Protein AF-A0A0E3RSF6-F1 (afdb_monomer_lite)

pLDDT: mean 78.5, std 18.62, range [24.41, 98.38]

InterPro domains:
  IPR016024 Armadillo-type fold [SSF48371] (51-445)

Radius of gyration: 30.14 Å; chains: 1; bounding box: 87×66×81 Å

Sequence (446 aa):
MQQQKITLEQLAEEVADFLEPVIPCLVIGSKRSDEEAGKKAGPEVWEARKKLWEKLFSENHPELREAAEDMVVASSNSEVKQALTREILKVLEQNPDLALEISHFTEGEEIKKIIEEYSTGLKIQNLNNRKKVFEEFNKMLEEFMAKKIIAQALEMQEDETDPSVSGVIPEVGINVKKLKSPYTHVQLTQEIQTEGTPSSIRMAKIAEMHIKGQSEIQRFQSRLSVLSELDGPEKEEFMEKILGFASGIEYGDLRSQALSMLIPYLEEPRRAELIEKALCSASRIQDEEERALVLRSLAPHLRGPGKERLIEDILAFALYIQYSDSKFQILSSIIPHLFGSKNEKIMEKALELSYSIQSEYLRGQSLSLLIPYLNGQRKGEIIDEALQLAFNLKDKDMRPEALSFIIPYLDGVRKEEVLKKALELAKGIKSEYRREQALSSLSFLS

Foldseek 3Di:
DDPPPQDLLRLLLLLLLLQLVLLLLQLVVDPVSLVVCCVVLPVVSSVLNNVSVCLQPVDDDPQLSVLSVVCNVVSPDPVSSVSNSVSSSVSCVVDVPSVVVSVVSCPPPVNVVSSVVSVLVVVVVVLVVLLVLLVVLLVLLVVLVVVVVVVVVVVVVVVPPPPDDDDDDDPPPDDPPPPPDPPPPPPPPPPPPPPDDPVVVSVVVSVVSVVSSVVSLVSSLVSLVVLLVDDDPSSVVSLLVQLVSLLPDPQLQSSLSSLLSSLVSQDPDCNLVSLVSSLVSLLPRPPLLSSLSNLLSCLVVQDDPCSLVNLLSSLVSLLPRQALVSLLSSLVSNLVVLPPDPDVSSLVSQLVSLVSRPQLLSSLLSLLSCLVNDDDPVSVVSLVSSLVSLPPDPPLLCSLLSLLSNLVVDDDPVSVVSLVVSLVSLVVDPDPVSSVVSVVSSVVND

Organism: NCBI:txid1434114

Secondary structure (DSSP, 8-state):
-------HHHHHHHHHHHHGGGHHHHHH--HHHHHHHHHHH-HHHHHHHHHHHHHHTSS--HHHHHHHHHHHH-TT-HHHHHHHHHHHHHHHHH-HHHHHHHHHHHHSHHHHHHHHHHHHHHHHHHHHHHHHHHHHHHHHHHHHHHHHHHHHHHHHHHTT--S----------------------------------HHHHHHHHHHHHHHHHHHHHHHHHHHHHHHTT--SHHHHHHHHHHHHHHHT-SSHHHHHHHHHHHGGG--TTTHHHHHHHHHHHHTT-S-HHHHHHHHHHHGGG--STTHHHHHHHHHHHHTT---HHHHHHHHHHHGGGSTT---HHHHHHHHHHHHT---HHHHHHHHHHHGGG--HHHHHHHHHHHHHHHHH-SSGGGHHHHHHTTGGG--HHHHHHHHHHHHHHHHT-SSHHHHHHHHHHHTT--

Structure (mmCIF, N/CA/C/O backbone):
data_AF-A0A0E3RSF6-F1
#
_entry.id   AF-A0A0E3RSF6-F1
#
loop_
_atom_site.group_PDB
_atom_site.id
_atom_site.type_symbol
_atom_site.label_atom_id
_atom_site.label_alt_id
_atom_site.label_comp_id
_atom_site.label_asym_id
_atom_site.label_entity_id
_atom_site.label_seq_id
_atom_site.pdbx_PDB_ins_code
_atom_site.Cartn_x
_atom_site.Cartn_y
_atom_site.Cartn_z
_atom_site.occupancy
_atom_site.B_iso_or_equiv
_atom_site.auth_seq_id
_atom_site.auth_comp_id
_atom_site.auth_asym_id
_atom_site.auth_atom_id
_atom_site.pdbx_PDB_model_num
ATOM 1 N N . MET A 1 1 ? -32.158 -3.451 -30.318 1.00 34.97 1 MET A N 1
ATOM 2 C CA . MET A 1 1 ? -30.803 -2.883 -30.172 1.00 34.97 1 MET A CA 1
ATOM 3 C C . MET A 1 1 ? -30.850 -1.908 -29.012 1.00 34.97 1 MET A C 1
ATOM 5 O O . MET A 1 1 ? -31.579 -0.933 -29.101 1.00 34.97 1 MET A O 1
ATOM 9 N N . GLN A 1 2 ? -30.207 -2.234 -27.893 1.00 32.69 2 GLN A N 1
ATOM 10 C CA . GLN A 1 2 ? -30.107 -1.328 -26.747 1.00 32.69 2 GLN A CA 1
ATOM 11 C C . GLN A 1 2 ? -29.031 -0.284 -27.069 1.00 32.69 2 GLN A C 1
ATOM 13 O O . GLN A 1 2 ? -27.877 -0.656 -27.264 1.00 32.69 2 GLN A O 1
ATOM 18 N N . GLN A 1 3 ? -29.405 0.994 -27.166 1.00 37.53 3 GLN A N 1
ATOM 19 C CA . GLN A 1 3 ? -28.444 2.097 -27.109 1.00 37.53 3 GLN A CA 1
ATOM 20 C C . GLN A 1 3 ? -27.815 2.069 -25.711 1.00 37.53 3 GLN A C 1
ATOM 22 O O . GLN A 1 3 ? -28.497 2.326 -24.718 1.00 37.53 3 GLN A O 1
ATOM 27 N N . GLN A 1 4 ? -26.541 1.687 -25.616 1.00 44.19 4 GLN A N 1
ATOM 28 C CA . GLN A 1 4 ? -25.753 1.978 -24.423 1.00 44.19 4 GLN A CA 1
ATOM 29 C C . GLN A 1 4 ? -25.594 3.494 -24.373 1.00 44.19 4 GLN A C 1
ATOM 31 O O . GLN A 1 4 ? -24.992 4.081 -25.263 1.00 44.19 4 GLN A O 1
ATOM 36 N N . LYS A 1 5 ? -26.201 4.130 -23.372 1.00 53.47 5 LYS A N 1
ATOM 37 C CA . LYS A 1 5 ? -26.044 5.562 -23.137 1.00 53.47 5 LYS A CA 1
ATOM 38 C C . LYS A 1 5 ? -24.633 5.772 -22.578 1.00 53.47 5 LYS A C 1
ATOM 40 O O . LYS A 1 5 ? -24.392 5.404 -21.431 1.00 53.47 5 LYS A O 1
ATOM 45 N N . ILE A 1 6 ? -23.715 6.265 -23.407 1.00 65.19 6 ILE A N 1
ATOM 46 C CA . ILE A 1 6 ? -22.338 6.596 -23.012 1.00 65.19 6 ILE A CA 1
ATOM 47 C C . ILE A 1 6 ? -22.401 7.678 -21.918 1.00 65.19 6 ILE A C 1
ATOM 49 O O . ILE A 1 6 ? -23.248 8.576 -21.982 1.00 65.19 6 ILE A O 1
ATOM 53 N N . THR A 1 7 ? -21.580 7.567 -20.868 1.00 83.25 7 THR A N 1
ATOM 54 C CA . THR A 1 7 ? -21.508 8.606 -19.823 1.00 83.25 7 THR A CA 1
ATOM 55 C C . THR A 1 7 ? -20.700 9.810 -20.320 1.00 83.25 7 THR A C 1
ATOM 57 O O . THR A 1 7 ? -19.868 9.672 -21.210 1.00 83.25 7 THR A O 1
ATOM 60 N N . LEU A 1 8 ? -20.907 11.004 -19.750 1.00 82.94 8 LEU A N 1
ATOM 61 C CA . LEU A 1 8 ? -20.131 12.195 -20.140 1.00 82.94 8 LEU A CA 1
ATOM 62 C C . LEU A 1 8 ? -18.623 12.014 -19.907 1.00 82.94 8 LEU A C 1
ATOM 64 O O . LEU A 1 8 ? -17.820 12.495 -20.698 1.00 82.94 8 LEU A O 1
ATOM 68 N N . GLU A 1 9 ? -18.249 11.267 -18.868 1.00 80.50 9 GLU A N 1
ATOM 69 C CA . GLU A 1 9 ? -16.861 10.901 -18.561 1.00 80.50 9 GLU A CA 1
ATOM 70 C C . GLU A 1 9 ? -16.250 10.039 -19.672 1.00 80.50 9 GLU A C 1
ATOM 72 O O . GLU A 1 9 ? -15.161 10.333 -20.156 1.00 80.50 9 GLU A O 1
ATOM 77 N N . GLN A 1 10 ? -16.986 9.019 -20.128 1.00 78.62 10 GLN A N 1
ATOM 78 C CA . GLN A 1 10 ? -16.564 8.153 -21.230 1.00 78.62 10 GLN A CA 1
ATOM 79 C C . GLN A 1 10 ? -16.474 8.927 -22.548 1.00 78.62 10 GLN A C 1
ATOM 81 O O . GLN A 1 10 ? -15.520 8.750 -23.299 1.00 78.62 10 GLN A O 1
ATOM 86 N N . LEU A 1 11 ? -17.431 9.822 -22.809 1.00 83.06 11 LEU A N 1
ATOM 87 C CA . LEU A 1 11 ? -17.417 10.667 -24.001 1.00 83.06 11 LEU A CA 1
ATOM 88 C C . LEU A 1 11 ? -16.214 11.624 -23.994 1.00 83.06 11 LEU A C 1
ATOM 90 O O . LEU A 1 11 ? -15.551 11.778 -25.015 1.00 83.06 11 LEU A O 1
ATOM 94 N N . ALA A 1 12 ? -15.899 12.233 -22.847 1.00 86.12 12 ALA A N 1
ATOM 95 C CA . ALA A 1 12 ? -14.738 13.109 -22.698 1.00 86.12 12 ALA A CA 1
ATOM 96 C C . ALA A 1 12 ? -13.414 12.356 -22.908 1.00 86.12 12 ALA A C 1
ATOM 98 O O . ALA A 1 12 ? -12.510 12.876 -23.564 1.00 86.12 12 ALA A O 1
ATOM 99 N N . GLU A 1 13 ? -13.304 11.133 -22.385 1.00 83.69 13 GLU A N 1
ATOM 100 C CA . GLU A 1 13 ? -12.131 10.274 -22.565 1.00 83.69 13 GLU A CA 1
ATOM 101 C C . GLU A 1 13 ? -11.954 9.858 -24.034 1.00 83.69 13 GLU A C 1
ATOM 103 O O . GLU A 1 13 ? -10.872 10.038 -24.592 1.00 83.69 13 GLU A O 1
ATOM 108 N N . GLU A 1 14 ? -13.021 9.404 -24.701 1.00 82.38 14 GLU A N 1
ATOM 109 C CA . GLU A 1 14 ? -12.988 9.041 -26.126 1.00 82.38 14 GLU A CA 1
ATOM 110 C C . GLU A 1 14 ? -12.590 10.222 -27.021 1.00 82.38 14 GLU A C 1
ATOM 112 O O . GLU A 1 14 ? -11.792 10.073 -27.951 1.00 82.38 14 GLU A O 1
ATOM 117 N N . VAL A 1 15 ? -13.119 11.410 -26.729 1.00 86.00 15 VAL A N 1
ATOM 118 C CA . VAL A 1 15 ? -12.801 12.646 -27.450 1.00 86.00 15 VAL A CA 1
ATOM 119 C C . VAL A 1 15 ? -11.340 13.048 -27.240 1.00 86.00 15 VAL A C 1
ATOM 121 O O . VAL A 1 15 ? -10.647 13.368 -28.212 1.00 86.00 15 VAL A O 1
ATOM 124 N N . ALA A 1 16 ? -10.851 13.006 -25.998 1.00 86.69 16 ALA A N 1
ATOM 125 C CA . ALA A 1 16 ? -9.465 13.329 -25.674 1.00 86.69 16 ALA A CA 1
ATOM 126 C C . ALA A 1 16 ? -8.487 12.360 -26.359 1.00 86.69 16 ALA A C 1
ATOM 128 O O . ALA A 1 16 ? -7.540 12.807 -27.007 1.00 86.69 16 ALA A O 1
ATOM 129 N N . ASP A 1 17 ? -8.752 11.052 -26.293 1.00 81.94 17 ASP A N 1
ATOM 130 C CA . ASP A 1 17 ? -7.967 10.002 -26.956 1.00 81.94 17 ASP A CA 1
ATOM 131 C C . ASP A 1 17 ? -7.931 10.176 -28.478 1.00 81.94 17 ASP A C 1
ATOM 133 O O . ASP A 1 17 ? -6.910 9.935 -29.132 1.00 81.94 17 ASP A O 1
ATOM 137 N N . PHE A 1 18 ? -9.056 10.585 -29.067 1.00 83.19 18 PHE A N 1
ATOM 138 C CA . PHE A 1 18 ? -9.145 10.761 -30.507 1.00 83.19 18 PHE A CA 1
ATOM 139 C C . PHE A 1 18 ? -8.366 11.986 -31.001 1.00 83.19 18 PHE A C 1
ATOM 141 O O . PHE A 1 18 ? -7.807 11.941 -32.105 1.00 83.19 18 PHE A O 1
ATOM 148 N N . LEU A 1 19 ? -8.304 13.057 -30.201 1.00 84.75 19 LEU A N 1
ATOM 149 C CA . LEU A 1 19 ? -7.652 14.321 -30.553 1.00 84.75 19 LEU A CA 1
ATOM 150 C C . LEU A 1 19 ? -6.169 14.378 -30.173 1.00 84.75 19 LEU A C 1
ATOM 152 O O . LEU A 1 19 ? -5.390 14.892 -30.979 1.00 84.75 19 LEU A O 1
ATOM 156 N N . GLU A 1 20 ? -5.772 13.817 -29.020 1.00 84.19 20 GLU A N 1
ATOM 157 C CA . GLU A 1 20 ? -4.398 13.787 -28.466 1.00 84.19 20 GLU A CA 1
ATOM 158 C C . GLU A 1 20 ? -3.277 13.754 -29.529 1.00 84.19 20 GLU A C 1
ATOM 160 O O . GLU A 1 20 ? -2.408 14.630 -29.522 1.00 84.19 20 GLU A O 1
ATOM 165 N N . PRO A 1 21 ? -3.285 12.822 -30.501 1.00 76.12 21 PRO A N 1
ATOM 166 C CA . PRO A 1 21 ? -2.149 12.584 -31.395 1.00 76.12 21 PRO A CA 1
ATOM 167 C C . PRO A 1 21 ? -1.885 13.713 -32.395 1.00 76.12 21 PRO A C 1
ATOM 169 O O . PRO A 1 21 ? -0.863 13.701 -33.089 1.00 76.12 21 PRO A O 1
ATOM 172 N N . VAL A 1 22 ? -2.839 14.633 -32.541 1.00 79.69 22 VAL A N 1
ATOM 173 C CA . VAL A 1 22 ? -2.798 15.737 -33.502 1.00 79.69 22 VAL A CA 1
ATOM 174 C C . VAL A 1 22 ? -3.072 17.089 -32.857 1.00 79.69 22 VAL A C 1
ATOM 176 O O . VAL A 1 22 ? -3.130 18.077 -33.584 1.00 79.69 22 VAL A O 1
ATOM 179 N N . ILE A 1 23 ? -3.202 17.168 -31.528 1.00 82.88 23 ILE A N 1
ATOM 180 C CA . ILE A 1 23 ? -3.367 18.448 -30.824 1.00 82.88 23 ILE A CA 1
ATOM 181 C C . ILE A 1 23 ? -2.288 19.458 -31.233 1.00 82.88 23 ILE A C 1
ATOM 183 O O . ILE A 1 23 ? -2.662 20.576 -31.583 1.00 82.88 23 ILE A O 1
ATOM 187 N N . PRO A 1 24 ? -0.992 19.092 -31.351 1.00 79.94 24 PRO A N 1
ATOM 188 C CA . PRO A 1 24 ? 0.012 20.016 -31.876 1.00 79.94 24 PRO A CA 1
ATOM 189 C C . PRO A 1 24 ? -0.341 20.577 -33.260 1.00 79.94 24 PRO A C 1
ATOM 191 O O . PRO A 1 24 ? -0.162 21.761 -33.517 1.00 79.94 24 PRO A O 1
ATOM 194 N N . CYS A 1 25 ? -0.894 19.757 -34.155 1.00 80.38 25 CYS A N 1
ATOM 195 C CA . CYS A 1 25 ? -1.295 20.194 -35.490 1.00 80.38 25 CYS A CA 1
ATOM 196 C C . CYS A 1 25 ? -2.560 21.068 -35.467 1.00 80.38 25 CYS A C 1
ATOM 198 O O . CYS A 1 25 ? -2.628 22.039 -36.220 1.00 80.38 25 CYS A O 1
ATOM 200 N N . LEU A 1 26 ? -3.531 20.737 -34.610 1.00 82.31 26 LEU A N 1
ATOM 201 C CA . LEU A 1 26 ? -4.797 21.461 -34.455 1.00 82.31 26 LEU A CA 1
ATOM 202 C C . LEU A 1 26 ? -4.600 22.839 -33.805 1.00 82.31 26 LEU A C 1
ATOM 204 O O . LEU A 1 26 ? -5.198 23.810 -34.257 1.00 82.31 26 LEU A O 1
ATOM 208 N N . VAL A 1 27 ? -3.716 22.940 -32.808 1.00 82.50 27 VAL A N 1
ATOM 209 C CA . VAL A 1 27 ? -3.385 24.200 -32.120 1.00 82.50 27 VAL A CA 1
ATOM 210 C C . VAL A 1 27 ? -2.539 25.120 -33.007 1.00 82.50 27 VAL A C 1
ATOM 212 O O . VAL A 1 27 ? -2.780 26.324 -33.048 1.00 82.50 27 VAL A O 1
ATOM 215 N N . ILE A 1 28 ? -1.570 24.575 -33.758 1.00 79.06 28 ILE A N 1
ATOM 216 C CA . ILE A 1 28 ? -0.709 25.371 -34.655 1.00 79.06 28 ILE A CA 1
ATOM 217 C C . ILE A 1 28 ? -1.486 25.888 -35.881 1.00 79.06 28 ILE A C 1
ATOM 219 O O . ILE A 1 28 ? -1.205 26.987 -36.361 1.00 79.06 28 ILE A O 1
ATOM 223 N N . GLY A 1 29 ? -2.433 25.106 -36.417 1.00 74.12 29 GLY A N 1
ATOM 224 C CA . GLY A 1 29 ? -3.372 25.549 -37.461 1.00 74.12 29 GLY A CA 1
ATOM 225 C C . GLY A 1 29 ? -2.738 25.995 -38.792 1.00 74.12 29 GLY A C 1
ATOM 226 O O . GLY A 1 29 ? -3.324 26.785 -39.531 1.00 74.12 29 GLY A O 1
ATOM 227 N N . SER A 1 30 ? -1.521 25.540 -39.112 1.00 72.81 30 SER A N 1
ATOM 228 C CA . SER A 1 30 ? -0.800 25.929 -40.334 1.00 72.81 30 SER A CA 1
ATOM 229 C C . SER A 1 30 ? -1.115 25.014 -41.529 1.00 72.81 30 SER A C 1
ATOM 231 O O . SER A 1 30 ? -1.343 23.816 -41.375 1.00 72.81 30 SER A O 1
ATOM 233 N N . LYS A 1 31 ? -0.997 25.526 -42.765 1.00 70.31 31 LYS A N 1
ATOM 234 C CA . LYS A 1 31 ? -1.145 24.692 -43.981 1.00 70.31 31 LYS A CA 1
ATOM 235 C C . LYS A 1 31 ? -0.190 23.488 -44.013 1.00 70.31 31 LYS A C 1
ATOM 237 O O . LYS A 1 31 ? -0.532 22.439 -44.541 1.00 70.31 31 LYS A O 1
ATOM 242 N N . ARG A 1 32 ? 1.005 23.631 -43.432 1.00 66.81 32 ARG A N 1
ATOM 243 C CA . ARG A 1 32 ? 2.009 22.563 -43.365 1.00 66.81 32 ARG A CA 1
ATOM 244 C C . ARG A 1 32 ? 1.643 21.490 -42.334 1.00 66.81 32 ARG A C 1
ATOM 246 O O . ARG A 1 32 ? 1.835 20.312 -42.612 1.00 66.81 32 ARG A O 1
ATOM 253 N N . SER A 1 33 ? 1.088 21.884 -41.185 1.00 66.50 33 SER A N 1
ATOM 254 C CA . SER A 1 33 ? 0.599 20.942 -40.169 1.00 66.50 33 SER A CA 1
ATOM 255 C C . SER A 1 33 ? -0.638 20.178 -40.641 1.00 66.50 33 SER A C 1
ATOM 257 O O . SER A 1 33 ? -0.770 19.003 -40.317 1.00 66.50 33 SER A O 1
ATOM 259 N N . ASP A 1 34 ? -1.485 20.797 -41.468 1.00 70.62 34 ASP A N 1
ATOM 260 C CA . ASP A 1 34 ? -2.627 20.135 -42.110 1.00 70.62 34 ASP A CA 1
ATOM 261 C C . ASP A 1 34 ? -2.199 19.029 -43.085 1.00 70.62 34 ASP A C 1
ATOM 263 O O . ASP A 1 34 ? -2.733 17.920 -43.049 1.00 70.62 34 ASP A O 1
ATOM 267 N N . GLU A 1 35 ? -1.217 19.309 -43.949 1.00 71.19 35 GLU A N 1
ATOM 268 C CA . GLU A 1 35 ? -0.683 18.317 -44.889 1.00 71.19 35 GLU A CA 1
ATOM 269 C C . GLU A 1 35 ? 0.030 17.161 -44.172 1.00 71.19 35 GLU A C 1
ATOM 271 O O . GLU A 1 35 ? -0.052 16.009 -44.604 1.00 71.19 35 GLU A O 1
ATOM 276 N N . GLU A 1 36 ? 0.736 17.450 -43.078 1.00 66.44 36 GLU A N 1
ATOM 277 C CA . GLU A 1 36 ? 1.457 16.456 -42.283 1.00 66.44 36 GLU A CA 1
ATOM 278 C C . GLU A 1 36 ? 0.507 15.568 -41.467 1.00 66.44 36 GLU A C 1
ATOM 280 O O . GLU A 1 36 ? 0.639 14.341 -41.489 1.00 66.44 36 GLU A O 1
ATOM 285 N N . ALA A 1 37 ? -0.506 16.157 -40.825 1.00 68.75 37 ALA A N 1
ATOM 286 C CA . ALA A 1 37 ? -1.532 15.419 -40.093 1.00 68.75 37 ALA A CA 1
ATOM 287 C C . ALA A 1 37 ? -2.386 14.547 -41.027 1.00 68.75 37 ALA A C 1
ATOM 289 O O . ALA A 1 37 ? -2.622 13.375 -40.722 1.00 68.75 37 ALA A O 1
ATOM 290 N N . GLY A 1 38 ? -2.762 15.065 -42.204 1.00 70.56 38 GLY A N 1
ATOM 291 C CA . GLY A 1 38 ? -3.488 14.312 -43.231 1.00 70.56 38 GLY A CA 1
ATOM 292 C C . GLY A 1 38 ? -2.692 13.128 -43.794 1.00 70.56 38 GLY A C 1
ATOM 293 O O . GLY A 1 38 ? -3.251 12.051 -43.991 1.00 70.56 38 GLY A O 1
ATOM 294 N N . LYS A 1 39 ? -1.372 13.274 -43.985 1.00 72.94 39 LYS A N 1
ATOM 295 C CA . LYS A 1 39 ? -0.488 12.158 -44.384 1.00 72.94 39 LYS A CA 1
ATOM 296 C C . LYS A 1 39 ? -0.329 11.102 -43.288 1.00 72.94 39 LYS A C 1
ATOM 298 O O . LYS A 1 39 ? -0.177 9.927 -43.606 1.00 72.94 39 LYS A O 1
ATOM 303 N N . LYS A 1 40 ? -0.334 11.513 -42.016 1.00 64.44 40 LYS A N 1
ATOM 304 C CA . LYS A 1 40 ? -0.075 10.640 -40.859 1.00 64.44 40 LYS A CA 1
ATOM 305 C C . LYS A 1 40 ? -1.313 9.873 -40.389 1.00 64.44 40 LYS A C 1
ATOM 307 O O . LYS A 1 40 ? -1.189 8.717 -40.001 1.00 64.44 40 LYS A O 1
ATOM 312 N N . ALA A 1 41 ? -2.484 10.509 -40.402 1.00 64.56 41 ALA A N 1
ATOM 313 C CA . ALA A 1 41 ? -3.742 9.921 -39.936 1.00 64.56 41 ALA A CA 1
ATOM 314 C C . ALA A 1 41 ? -4.643 9.415 -41.078 1.00 64.56 41 ALA A C 1
ATOM 316 O O . ALA A 1 41 ? -5.548 8.625 -40.831 1.00 64.56 41 ALA A O 1
ATOM 317 N N . GLY A 1 42 ? -4.389 9.846 -42.316 1.00 73.88 42 GLY A N 1
ATOM 318 C CA . GLY A 1 42 ? -5.311 9.688 -43.437 1.00 73.88 42 GLY A CA 1
ATOM 319 C C . GLY A 1 42 ? -6.275 10.881 -43.535 1.00 73.88 42 GLY A C 1
ATOM 320 O O . GLY A 1 42 ? -6.640 11.465 -42.510 1.00 73.88 42 GLY A O 1
ATOM 321 N N . PRO A 1 43 ? -6.693 11.270 -44.754 1.00 73.75 43 PRO A N 1
ATOM 322 C CA . PRO A 1 43 ? -7.493 12.477 -44.972 1.00 73.75 43 PRO A CA 1
ATOM 323 C C . PRO A 1 43 ? -8.853 12.420 -44.264 1.00 73.75 43 PRO A C 1
ATOM 325 O O . PRO A 1 43 ? -9.280 13.410 -43.684 1.00 73.75 43 PRO A O 1
ATOM 328 N N . GLU A 1 44 ? -9.500 11.255 -44.236 1.00 73.44 44 GLU A N 1
ATOM 329 C CA . GLU A 1 44 ? -10.818 11.066 -43.613 1.00 73.44 44 GLU A CA 1
ATOM 330 C C . GLU A 1 44 ? -10.765 11.202 -42.082 1.00 73.44 44 GLU A C 1
ATOM 332 O O . GLU A 1 44 ? -11.577 11.906 -41.483 1.00 73.44 44 GLU A O 1
ATOM 337 N N . VAL A 1 45 ? -9.756 10.597 -41.444 1.00 75.00 45 VAL A N 1
ATOM 338 C CA . VAL A 1 45 ? -9.538 10.683 -39.988 1.00 75.00 45 VAL A CA 1
ATOM 339 C C . VAL A 1 45 ? -9.140 12.100 -39.578 1.00 75.00 45 VAL A C 1
ATOM 341 O O . VAL A 1 45 ? -9.546 12.587 -38.524 1.00 75.00 45 VAL A O 1
ATOM 344 N N . TRP A 1 46 ? -8.352 12.782 -40.411 1.00 82.56 46 TRP A N 1
ATOM 345 C CA . TRP A 1 46 ? -7.952 14.160 -40.158 1.00 82.56 46 TRP A CA 1
ATOM 346 C C . TRP A 1 46 ? -9.134 15.131 -40.212 1.00 82.56 46 TRP A C 1
ATOM 348 O O . TRP A 1 46 ? -9.308 15.935 -39.297 1.00 82.56 46 TRP A O 1
ATOM 358 N N . GLU A 1 47 ? -9.991 15.005 -41.224 1.00 81.81 47 GLU A N 1
ATOM 359 C CA . GLU A 1 47 ? -11.212 15.806 -41.336 1.00 81.81 47 GLU A CA 1
ATOM 360 C C . GLU A 1 47 ? -12.189 15.539 -40.183 1.00 81.81 47 GLU A C 1
ATOM 362 O O . GLU A 1 47 ? -12.800 16.470 -39.656 1.00 81.81 47 GLU A O 1
ATOM 367 N N . ALA A 1 48 ? -12.299 14.288 -39.723 1.00 82.31 48 ALA A N 1
ATOM 368 C CA . ALA A 1 48 ? -13.086 13.950 -38.538 1.00 82.31 48 ALA A CA 1
ATOM 369 C C . ALA A 1 48 ? -12.568 14.655 -37.271 1.00 82.31 48 ALA A C 1
ATOM 371 O O . ALA A 1 48 ? -13.348 15.234 -36.514 1.00 82.31 48 ALA A O 1
ATOM 372 N N . ARG A 1 49 ? -11.248 14.652 -37.058 1.00 84.44 49 ARG A N 1
ATOM 373 C CA . ARG A 1 49 ? -10.608 15.313 -35.909 1.00 84.44 49 ARG A CA 1
ATOM 374 C C . ARG A 1 49 ? -10.770 16.827 -35.947 1.00 84.44 49 ARG A C 1
ATOM 376 O O . ARG A 1 49 ? -11.063 17.419 -34.915 1.00 84.44 49 ARG A O 1
ATOM 383 N N . LYS A 1 50 ? -10.645 17.442 -37.125 1.00 85.44 50 LYS A N 1
ATOM 384 C CA . LYS A 1 50 ? -10.892 18.878 -37.312 1.00 85.44 50 LYS A CA 1
ATOM 385 C C . LYS A 1 50 ? -12.320 19.268 -36.960 1.00 85.44 50 LYS A C 1
ATOM 387 O O . LYS A 1 50 ? -12.514 20.193 -36.185 1.00 85.44 50 LYS A O 1
ATOM 392 N N . LYS A 1 51 ? -13.312 18.532 -37.463 1.00 86.75 51 LYS A N 1
ATOM 393 C CA . LYS A 1 51 ? -14.725 18.801 -37.153 1.00 86.75 51 LYS A CA 1
ATOM 394 C C . LYS A 1 51 ? -15.025 18.666 -35.663 1.00 86.75 51 LYS A C 1
ATOM 396 O O . LYS A 1 51 ? -15.767 19.475 -35.117 1.00 86.75 51 LYS A O 1
ATOM 401 N N . LEU A 1 52 ? -14.449 17.659 -35.005 1.00 87.06 52 LEU A N 1
ATOM 402 C CA . LEU A 1 52 ? -14.603 17.485 -33.563 1.00 87.06 52 LEU A CA 1
ATOM 403 C C . LEU A 1 52 ? -13.934 18.622 -32.778 1.00 87.06 52 LEU A C 1
ATOM 405 O O . LEU A 1 52 ? -14.523 19.154 -31.842 1.00 87.06 52 LEU A O 1
ATOM 409 N N . TRP A 1 53 ? -12.735 19.025 -33.195 1.00 88.44 53 TRP A N 1
ATOM 410 C CA . TRP A 1 53 ? -12.013 20.157 -32.623 1.00 88.44 53 TRP A CA 1
ATOM 411 C C . TRP A 1 53 ? -12.790 21.471 -32.771 1.00 88.44 53 TRP A C 1
ATOM 413 O O . TRP A 1 53 ? -12.988 22.182 -31.794 1.00 88.44 53 TRP A O 1
ATOM 423 N N . GLU A 1 54 ? -13.302 21.773 -33.964 1.00 87.62 54 GLU A N 1
ATOM 424 C CA . GLU A 1 54 ? -14.114 22.971 -34.217 1.00 87.62 54 GLU A CA 1
ATOM 425 C C . GLU A 1 54 ? -15.384 23.009 -33.362 1.00 87.62 54 GLU A C 1
ATOM 427 O O . GLU A 1 54 ? -15.772 24.081 -32.906 1.00 87.62 54 GLU A O 1
ATOM 432 N N . LYS A 1 55 ? -16.010 21.852 -33.109 1.00 87.44 55 LYS A N 1
ATOM 433 C CA . LYS A 1 55 ? -17.174 21.743 -32.219 1.00 87.44 55 LYS A CA 1
ATOM 434 C C . LYS A 1 55 ? -16.824 22.000 -30.754 1.00 87.44 55 LYS A C 1
ATOM 436 O O . LYS A 1 55 ? -17.558 22.705 -30.081 1.00 87.44 55 LYS A O 1
ATOM 441 N N . LEU A 1 56 ? -15.714 21.454 -30.258 1.00 85.88 56 LEU A N 1
ATOM 442 C CA . LEU A 1 56 ? -15.283 21.654 -28.865 1.00 85.88 56 LEU A CA 1
ATOM 443 C C . LEU A 1 56 ? -14.819 23.085 -28.581 1.00 85.88 56 LEU A C 1
ATOM 445 O O . LEU A 1 56 ? -15.017 23.588 -27.481 1.00 85.88 56 LEU A O 1
ATOM 449 N N . PHE A 1 57 ? -14.197 23.730 -29.567 1.00 83.81 57 PHE A N 1
ATOM 450 C CA . PHE A 1 57 ? -13.618 25.069 -29.444 1.00 83.81 57 PHE A CA 1
ATOM 451 C C . PHE A 1 57 ? -14.475 26.159 -30.110 1.00 83.81 57 PHE A C 1
ATOM 453 O O . PHE A 1 57 ? -13.977 27.252 -30.386 1.00 83.81 57 PHE A O 1
ATOM 460 N N . SER A 1 58 ? -15.757 25.886 -30.386 1.00 81.75 58 SER A N 1
ATOM 461 C CA . SER A 1 58 ? -16.677 26.878 -30.960 1.00 81.75 58 SER A CA 1
ATOM 462 C C . SER A 1 58 ? -16.999 28.011 -29.984 1.00 81.75 58 SER A C 1
ATOM 464 O O . SER A 1 58 ? -17.244 29.142 -30.404 1.00 81.75 58 SER A O 1
ATOM 466 N N . GLU A 1 59 ? -16.989 27.708 -28.685 1.00 77.06 59 GLU A N 1
ATOM 467 C CA . GLU A 1 59 ? -17.147 28.666 -27.594 1.00 77.06 59 GLU A CA 1
ATOM 468 C C . GLU A 1 59 ? -15.799 28.920 -26.905 1.00 77.06 59 GLU A C 1
ATOM 470 O O . GLU A 1 59 ? -14.897 28.080 -26.895 1.00 77.06 59 GLU A O 1
ATOM 475 N N . ASN A 1 60 ? -15.626 30.123 -26.354 1.00 76.25 60 ASN A N 1
ATOM 476 C CA . ASN A 1 60 ? -14.353 30.517 -25.763 1.00 76.25 60 ASN A CA 1
ATOM 477 C C . ASN A 1 60 ? -14.201 29.952 -24.342 1.00 76.25 60 ASN A C 1
ATOM 479 O O . ASN A 1 60 ? -14.667 30.570 -23.384 1.00 76.25 60 ASN A O 1
ATOM 483 N N . HIS A 1 61 ? -13.499 28.824 -24.220 1.00 83.12 61 HIS A N 1
ATOM 484 C CA . HIS A 1 61 ? -13.116 28.200 -22.951 1.00 83.12 61 HIS A CA 1
ATOM 485 C C . HIS A 1 61 ? -11.598 28.347 -22.725 1.00 83.12 61 HIS A C 1
ATOM 487 O O . HIS A 1 61 ? -10.821 27.578 -23.300 1.00 83.12 61 HIS A O 1
ATOM 493 N N . PRO A 1 62 ? -11.143 29.352 -21.949 1.00 82.62 62 PRO A N 1
ATOM 494 C CA . PRO A 1 62 ? -9.717 29.642 -21.804 1.00 82.62 62 PRO A CA 1
ATOM 495 C C . PRO A 1 62 ? -8.940 28.496 -21.143 1.00 82.62 62 PRO A C 1
ATOM 497 O O . PRO A 1 62 ? -7.833 28.203 -21.581 1.00 82.62 62 PRO A O 1
ATOM 500 N N . GLU A 1 63 ? -9.534 27.794 -20.178 1.00 85.50 63 GLU A N 1
ATOM 501 C CA . GLU A 1 63 ? -8.906 26.670 -19.472 1.00 85.50 63 GLU A CA 1
ATOM 502 C C . GLU A 1 63 ? -8.728 25.443 -20.382 1.00 85.50 63 GLU A C 1
ATOM 504 O O . GLU A 1 63 ? -7.680 24.799 -20.373 1.00 85.50 63 GLU A O 1
ATOM 509 N N . LEU A 1 64 ? -9.718 25.149 -21.235 1.00 86.56 64 LEU A N 1
ATOM 510 C CA . LEU A 1 64 ? -9.615 24.080 -22.236 1.00 86.56 64 LEU A CA 1
ATOM 511 C C . LEU A 1 64 ? -8.516 24.388 -23.266 1.00 86.56 64 LEU A C 1
ATOM 513 O O . LEU A 1 64 ? -7.798 23.491 -23.712 1.00 86.56 64 LEU A O 1
ATOM 517 N N . ARG A 1 65 ? -8.381 25.664 -23.645 1.00 84.94 65 ARG A N 1
ATOM 518 C CA . ARG A 1 65 ? -7.355 26.120 -24.585 1.00 84.94 65 ARG A CA 1
ATOM 519 C C . ARG A 1 65 ? -5.956 26.039 -23.990 1.00 84.94 65 ARG A C 1
ATOM 521 O O . ARG A 1 65 ? -5.064 25.542 -24.667 1.00 84.94 65 ARG A O 1
ATOM 528 N N . GLU A 1 66 ? -5.786 26.459 -22.743 1.00 84.88 66 GLU A N 1
ATOM 529 C CA . GLU A 1 66 ? -4.528 26.319 -22.005 1.00 84.88 66 GLU A CA 1
ATOM 530 C C . GLU A 1 66 ? -4.114 24.843 -21.902 1.00 84.88 66 GLU A C 1
ATOM 532 O O . GLU A 1 66 ? -3.011 24.484 -22.310 1.00 84.88 66 GLU A O 1
ATOM 537 N N . ALA A 1 67 ? -5.035 23.955 -21.508 1.00 86.06 67 ALA A N 1
ATOM 538 C CA . ALA A 1 67 ? -4.763 22.518 -21.431 1.00 86.06 67 ALA A CA 1
ATOM 539 C C . ALA A 1 67 ? -4.353 21.907 -22.787 1.00 86.06 67 ALA A C 1
ATOM 541 O O . ALA A 1 67 ? -3.531 20.989 -22.849 1.00 86.06 67 ALA A O 1
ATOM 542 N N . ALA A 1 68 ? -4.902 22.412 -23.894 1.00 84.94 68 ALA A N 1
ATOM 543 C CA . ALA A 1 68 ? -4.506 21.974 -25.226 1.00 84.94 68 ALA A CA 1
ATOM 544 C C . ALA A 1 68 ? -3.165 22.569 -25.695 1.00 84.94 68 ALA A C 1
ATOM 546 O O . ALA A 1 68 ? -2.435 21.915 -26.441 1.00 84.9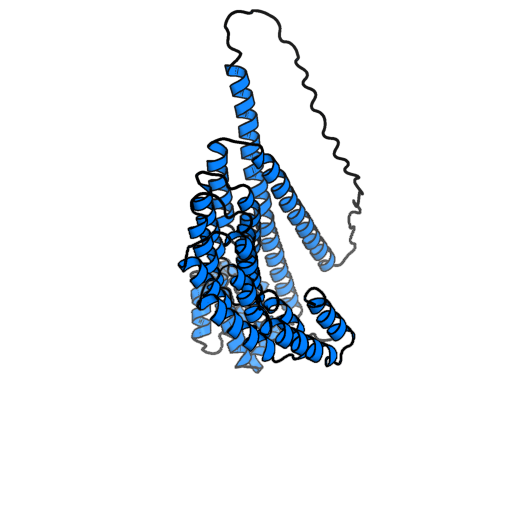4 68 ALA A O 1
ATOM 547 N N . GLU A 1 69 ? -2.812 23.778 -25.259 1.00 82.38 69 GLU A N 1
ATOM 548 C CA . GLU A 1 69 ? -1.502 24.388 -25.507 1.00 82.38 69 GLU A CA 1
ATOM 549 C C . GLU A 1 69 ? -0.393 23.656 -24.726 1.00 82.38 69 GLU A C 1
ATOM 551 O O . GLU A 1 69 ? 0.668 23.369 -25.290 1.00 82.38 69 GLU A O 1
ATOM 556 N N . ASP A 1 70 ? -0.665 23.214 -23.496 1.00 80.38 70 ASP A N 1
ATOM 557 C CA . ASP A 1 70 ? 0.255 22.381 -22.710 1.00 80.38 70 ASP A CA 1
ATOM 558 C C . ASP A 1 70 ? 0.547 21.034 -23.392 1.00 80.38 70 ASP A C 1
ATOM 560 O O . ASP A 1 70 ? 1.682 20.541 -23.378 1.00 80.38 70 ASP A O 1
ATOM 564 N N . MET A 1 71 ? -0.450 20.459 -24.075 1.00 79.62 71 MET A N 1
ATOM 565 C CA . MET A 1 71 ? -0.283 19.249 -24.890 1.00 79.62 71 MET A CA 1
ATOM 566 C C . MET A 1 71 ? 0.669 19.459 -26.080 1.00 79.62 71 MET A C 1
ATOM 568 O O . MET A 1 71 ? 1.252 18.490 -26.570 1.00 79.62 71 MET A O 1
ATOM 572 N N . VAL A 1 72 ? 0.883 20.696 -26.545 1.00 78.88 72 VAL A N 1
ATOM 573 C CA . VAL A 1 72 ? 1.891 21.001 -27.578 1.00 78.88 72 VAL A CA 1
ATOM 574 C C . VAL A 1 72 ? 3.303 20.911 -27.003 1.00 78.88 72 VAL A C 1
ATOM 576 O O . VAL A 1 72 ? 4.215 20.420 -27.671 1.00 78.88 72 VAL A O 1
ATOM 579 N N . VAL A 1 73 ? 3.483 21.349 -25.756 1.00 72.75 73 VAL A N 1
ATOM 580 C CA . VAL A 1 73 ? 4.779 21.358 -25.064 1.00 72.75 73 VAL A CA 1
ATOM 581 C C . VAL A 1 73 ? 5.152 19.959 -24.560 1.00 72.75 73 VAL A C 1
ATOM 583 O O . VAL A 1 73 ? 6.318 19.569 -24.636 1.00 72.75 73 VAL A O 1
ATOM 586 N N . ALA A 1 74 ? 4.174 19.179 -24.088 1.00 71.00 74 ALA A N 1
ATOM 587 C CA . ALA A 1 74 ? 4.387 17.889 -23.431 1.00 71.00 74 ALA A CA 1
ATOM 588 C C . ALA A 1 74 ? 3.421 16.790 -23.924 1.00 71.00 74 ALA A C 1
ATOM 590 O O . ALA A 1 74 ? 2.777 16.110 -23.130 1.00 71.00 74 ALA A O 1
ATOM 591 N N . SER A 1 75 ? 3.366 16.577 -25.244 1.00 57.28 75 SER A N 1
ATOM 592 C CA . SER A 1 75 ? 2.428 15.657 -25.929 1.00 57.28 75 SER A CA 1
ATOM 593 C C . SER A 1 75 ? 2.396 14.192 -25.465 1.00 57.28 75 SER A C 1
ATOM 595 O O . SER A 1 75 ? 1.406 13.515 -25.714 1.00 57.28 75 SER A O 1
ATOM 597 N N . SER A 1 76 ? 3.440 13.694 -24.792 1.00 59.03 76 SER A N 1
ATOM 598 C CA . SER A 1 76 ? 3.480 12.329 -24.235 1.00 59.03 76 SER A CA 1
ATOM 599 C C . SER A 1 76 ? 3.202 12.272 -22.726 1.00 59.03 76 SER A C 1
ATOM 601 O O . SER A 1 76 ? 3.312 11.204 -22.124 1.00 59.03 76 SER A O 1
ATOM 603 N N . ASN A 1 77 ? 2.910 13.407 -22.079 1.00 68.88 77 ASN A N 1
ATOM 604 C CA . ASN A 1 77 ? 2.675 13.447 -20.641 1.00 68.88 77 ASN A CA 1
ATOM 605 C C . ASN A 1 77 ? 1.214 13.086 -20.317 1.00 68.88 77 ASN A C 1
ATOM 607 O O . ASN A 1 77 ? 0.283 13.827 -20.629 1.00 68.88 77 ASN A O 1
ATOM 611 N N . SER A 1 78 ? 1.035 11.965 -19.615 1.00 71.06 78 SER A N 1
ATOM 612 C CA . SER A 1 78 ? -0.264 11.481 -19.133 1.00 71.06 78 SER A CA 1
ATOM 613 C C . SER A 1 78 ? -0.997 12.496 -18.239 1.00 71.06 78 SER A C 1
ATOM 615 O O . SER A 1 78 ? -2.219 12.591 -18.287 1.00 71.06 78 SER A O 1
ATOM 617 N N . GLU A 1 79 ? -0.276 13.299 -17.451 1.00 69.81 79 GLU A N 1
ATOM 618 C CA . GLU A 1 79 ? -0.858 14.319 -16.562 1.00 69.81 79 GLU A CA 1
ATOM 619 C C . GLU A 1 79 ? -1.495 15.463 -17.355 1.00 69.81 79 GLU A C 1
ATOM 621 O O . GLU A 1 79 ? -2.587 15.925 -17.018 1.00 69.81 79 GLU A O 1
ATOM 626 N N . VAL A 1 80 ? -0.832 15.876 -18.437 1.00 75.31 80 VAL A N 1
ATOM 627 C CA . VAL A 1 80 ? -1.307 16.927 -19.344 1.00 75.31 80 VAL A CA 1
ATOM 628 C C . VAL A 1 80 ? -2.507 16.421 -20.142 1.00 75.31 80 VAL A C 1
ATOM 630 O O . VAL A 1 80 ? -3.516 17.116 -20.256 1.00 75.31 80 VAL A O 1
ATOM 633 N N . LYS A 1 81 ? -2.467 15.158 -20.580 1.00 80.88 81 LYS A N 1
ATOM 634 C CA . LYS A 1 81 ? -3.616 14.501 -21.209 1.00 80.88 81 LYS A CA 1
ATOM 635 C C . LYS A 1 81 ? -4.821 14.437 -20.270 1.00 80.88 81 LYS A C 1
ATOM 637 O O . LYS A 1 81 ? -5.923 14.797 -20.665 1.00 80.88 81 LYS A O 1
ATOM 642 N N . GLN A 1 82 ? -4.626 14.028 -19.017 1.00 79.44 82 GLN A N 1
ATOM 643 C CA . GLN A 1 82 ? -5.711 13.999 -18.034 1.00 79.44 82 GLN A CA 1
ATOM 644 C C . GLN A 1 82 ? -6.252 15.397 -17.714 1.00 79.44 82 GLN A C 1
ATOM 646 O O . GLN A 1 82 ? -7.445 15.535 -17.449 1.00 79.44 82 GLN A O 1
ATOM 651 N N . ALA A 1 83 ? -5.402 16.429 -17.717 1.00 83.44 83 ALA A N 1
ATOM 652 C CA . ALA A 1 83 ? -5.848 17.811 -17.573 1.00 83.44 83 ALA A CA 1
ATOM 653 C C . ALA A 1 83 ? -6.770 18.214 -18.727 1.00 83.44 83 ALA A C 1
ATOM 655 O O . ALA A 1 83 ? -7.879 18.678 -18.473 1.00 83.44 83 ALA A O 1
ATOM 656 N N . LEU A 1 84 ? -6.381 17.915 -19.968 1.00 87.88 84 LEU A N 1
ATOM 657 C CA . LEU A 1 84 ? -7.235 18.119 -21.134 1.00 87.88 84 LEU A CA 1
ATOM 658 C C . LEU A 1 84 ? -8.566 17.359 -21.017 1.00 87.88 84 LEU A C 1
ATOM 660 O O . LEU A 1 84 ? -9.621 17.953 -21.221 1.00 87.88 84 LEU A O 1
ATOM 664 N N . THR A 1 85 ? -8.547 16.073 -20.652 1.00 88.50 85 THR A N 1
ATOM 665 C CA . THR A 1 85 ? -9.773 15.270 -20.480 1.00 88.50 85 THR A CA 1
ATOM 666 C C . THR A 1 85 ? -10.708 15.872 -19.429 1.00 88.50 85 THR A C 1
ATOM 668 O O . THR A 1 85 ? -11.921 15.905 -19.634 1.00 88.50 85 THR A O 1
ATOM 671 N N . ARG A 1 86 ? -10.162 16.391 -18.321 1.00 88.31 86 ARG A N 1
ATOM 672 C CA . ARG A 1 86 ? -10.947 17.064 -17.274 1.00 88.31 86 ARG A CA 1
ATOM 673 C C . ARG A 1 86 ? -11.583 18.359 -17.768 1.00 88.31 86 ARG A C 1
ATOM 675 O O . ARG A 1 86 ? -12.743 18.609 -17.449 1.00 88.31 86 ARG A O 1
ATOM 682 N N . GLU A 1 87 ? -10.861 19.169 -18.537 1.00 90.50 87 GLU A N 1
ATOM 683 C CA . GLU A 1 87 ? -11.431 20.400 -19.094 1.00 90.50 87 GLU A CA 1
ATOM 684 C C . GLU A 1 87 ? -12.485 20.105 -20.169 1.00 90.50 87 GLU A C 1
ATOM 686 O O . GLU A 1 87 ? -13.529 20.752 -20.185 1.00 90.50 87 GLU A O 1
ATOM 691 N N . ILE A 1 88 ? -12.292 19.066 -20.993 1.00 90.75 88 ILE A N 1
ATOM 692 C CA . ILE A 1 88 ? -13.327 18.588 -21.925 1.00 90.75 88 ILE A CA 1
ATOM 693 C C . ILE A 1 88 ? -14.581 18.175 -21.149 1.00 90.75 88 ILE A C 1
ATOM 695 O O . ILE A 1 88 ? -15.674 18.625 -21.481 1.00 90.75 88 ILE A O 1
ATOM 699 N N . LEU A 1 89 ? -14.438 17.371 -20.089 1.00 90.00 89 LEU A N 1
ATOM 700 C CA . LEU A 1 89 ? -15.569 16.938 -19.266 1.00 90.00 89 LEU A CA 1
ATOM 701 C C . LEU A 1 89 ? -16.361 18.129 -18.709 1.00 90.00 89 LEU A C 1
ATOM 703 O O . LEU A 1 89 ? -17.580 18.160 -18.852 1.00 90.00 89 LEU A O 1
ATOM 707 N N . LYS A 1 90 ? -15.682 19.138 -18.151 1.00 88.50 90 LYS A N 1
ATOM 708 C CA . LYS A 1 90 ? -16.341 20.352 -17.640 1.00 88.50 90 LYS A CA 1
ATOM 709 C C . LYS A 1 90 ? -17.122 21.091 -18.724 1.00 88.50 90 LYS A C 1
ATOM 711 O O . LYS A 1 90 ? -18.234 21.542 -18.461 1.00 88.50 90 LYS A O 1
ATOM 716 N N . VAL A 1 91 ? -16.564 21.215 -19.930 1.00 90.62 91 VAL A N 1
ATOM 717 C CA . VAL A 1 91 ? -17.252 21.856 -21.064 1.00 90.62 91 VAL A CA 1
ATOM 718 C C . VAL A 1 91 ? -18.513 21.077 -21.445 1.00 90.62 91 VAL A C 1
ATOM 720 O O . VAL A 1 91 ? -19.572 21.674 -21.632 1.00 90.62 91 VAL A O 1
ATOM 723 N N . LEU A 1 92 ? -18.440 19.744 -21.476 1.00 87.69 92 LEU A N 1
ATOM 724 C CA . LEU A 1 92 ? -19.596 18.891 -21.768 1.00 87.69 92 LEU A CA 1
ATOM 725 C C . LEU A 1 92 ? -20.668 18.936 -20.663 1.00 87.69 92 LEU A C 1
ATOM 727 O O . LEU A 1 92 ? -21.859 18.892 -20.961 1.00 87.69 92 LEU A O 1
ATOM 731 N N . GLU A 1 93 ? -20.272 19.047 -19.393 1.00 87.50 93 GLU A N 1
ATOM 732 C CA . GLU A 1 93 ? -21.202 19.214 -18.266 1.00 87.50 93 GLU A CA 1
ATOM 733 C C . GLU A 1 93 ? -21.916 20.572 -18.296 1.00 87.50 93 GLU A C 1
ATOM 735 O O . GLU A 1 93 ? -23.093 20.668 -17.943 1.00 87.50 93 GLU A O 1
ATOM 740 N N . GLN A 1 94 ? -21.210 21.624 -18.720 1.00 87.75 94 GLN A N 1
ATOM 741 C CA . GLN A 1 94 ? -21.740 22.985 -18.803 1.00 87.75 94 GLN A CA 1
ATOM 742 C C . GLN A 1 94 ? -22.628 23.207 -20.034 1.00 87.75 94 GLN A C 1
ATOM 744 O O . GLN A 1 94 ? -23.510 24.066 -19.985 1.00 87.75 94 GLN A O 1
ATOM 749 N N . ASN A 1 95 ? -22.436 22.431 -21.107 1.00 87.12 95 ASN A N 1
ATOM 750 C CA . ASN A 1 95 ? -23.196 22.546 -22.351 1.00 87.12 95 ASN A CA 1
ATOM 751 C C . ASN A 1 95 ? -23.782 21.185 -22.802 1.00 87.12 95 ASN A C 1
ATOM 753 O O . ASN A 1 95 ? -23.180 20.467 -23.608 1.00 87.12 95 ASN A O 1
ATOM 757 N N . PRO A 1 96 ? -24.987 20.823 -22.314 1.00 85.25 96 PRO A N 1
ATOM 758 C CA . PRO A 1 96 ? -25.640 19.558 -22.656 1.00 85.25 96 PRO A CA 1
ATOM 759 C C . PRO A 1 96 ? -25.980 19.398 -24.145 1.00 85.25 96 PRO A C 1
ATOM 761 O O . PRO A 1 96 ? -25.995 18.272 -24.643 1.00 85.25 96 PRO A O 1
ATOM 764 N N . ASP A 1 97 ? -26.244 20.497 -24.857 1.00 85.19 97 ASP A N 1
ATOM 765 C CA . ASP A 1 97 ? -26.544 20.466 -26.293 1.00 85.19 97 ASP A CA 1
ATOM 766 C C . ASP A 1 97 ? -25.282 20.115 -27.095 1.00 85.19 97 ASP A C 1
ATOM 768 O O . ASP A 1 97 ? -25.316 19.229 -27.951 1.00 85.19 97 ASP A O 1
ATOM 772 N N . LEU A 1 98 ? -24.138 20.712 -26.741 1.00 86.06 98 LEU A N 1
ATOM 773 C CA . LEU A 1 98 ? -22.832 20.353 -27.297 1.00 86.06 98 LEU A CA 1
ATOM 774 C C . LEU A 1 98 ? -22.470 18.889 -27.003 1.00 86.06 98 LEU A C 1
ATOM 776 O O . LEU A 1 98 ? -21.968 18.187 -27.883 1.00 86.06 98 LEU A O 1
ATOM 780 N N . ALA A 1 99 ? -22.766 18.398 -25.797 1.00 85.19 99 ALA A N 1
ATOM 781 C CA . ALA A 1 99 ? -22.546 16.997 -25.450 1.00 85.19 99 ALA A CA 1
ATOM 782 C C . ALA A 1 99 ? -23.382 16.038 -26.313 1.00 85.19 99 ALA A C 1
ATOM 784 O O . ALA A 1 99 ? -22.863 15.019 -26.773 1.00 85.19 99 ALA A O 1
ATOM 785 N N . LEU A 1 100 ? -24.645 16.377 -26.592 1.00 83.81 100 LEU A N 1
ATOM 786 C CA . LEU A 1 100 ? -25.493 15.608 -27.507 1.00 83.81 100 LEU A CA 1
ATOM 787 C C . LEU A 1 100 ? -24.966 15.646 -28.944 1.00 83.81 100 LEU A C 1
ATOM 789 O O . LEU A 1 100 ? -24.935 14.612 -29.612 1.00 83.81 100 LEU A O 1
ATOM 793 N N . GLU A 1 101 ? -24.517 16.807 -29.423 1.00 85.06 101 GLU A N 1
ATOM 794 C CA . GLU A 1 101 ? -23.927 16.931 -30.756 1.00 85.06 101 GLU A CA 1
ATOM 795 C C . GLU A 1 101 ? -22.658 16.092 -30.919 1.00 85.06 101 GLU A C 1
ATOM 797 O O . GLU A 1 101 ? -22.490 15.416 -31.938 1.00 85.06 101 GLU A O 1
ATOM 802 N N . ILE A 1 102 ? -21.768 16.127 -29.926 1.00 85.38 102 ILE A N 1
ATOM 803 C CA . ILE A 1 102 ? -20.525 15.355 -29.933 1.00 85.38 102 ILE A CA 1
ATOM 804 C C . ILE A 1 102 ? -20.832 13.860 -29.840 1.00 85.38 102 ILE A C 1
ATOM 806 O O . ILE A 1 102 ? -20.271 13.094 -30.617 1.00 85.38 102 ILE A O 1
ATOM 810 N N . SER A 1 103 ? -21.780 13.454 -28.990 1.00 83.12 103 SER A N 1
ATOM 811 C CA . SER A 1 103 ? -22.245 12.062 -28.907 1.00 83.12 103 SER A CA 1
ATOM 812 C C . SER A 1 103 ? -22.803 11.562 -30.243 1.00 83.12 103 SER A C 1
ATOM 814 O O . SER A 1 103 ? -22.466 10.472 -30.693 1.00 83.12 103 SER A O 1
ATOM 816 N N . HIS A 1 104 ? -23.629 12.355 -30.930 1.00 83.06 104 HIS A N 1
ATOM 817 C CA . HIS A 1 104 ? -24.148 11.976 -32.247 1.00 83.06 104 HIS A CA 1
ATOM 818 C C . HIS A 1 104 ? -23.058 11.923 -33.321 1.00 83.06 104 HIS A C 1
ATOM 820 O O . HIS A 1 104 ? -23.111 11.074 -34.213 1.00 83.06 104 HIS A O 1
ATOM 826 N N . PHE A 1 105 ? -22.068 12.814 -33.244 1.00 81.94 105 PHE A N 1
ATOM 827 C CA . PHE A 1 105 ? -20.926 12.813 -34.152 1.00 81.94 105 PHE A CA 1
ATOM 828 C C . PHE A 1 105 ? -20.060 11.558 -33.976 1.00 81.94 105 PHE A C 1
ATOM 830 O O . PHE A 1 105 ? -19.679 10.945 -34.973 1.00 81.94 105 PHE A O 1
ATOM 837 N N . THR A 1 106 ? -19.783 11.148 -32.734 1.00 73.94 106 THR A N 1
ATOM 838 C CA . THR A 1 106 ? -18.978 9.953 -32.434 1.00 73.94 106 THR A CA 1
ATOM 839 C C . THR A 1 106 ? -19.730 8.646 -32.703 1.00 73.94 106 THR A C 1
ATOM 841 O O . THR A 1 106 ? -19.104 7.642 -33.037 1.00 73.94 106 THR A O 1
ATOM 844 N N . GLU A 1 107 ? -21.066 8.651 -32.644 1.00 75.06 107 GLU A N 1
ATOM 845 C CA . GLU A 1 107 ? -21.916 7.489 -32.946 1.00 75.06 107 GLU A CA 1
ATOM 846 C C . GLU A 1 107 ? -22.150 7.228 -34.445 1.00 75.06 107 GLU A C 1
ATOM 848 O O . GLU A 1 107 ? -22.626 6.145 -34.805 1.00 75.06 107 GLU A O 1
ATOM 853 N N . GLY A 1 108 ? -21.826 8.177 -35.331 1.00 75.75 108 GLY A N 1
ATOM 854 C CA . GLY A 1 108 ? -21.960 7.997 -36.779 1.00 75.75 108 GLY A CA 1
ATOM 855 C C . GLY A 1 108 ? -21.125 6.813 -37.275 1.00 75.75 108 GLY A C 1
ATOM 856 O O . GLY A 1 108 ? -19.948 6.721 -36.957 1.00 75.75 108 GLY A O 1
ATOM 857 N N . GLU A 1 109 ? -21.709 5.906 -38.063 1.00 68.44 109 GLU A N 1
ATOM 858 C CA . GLU A 1 109 ? -21.133 4.584 -38.383 1.00 68.44 109 GLU A CA 1
ATOM 859 C C . GLU A 1 109 ? -19.687 4.634 -38.928 1.00 68.44 109 GLU A C 1
ATOM 861 O O . GLU A 1 109 ? -18.846 3.818 -38.551 1.00 68.44 109 GLU A O 1
ATOM 866 N N . GLU A 1 110 ? -19.365 5.638 -39.749 1.00 69.50 110 GLU A N 1
ATOM 867 C CA . GLU A 1 110 ? -18.016 5.869 -40.288 1.00 69.50 110 GLU A CA 1
ATOM 868 C C . GLU A 1 110 ? -17.037 6.407 -39.232 1.00 69.50 110 GLU A C 1
ATOM 870 O O . GLU A 1 110 ? -15.918 5.908 -39.105 1.00 69.50 110 GLU A O 1
ATOM 875 N N . ILE A 1 111 ? -17.464 7.392 -38.436 1.00 70.62 111 ILE A N 1
ATOM 876 C CA . ILE A 1 111 ? -16.648 8.019 -37.385 1.00 70.62 111 ILE A CA 1
ATOM 877 C C . ILE A 1 111 ? -16.406 7.036 -36.245 1.00 70.62 111 ILE A C 1
ATOM 879 O O . ILE A 1 111 ? -15.279 6.892 -35.782 1.00 70.62 111 ILE A O 1
ATOM 883 N N . LYS A 1 112 ? -17.438 6.289 -35.857 1.00 71.44 112 LYS A N 1
ATOM 884 C CA . LYS A 1 112 ? -17.362 5.223 -34.869 1.00 71.44 112 LYS A CA 1
ATOM 885 C C . LYS A 1 112 ? -16.345 4.164 -35.276 1.00 71.44 112 LYS A C 1
ATOM 887 O O . LYS A 1 112 ? -15.489 3.806 -34.477 1.00 71.44 112 LYS A O 1
ATOM 892 N N . LYS A 1 113 ? -16.372 3.716 -36.536 1.00 72.25 113 LYS A N 1
ATOM 893 C CA . LYS A 1 113 ? -15.386 2.762 -37.058 1.00 72.25 113 LYS A CA 1
ATOM 894 C C . LYS A 1 113 ? -13.963 3.331 -37.019 1.00 72.25 113 LYS A C 1
ATOM 896 O O . LYS A 1 113 ? -13.044 2.626 -36.613 1.00 72.25 113 LYS A O 1
ATOM 901 N N . ILE A 1 114 ? -13.784 4.602 -37.384 1.00 71.88 114 ILE A N 1
ATOM 902 C CA . ILE A 1 114 ? -12.489 5.300 -37.324 1.00 71.88 114 ILE A CA 1
ATOM 903 C C . ILE A 1 114 ? -11.973 5.406 -35.877 1.00 71.88 114 ILE A C 1
ATOM 905 O O . ILE A 1 114 ? -10.805 5.111 -35.618 1.00 71.88 114 ILE A O 1
ATOM 909 N N . ILE A 1 115 ? -12.829 5.799 -34.930 1.00 66.62 115 ILE A N 1
ATOM 910 C CA . ILE A 1 115 ? -12.492 5.919 -33.504 1.00 66.62 115 ILE A CA 1
ATOM 911 C C . ILE A 1 115 ? -12.165 4.540 -32.917 1.00 66.62 115 ILE A C 1
ATOM 913 O O . ILE A 1 115 ? -11.150 4.389 -32.235 1.00 66.62 115 ILE A O 1
ATOM 917 N N . GLU A 1 116 ? -12.957 3.511 -33.229 1.00 66.81 116 GLU A N 1
ATOM 918 C CA . GLU A 1 116 ? -12.725 2.132 -32.787 1.00 66.81 116 GLU A CA 1
ATOM 919 C C . GLU A 1 116 ? -11.407 1.561 -33.338 1.00 66.81 116 GLU A C 1
ATOM 921 O O . GLU A 1 116 ? -10.631 0.952 -32.591 1.00 66.81 116 GLU A O 1
ATOM 926 N N . GLU A 1 117 ? -11.109 1.770 -34.624 1.00 68.69 117 GLU A N 1
ATOM 927 C CA . GLU A 1 117 ? -9.853 1.339 -35.251 1.00 68.69 117 GLU A CA 1
ATOM 928 C C . GLU A 1 117 ? -8.643 2.075 -34.657 1.00 68.69 117 GLU A C 1
ATOM 930 O O . GLU A 1 117 ? -7.623 1.443 -34.361 1.00 68.69 117 GLU A O 1
ATOM 935 N N . TYR A 1 118 ? -8.771 3.381 -34.403 1.00 65.06 118 TYR A N 1
ATOM 936 C CA . TYR A 1 118 ? -7.715 4.193 -33.804 1.00 65.06 118 TYR A CA 1
ATOM 937 C C . TYR A 1 118 ? -7.447 3.825 -32.338 1.00 65.06 118 TYR A C 1
ATOM 939 O O . TYR A 1 118 ? -6.306 3.529 -31.977 1.00 65.06 118 TYR A O 1
ATOM 947 N N . SER A 1 119 ? -8.492 3.763 -31.505 1.00 63.00 119 SER A N 1
ATOM 948 C CA . SER A 1 119 ? -8.401 3.367 -30.092 1.00 63.00 119 SER A CA 1
ATOM 949 C C . SER A 1 119 ? -7.795 1.969 -29.955 1.00 63.00 119 SER A C 1
ATOM 951 O O . SER A 1 119 ? -6.920 1.730 -29.120 1.00 63.00 119 SER A O 1
ATOM 953 N N . THR A 1 120 ? -8.177 1.038 -30.833 1.00 62.19 120 THR A N 1
ATOM 954 C CA . THR A 1 120 ? -7.609 -0.316 -30.837 1.00 62.19 120 THR A CA 1
ATOM 955 C C . THR A 1 120 ? -6.150 -0.326 -31.301 1.00 62.19 120 THR A C 1
ATOM 957 O O . THR A 1 120 ? -5.333 -1.040 -30.719 1.00 62.19 120 THR A O 1
ATOM 960 N N . GLY A 1 121 ? -5.787 0.476 -32.307 1.00 64.44 121 GLY A N 1
ATOM 961 C CA . GLY A 1 121 ? -4.402 0.645 -32.754 1.00 64.44 121 GLY A CA 1
ATOM 962 C C . GLY A 1 121 ? -3.492 1.188 -31.649 1.00 64.44 121 GLY A C 1
ATOM 963 O O . GLY A 1 121 ? -2.425 0.622 -31.396 1.00 64.44 121 GLY A O 1
ATOM 964 N N . LEU A 1 122 ? -3.957 2.213 -30.930 1.00 61.25 122 LEU A N 1
ATOM 965 C CA . LEU A 1 122 ? -3.263 2.788 -29.779 1.00 61.25 122 LEU A CA 1
ATOM 966 C C . LEU A 1 122 ? -3.119 1.761 -28.644 1.00 61.25 122 LEU A C 1
ATOM 968 O O . LEU A 1 122 ? -2.023 1.583 -28.114 1.00 61.25 122 LEU A O 1
ATOM 972 N N . LYS A 1 123 ? -4.183 1.005 -28.333 1.00 62.81 123 LYS A N 1
ATOM 973 C CA . LYS A 1 123 ? -4.151 -0.094 -27.348 1.00 62.81 123 LYS A CA 1
ATOM 974 C C . LYS A 1 123 ? -3.137 -1.172 -27.727 1.00 62.81 123 LYS A C 1
ATOM 976 O O . LYS A 1 123 ? -2.351 -1.585 -26.881 1.00 62.81 123 LYS A O 1
ATOM 981 N N . ILE A 1 124 ? -3.094 -1.599 -28.991 1.00 65.38 124 ILE A N 1
ATOM 982 C CA . ILE A 1 124 ? -2.126 -2.596 -29.477 1.00 65.38 124 ILE A CA 1
ATOM 983 C C . ILE A 1 124 ? -0.692 -2.058 -29.402 1.00 65.38 124 ILE A C 1
ATOM 985 O O . ILE A 1 124 ? 0.215 -2.790 -29.003 1.00 65.38 124 ILE A O 1
ATOM 989 N N . GLN A 1 125 ? -0.455 -0.801 -29.784 1.00 65.31 125 GLN A N 1
ATOM 990 C CA . GLN A 1 125 ? 0.872 -0.187 -29.703 1.00 65.31 125 GLN A CA 1
ATOM 991 C C . GLN A 1 125 ? 1.341 -0.060 -28.252 1.00 65.31 125 GLN A C 1
ATOM 993 O O . GLN A 1 125 ? 2.465 -0.452 -27.940 1.00 65.31 125 GLN A O 1
ATOM 998 N N . ASN A 1 126 ? 0.467 0.409 -27.362 1.00 66.00 126 ASN A N 1
ATOM 999 C CA . ASN A 1 126 ? 0.738 0.489 -25.933 1.00 66.00 126 ASN A CA 1
ATOM 1000 C C . ASN A 1 126 ? 1.044 -0.905 -25.360 1.00 66.00 126 ASN A C 1
ATOM 1002 O O . ASN A 1 126 ? 2.075 -1.109 -24.727 1.00 66.00 126 ASN A O 1
ATOM 1006 N N . LEU A 1 127 ? 0.234 -1.914 -25.690 1.00 69.38 127 LEU A N 1
ATOM 1007 C CA . LEU A 1 127 ? 0.458 -3.290 -25.247 1.00 69.38 127 LEU A CA 1
ATOM 1008 C C . LEU A 1 127 ? 1.780 -3.877 -25.770 1.00 69.38 127 LEU A C 1
ATOM 1010 O O . LEU A 1 127 ? 2.478 -4.588 -25.047 1.00 69.38 127 LEU A O 1
ATOM 1014 N N . ASN A 1 128 ? 2.159 -3.554 -27.010 1.00 71.75 128 ASN A N 1
ATOM 1015 C CA . ASN A 1 128 ? 3.457 -3.932 -27.569 1.00 71.75 128 ASN A CA 1
ATOM 1016 C C . ASN A 1 128 ? 4.616 -3.254 -26.829 1.00 71.75 128 ASN A C 1
ATOM 1018 O O . ASN A 1 128 ? 5.605 -3.917 -26.528 1.00 71.75 128 ASN A O 1
ATOM 1022 N N . ASN A 1 129 ? 4.508 -1.961 -26.526 1.00 76.25 129 ASN A N 1
ATOM 1023 C CA . ASN A 1 129 ? 5.533 -1.232 -25.781 1.00 76.25 129 ASN A CA 1
ATOM 1024 C C . ASN A 1 129 ? 5.679 -1.775 -24.355 1.00 76.25 129 ASN A C 1
ATOM 1026 O O . ASN A 1 129 ? 6.793 -2.049 -23.917 1.00 76.25 129 ASN A O 1
ATOM 1030 N N . ARG A 1 130 ? 4.561 -2.044 -23.676 1.00 80.81 130 ARG A N 1
ATOM 1031 C CA . ARG A 1 130 ? 4.517 -2.665 -22.343 1.00 80.81 130 ARG A CA 1
ATOM 1032 C C . ARG A 1 130 ? 5.192 -4.035 -22.319 1.00 80.81 130 ARG A C 1
ATOM 1034 O O . ARG A 1 130 ? 5.985 -4.321 -21.431 1.00 80.81 130 ARG A O 1
ATOM 1041 N N . LYS A 1 131 ? 4.944 -4.868 -23.331 1.00 76.88 131 LYS A N 1
ATOM 1042 C CA . LYS A 1 131 ? 5.582 -6.185 -23.466 1.00 76.88 131 LYS A CA 1
ATOM 1043 C C . LYS A 1 131 ? 7.098 -6.100 -23.664 1.00 76.88 131 LYS A C 1
ATOM 1045 O O . LYS A 1 131 ? 7.829 -6.895 -23.077 1.00 76.88 131 LYS A O 1
ATOM 1050 N N . LYS A 1 132 ? 7.570 -5.129 -24.452 1.00 83.00 132 LYS A N 1
ATOM 1051 C CA . LYS A 1 132 ? 9.006 -4.931 -24.706 1.00 83.00 132 LYS A CA 1
ATOM 1052 C C . LYS A 1 132 ? 9.800 -4.631 -23.435 1.00 83.00 132 LYS A C 1
ATOM 1054 O O . LYS A 1 132 ? 10.982 -4.945 -23.396 1.00 83.00 132 LYS A O 1
ATOM 1059 N N . VAL A 1 133 ? 9.167 -4.077 -22.395 1.00 85.69 133 VAL A N 1
ATOM 1060 C CA . VAL A 1 133 ? 9.830 -3.778 -21.113 1.00 85.69 133 VAL A CA 1
ATOM 1061 C C . VAL A 1 133 ? 10.444 -5.041 -20.502 1.00 85.69 133 VAL A C 1
ATOM 1063 O O . VAL A 1 133 ? 11.642 -5.070 -20.229 1.00 85.69 133 VAL A O 1
ATOM 1066 N N . PHE A 1 134 ? 9.651 -6.104 -20.327 1.00 83.81 134 PHE A N 1
ATOM 1067 C CA . PHE A 1 134 ? 10.146 -7.354 -19.738 1.00 83.81 134 PHE A CA 1
ATOM 1068 C C . PHE A 1 134 ? 10.973 -8.200 -20.712 1.00 83.81 134 PHE A C 1
ATOM 1070 O O . PHE A 1 134 ? 11.852 -8.934 -20.265 1.00 83.81 134 PHE A O 1
ATOM 1077 N N . GLU A 1 135 ? 10.767 -8.062 -22.028 1.00 87.31 135 GLU A N 1
ATOM 1078 C CA . GLU A 1 135 ? 11.684 -8.639 -23.025 1.00 87.31 135 GLU A CA 1
ATOM 1079 C C . GLU A 1 135 ? 13.095 -8.024 -22.896 1.00 87.31 135 GLU A C 1
ATOM 1081 O O . GLU A 1 135 ? 14.080 -8.763 -22.872 1.00 87.31 135 GLU A O 1
ATOM 1086 N N . GLU A 1 136 ? 13.210 -6.701 -22.727 1.00 88.44 136 GLU A N 1
ATOM 1087 C CA . GLU A 1 136 ? 14.510 -6.036 -22.558 1.00 88.44 136 GLU A CA 1
ATOM 1088 C C . GLU A 1 136 ? 15.157 -6.372 -21.206 1.00 88.44 136 GLU A C 1
ATOM 1090 O O . GLU A 1 136 ? 16.354 -6.651 -21.160 1.00 88.44 136 GLU A O 1
ATOM 1095 N N . PHE A 1 137 ? 14.383 -6.463 -20.117 1.00 87.31 137 PHE A N 1
ATOM 1096 C CA . PHE A 1 137 ? 14.897 -6.979 -18.838 1.00 87.31 137 PHE A CA 1
ATOM 1097 C C . PHE A 1 137 ? 15.502 -8.375 -18.973 1.00 87.31 137 PHE A C 1
ATOM 1099 O O . PHE A 1 137 ? 16.600 -8.647 -18.483 1.00 87.31 137 PHE A O 1
ATOM 1106 N N . ASN A 1 138 ? 14.769 -9.270 -19.635 1.00 86.00 138 ASN A N 1
ATOM 1107 C CA . ASN A 1 138 ? 15.198 -10.640 -19.859 1.00 86.00 138 ASN A CA 1
ATOM 1108 C C . ASN A 1 138 ? 16.485 -10.698 -20.680 1.00 86.00 138 ASN A C 1
ATOM 1110 O O . ASN A 1 138 ? 17.367 -11.494 -20.355 1.00 86.00 138 ASN A O 1
ATOM 1114 N N . LYS A 1 139 ? 16.609 -9.837 -21.691 1.00 88.62 139 LYS A N 1
ATOM 1115 C CA . LYS A 1 139 ? 17.812 -9.697 -22.511 1.00 88.62 139 LYS A CA 1
ATOM 1116 C C . LYS A 1 139 ? 19.000 -9.155 -21.713 1.00 88.62 139 LYS A C 1
ATOM 1118 O O . LYS A 1 139 ? 20.084 -9.722 -21.799 1.00 88.62 139 LYS A O 1
ATOM 1123 N N . MET A 1 140 ? 18.807 -8.124 -20.886 1.00 90.00 140 MET A N 1
ATOM 1124 C CA . MET A 1 140 ? 19.866 -7.600 -20.012 1.00 90.00 140 MET A CA 1
ATOM 1125 C C . MET A 1 140 ? 20.426 -8.688 -19.085 1.00 90.00 140 MET A C 1
ATOM 1127 O O . MET A 1 140 ? 21.643 -8.794 -18.933 1.00 90.00 140 MET A O 1
ATOM 1131 N N . LEU A 1 141 ? 19.551 -9.515 -18.499 1.00 84.38 141 LEU A N 1
ATOM 1132 C CA . LEU A 1 141 ? 19.961 -10.661 -17.681 1.00 84.38 141 LEU A CA 1
ATOM 1133 C C . LEU A 1 141 ? 20.708 -11.719 -18.498 1.00 84.38 141 LEU A C 1
ATOM 1135 O O . LEU A 1 141 ? 21.744 -12.200 -18.052 1.00 84.38 141 LEU A O 1
ATOM 1139 N N . GLU A 1 142 ? 20.219 -12.079 -19.688 1.00 84.56 142 GLU A N 1
ATOM 1140 C CA . GLU A 1 142 ? 20.904 -13.037 -20.569 1.00 84.56 142 GLU A CA 1
ATOM 1141 C C . GLU A 1 142 ? 22.316 -12.580 -20.932 1.00 84.56 142 GLU A C 1
ATOM 1143 O O . GLU A 1 142 ? 23.259 -13.361 -20.821 1.00 84.56 142 GLU A O 1
ATOM 1148 N N . GLU A 1 143 ? 22.473 -11.318 -21.335 1.00 86.25 143 GLU A N 1
ATOM 1149 C CA . GLU A 1 143 ? 23.772 -10.751 -21.698 1.00 86.25 143 GLU A CA 1
ATOM 1150 C C . GLU A 1 143 ? 24.751 -10.780 -20.521 1.00 86.25 143 GLU A C 1
ATOM 1152 O O . GLU A 1 143 ? 25.928 -11.093 -20.706 1.00 86.25 143 GLU A O 1
ATOM 1157 N N . PHE A 1 144 ? 24.278 -10.483 -19.307 1.00 83.88 144 PHE A N 1
ATOM 1158 C CA . PHE A 1 144 ? 25.095 -10.566 -18.099 1.00 83.88 144 PHE A CA 1
ATOM 1159 C C . PHE A 1 144 ? 25.510 -12.009 -17.785 1.00 83.88 144 PHE A C 1
ATOM 1161 O O . PHE A 1 144 ? 26.698 -12.289 -17.612 1.00 83.88 144 PHE A O 1
ATOM 1168 N N . MET A 1 145 ? 24.554 -12.942 -17.786 1.00 78.69 145 MET A N 1
ATOM 1169 C CA . MET A 1 145 ? 24.815 -14.361 -17.522 1.00 78.69 145 MET A CA 1
ATOM 1170 C C . MET A 1 145 ? 25.782 -14.963 -18.551 1.00 78.69 145 MET A C 1
ATOM 1172 O O . MET A 1 145 ? 26.701 -15.693 -18.181 1.00 78.69 145 MET A O 1
ATOM 1176 N N . ALA A 1 146 ? 25.622 -14.628 -19.835 1.00 79.94 146 ALA A N 1
ATOM 1177 C CA . ALA A 1 146 ? 26.500 -15.098 -20.903 1.00 79.94 146 ALA A CA 1
ATOM 1178 C C . ALA A 1 146 ? 27.935 -14.577 -20.739 1.00 79.94 146 ALA A C 1
ATOM 1180 O O . ALA A 1 146 ? 28.884 -15.349 -20.873 1.00 79.94 146 ALA A O 1
ATOM 1181 N N . LYS A 1 147 ? 28.104 -13.291 -20.396 1.00 76.88 147 LYS A N 1
ATOM 1182 C CA . LYS A 1 147 ? 29.426 -12.712 -20.111 1.00 76.88 147 LYS A CA 1
ATOM 1183 C C . LYS A 1 147 ? 30.114 -13.414 -18.945 1.00 76.88 147 LYS A C 1
ATOM 1185 O O . LYS A 1 147 ? 31.304 -13.693 -19.046 1.00 76.88 147 LYS A O 1
ATOM 1190 N N . LYS A 1 148 ? 29.375 -13.749 -17.882 1.00 70.44 148 LYS A N 1
ATOM 1191 C CA . LYS A 1 148 ? 29.948 -14.447 -16.726 1.00 70.44 148 LYS A CA 1
ATOM 1192 C C . LYS A 1 148 ? 30.397 -15.870 -17.059 1.00 70.44 148 LYS A C 1
ATOM 1194 O O . LYS A 1 148 ? 31.491 -16.255 -16.668 1.00 70.44 148 LYS A O 1
ATOM 1199 N N . ILE A 1 149 ? 29.600 -16.622 -17.822 1.00 67.75 149 ILE A N 1
ATOM 1200 C CA . ILE A 1 149 ? 29.983 -17.972 -18.275 1.00 67.75 149 ILE A CA 1
ATOM 1201 C C . ILE A 1 149 ? 31.271 -17.917 -19.112 1.00 67.75 149 ILE A C 1
ATOM 1203 O O . ILE A 1 149 ? 32.153 -18.754 -18.939 1.00 67.75 149 ILE A O 1
ATOM 1207 N N . ILE A 1 150 ? 31.398 -16.924 -19.998 1.00 63.66 150 ILE A N 1
ATOM 1208 C CA . ILE A 1 150 ? 32.603 -16.740 -20.819 1.00 63.66 150 ILE A CA 1
ATOM 1209 C C . ILE A 1 150 ? 33.810 -16.358 -19.950 1.00 63.66 150 ILE A C 1
ATOM 1211 O O . ILE A 1 150 ? 34.876 -16.934 -20.134 1.00 63.66 150 ILE A O 1
ATOM 1215 N N . ALA A 1 151 ? 33.650 -15.433 -18.998 1.00 58.66 151 ALA A N 1
ATOM 1216 C CA . ALA A 1 151 ? 34.723 -15.030 -18.086 1.00 58.66 151 ALA A CA 1
ATOM 1217 C C . ALA A 1 151 ? 35.240 -16.215 -17.252 1.00 58.66 151 ALA A C 1
ATOM 1219 O O . ALA A 1 151 ? 36.439 -16.468 -17.237 1.00 58.66 151 ALA A O 1
ATOM 1220 N N . GLN A 1 152 ? 34.336 -17.018 -16.677 1.00 61.75 152 GLN A N 1
ATOM 1221 C CA . GLN A 1 152 ? 34.697 -18.234 -15.938 1.00 61.75 152 GLN A CA 1
ATOM 1222 C C . GLN A 1 152 ? 35.440 -19.252 -16.815 1.00 61.75 152 GLN A C 1
ATOM 1224 O O . GLN A 1 152 ? 36.398 -19.873 -16.367 1.00 61.75 152 GLN A O 1
ATOM 1229 N N . ALA A 1 153 ? 35.031 -19.419 -18.077 1.00 55.25 153 ALA A N 1
ATOM 1230 C CA . ALA A 1 153 ? 35.709 -20.323 -19.004 1.00 55.25 153 ALA A CA 1
ATOM 1231 C C . ALA A 1 153 ? 37.123 -19.845 -19.391 1.00 55.25 153 ALA A C 1
ATOM 1233 O O . ALA A 1 153 ? 37.983 -20.679 -19.665 1.00 55.25 153 ALA A O 1
ATOM 1234 N N . LEU A 1 154 ? 37.362 -18.529 -19.417 1.00 58.38 154 LEU A N 1
ATOM 1235 C CA . LEU A 1 154 ? 38.672 -17.936 -19.707 1.00 58.38 154 LEU A CA 1
ATOM 1236 C C . LEU A 1 154 ? 39.606 -17.986 -18.488 1.00 58.38 154 LEU A C 1
ATOM 1238 O O . LEU A 1 154 ? 40.768 -18.345 -18.644 1.00 58.38 154 LEU A O 1
ATOM 1242 N N . GLU A 1 155 ? 39.098 -17.730 -17.281 1.00 58.25 155 GLU A N 1
ATOM 1243 C CA . GLU A 1 155 ? 39.866 -17.863 -16.030 1.00 58.25 155 GLU A CA 1
ATOM 1244 C C . GLU A 1 155 ? 40.343 -19.309 -15.805 1.00 58.25 155 GLU A C 1
ATOM 1246 O O . GLU A 1 155 ? 41.488 -19.538 -15.421 1.00 58.25 155 GLU A O 1
ATOM 1251 N N . MET A 1 156 ? 39.514 -20.304 -16.147 1.00 55.91 156 MET A N 1
ATOM 1252 C CA . MET A 1 156 ? 39.908 -21.720 -16.105 1.00 55.91 156 MET A CA 1
ATOM 1253 C C . MET A 1 156 ? 40.996 -22.097 -17.127 1.00 55.91 156 MET A C 1
ATOM 1255 O O . MET A 1 156 ? 41.647 -23.123 -16.950 1.00 55.91 156 MET A O 1
ATOM 1259 N N . GLN A 1 157 ? 41.197 -21.310 -18.191 1.00 51.06 157 GLN A N 1
ATOM 1260 C CA . GLN A 1 157 ? 42.287 -21.530 -19.152 1.00 51.06 157 GLN A CA 1
ATOM 1261 C C . GLN A 1 157 ? 43.603 -20.865 -18.731 1.00 51.06 157 GLN A C 1
ATOM 1263 O O . GLN A 1 157 ? 44.665 -21.321 -19.152 1.00 51.06 157 GLN A O 1
ATOM 1268 N N . GLU A 1 158 ? 43.562 -19.812 -17.912 1.00 46.91 158 GLU A N 1
ATOM 1269 C CA . GLU A 1 158 ? 44.773 -19.132 -17.435 1.00 46.91 158 GLU A CA 1
ATOM 1270 C C . GLU A 1 158 ? 45.466 -19.912 -16.301 1.00 46.91 158 GLU A C 1
ATOM 1272 O O . GLU A 1 158 ? 46.697 -19.994 -16.290 1.00 46.91 158 GLU A O 1
ATOM 1277 N N . ASP A 1 159 ? 44.707 -20.591 -15.432 1.00 42.94 159 ASP A N 1
ATOM 1278 C CA . ASP A 1 159 ? 45.246 -21.415 -14.331 1.00 42.94 159 ASP A CA 1
ATOM 1279 C C . ASP A 1 159 ? 45.900 -22.744 -14.789 1.00 42.94 159 ASP A C 1
ATOM 1281 O O . ASP A 1 159 ? 46.637 -23.368 -14.025 1.00 42.94 159 ASP A O 1
ATOM 1285 N N . GLU A 1 160 ? 45.703 -23.177 -16.044 1.00 45.41 160 GLU A N 1
ATOM 1286 C CA . GLU A 1 160 ? 46.334 -24.387 -16.614 1.00 45.41 160 GLU A CA 1
ATOM 1287 C C . GLU A 1 160 ? 47.682 -24.126 -17.324 1.00 45.41 160 GLU A C 1
ATOM 1289 O O . GLU A 1 160 ? 48.220 -25.012 -17.994 1.00 45.41 160 GLU A O 1
ATOM 1294 N N . THR A 1 161 ? 48.293 -22.945 -17.172 1.00 40.25 161 THR A N 1
ATOM 1295 C CA . THR A 1 161 ? 49.612 -22.658 -17.773 1.00 40.25 161 THR A CA 1
ATOM 1296 C C . THR A 1 161 ? 50.799 -22.917 -16.834 1.00 40.25 161 THR A C 1
ATOM 1298 O O . THR A 1 161 ? 51.585 -22.026 -16.524 1.00 40.25 161 THR A O 1
ATOM 1301 N N . ASP A 1 162 ? 50.999 -24.184 -16.453 1.00 36.81 162 ASP A N 1
ATOM 1302 C CA . ASP A 1 162 ? 52.315 -24.710 -16.046 1.00 36.81 162 ASP A CA 1
ATOM 1303 C C . ASP A 1 162 ? 53.056 -25.217 -17.311 1.00 36.81 162 ASP A C 1
ATOM 1305 O O . ASP A 1 162 ? 52.566 -26.130 -17.986 1.00 36.81 162 ASP A O 1
ATOM 1309 N N . PRO A 1 163 ? 54.211 -24.644 -17.716 1.00 39.62 163 PRO A N 1
ATOM 1310 C CA . PRO A 1 163 ? 54.827 -24.905 -19.018 1.00 39.62 163 PRO A CA 1
ATOM 1311 C C . PRO A 1 163 ? 55.661 -26.197 -19.028 1.00 39.62 163 PRO A C 1
ATOM 1313 O O . PRO A 1 163 ? 56.813 -26.199 -19.472 1.00 39.62 163 PRO A O 1
ATOM 1316 N N . SER A 1 164 ? 55.115 -27.312 -18.532 1.00 40.94 164 SER A N 1
ATOM 1317 C CA . SER A 1 164 ? 55.885 -28.555 -18.443 1.00 40.94 164 SER A CA 1
ATOM 1318 C C . SER A 1 164 ? 55.118 -29.875 -18.566 1.00 40.94 164 SER A C 1
ATOM 1320 O O . SER A 1 164 ? 55.570 -30.864 -18.008 1.00 40.94 164 SER A O 1
ATOM 1322 N N . VAL A 1 165 ? 54.068 -29.994 -19.392 1.00 33.12 165 VAL A N 1
ATOM 1323 C CA . VAL A 1 165 ? 53.686 -31.317 -19.939 1.00 33.12 165 VAL A CA 1
ATOM 1324 C C . VAL A 1 165 ? 53.209 -31.212 -21.389 1.00 33.12 165 VAL A C 1
ATOM 1326 O O . VAL A 1 165 ? 52.121 -30.742 -21.701 1.00 33.12 165 VAL A O 1
ATOM 1329 N N . SER A 1 166 ? 54.047 -31.715 -22.294 1.00 34.78 166 SER A N 1
ATOM 1330 C CA . SER A 1 166 ? 53.665 -32.115 -23.646 1.00 34.78 166 SER A CA 1
ATOM 1331 C C . SER A 1 166 ? 52.717 -33.313 -23.570 1.00 34.78 166 SER A C 1
ATOM 1333 O O . SER A 1 166 ? 53.126 -34.367 -23.082 1.00 34.78 166 SER A O 1
ATOM 1335 N N . GLY A 1 167 ? 51.538 -33.212 -24.181 1.00 31.14 167 GLY A N 1
ATOM 1336 C CA . GLY A 1 167 ? 50.875 -34.390 -24.734 1.00 31.14 167 GLY A CA 1
ATOM 1337 C C . GLY A 1 167 ? 49.363 -34.454 -24.565 1.00 31.14 167 GLY A C 1
ATOM 1338 O O . GLY A 1 167 ? 48.862 -34.591 -23.460 1.00 31.14 167 GLY A O 1
ATOM 1339 N N . VAL A 1 168 ? 48.710 -34.546 -25.727 1.00 28.77 168 VAL A N 1
ATOM 1340 C CA . VAL A 1 168 ? 47.390 -35.144 -25.977 1.00 28.77 168 VAL A CA 1
ATOM 1341 C C . VAL A 1 168 ? 46.197 -34.340 -25.463 1.00 28.77 168 VAL A C 1
ATOM 1343 O O . VAL A 1 168 ? 45.900 -34.315 -24.280 1.00 28.77 168 VAL A O 1
ATOM 1346 N N . ILE A 1 169 ? 45.456 -33.773 -26.420 1.00 30.09 169 ILE A N 1
ATOM 1347 C CA . ILE A 1 169 ? 44.067 -33.331 -26.266 1.00 30.09 169 ILE A CA 1
ATOM 1348 C C . ILE A 1 169 ? 43.248 -34.516 -25.729 1.00 30.09 169 ILE A C 1
ATOM 1350 O O . ILE A 1 169 ? 43.091 -35.499 -26.460 1.00 30.09 169 ILE A O 1
ATOM 1354 N N . PRO A 1 170 ? 42.675 -34.460 -24.517 1.00 27.52 170 PRO A N 1
ATOM 1355 C CA . PRO A 1 170 ? 41.554 -35.309 -24.184 1.00 27.52 170 PRO A CA 1
ATOM 1356 C C . PRO A 1 170 ? 40.300 -34.591 -24.686 1.00 27.52 170 PRO A C 1
ATOM 1358 O O . PRO A 1 170 ? 40.013 -33.462 -24.288 1.00 27.52 170 PRO A O 1
ATOM 1361 N N . GLU A 1 171 ? 39.533 -35.242 -25.557 1.00 34.47 171 GLU A N 1
ATOM 1362 C CA . GLU A 1 171 ? 38.115 -34.926 -25.722 1.00 34.47 171 GLU A CA 1
ATOM 1363 C C . GLU A 1 171 ? 37.438 -35.073 -24.351 1.00 34.47 171 GLU A C 1
ATOM 1365 O O . GLU A 1 171 ? 36.987 -36.154 -23.970 1.00 34.47 171 GLU A O 1
ATOM 1370 N N . VAL A 1 172 ? 37.379 -33.996 -23.568 1.00 26.19 172 VAL A N 1
ATOM 1371 C CA . VAL A 1 172 ? 36.559 -33.968 -22.362 1.00 26.19 172 VAL A CA 1
ATOM 1372 C C . VAL A 1 172 ? 35.131 -33.692 -22.813 1.00 26.19 172 VAL A C 1
ATOM 1374 O O . VAL A 1 172 ? 34.649 -32.562 -22.853 1.00 26.19 172 VAL A O 1
ATOM 1377 N N . GLY A 1 173 ? 34.445 -34.770 -23.187 1.00 38.84 173 GLY A N 1
ATOM 1378 C CA . GLY A 1 173 ? 32.996 -34.796 -23.271 1.00 38.84 173 GLY A CA 1
ATOM 1379 C C . GLY A 1 173 ? 32.404 -34.508 -21.895 1.00 38.84 173 GLY A C 1
ATOM 1380 O O . GLY A 1 173 ? 32.218 -35.420 -21.091 1.00 38.84 173 GLY A O 1
ATOM 1381 N N . ILE A 1 174 ? 32.083 -33.243 -21.617 1.00 26.53 174 ILE A N 1
ATOM 1382 C CA . ILE A 1 174 ? 31.269 -32.892 -20.455 1.00 26.53 174 ILE A CA 1
ATOM 1383 C C . ILE A 1 174 ? 29.806 -32.939 -20.876 1.00 26.53 174 ILE A C 1
ATOM 1385 O O . ILE A 1 174 ? 29.281 -32.117 -21.624 1.00 26.53 174 ILE A O 1
ATOM 1389 N N . ASN A 1 175 ? 29.179 -33.997 -20.381 1.00 25.50 175 ASN A N 1
ATOM 1390 C CA . ASN A 1 175 ? 27.776 -34.338 -20.462 1.00 25.50 175 ASN A CA 1
ATOM 1391 C C . ASN A 1 175 ? 26.917 -33.153 -19.994 1.00 25.50 175 ASN A C 1
ATOM 1393 O O . ASN A 1 175 ? 26.685 -32.969 -18.798 1.00 25.50 175 ASN A O 1
ATOM 1397 N N . VAL A 1 176 ? 26.417 -32.361 -20.947 1.00 25.73 176 VAL A N 1
ATOM 1398 C CA . VAL A 1 176 ? 25.263 -31.492 -20.724 1.00 25.73 176 VAL A CA 1
ATOM 1399 C C . VAL A 1 176 ? 24.126 -32.420 -20.318 1.00 25.73 176 VAL A C 1
ATOM 1401 O O . VAL A 1 176 ? 23.458 -33.014 -21.169 1.00 25.73 176 VAL A O 1
ATOM 1404 N N . LYS A 1 177 ? 23.903 -32.574 -19.007 1.00 25.91 177 LYS A N 1
ATOM 1405 C CA . LYS A 1 177 ? 22.631 -33.073 -18.498 1.00 25.91 177 LYS A CA 1
ATOM 1406 C C . LYS A 1 177 ? 21.584 -32.118 -19.046 1.00 25.91 177 LYS A C 1
ATOM 1408 O O . LYS A 1 177 ? 21.336 -31.061 -18.476 1.00 25.91 177 LYS A O 1
ATOM 1413 N N . LYS A 1 178 ? 20.990 -32.502 -20.180 1.00 27.97 178 LYS A N 1
ATOM 1414 C CA . LYS A 1 178 ? 19.699 -32.013 -20.642 1.00 27.97 178 LYS A CA 1
ATOM 1415 C C . LYS A 1 178 ? 18.809 -32.040 -19.413 1.00 27.97 178 LYS A C 1
ATOM 1417 O O . LYS A 1 178 ? 18.405 -33.121 -18.978 1.00 27.97 178 LYS A O 1
ATOM 1422 N N . LEU A 1 179 ? 18.552 -30.870 -18.836 1.00 25.00 179 LEU A N 1
ATOM 1423 C CA . LEU A 1 179 ? 17.476 -30.698 -17.885 1.00 25.00 179 LEU A CA 1
ATOM 1424 C C . LEU A 1 179 ? 16.212 -31.070 -18.666 1.00 25.00 179 LEU A C 1
ATOM 1426 O O . LEU A 1 179 ? 15.660 -30.276 -19.425 1.00 25.00 179 LEU A O 1
ATOM 1430 N N . LYS A 1 180 ? 15.802 -32.336 -18.556 1.00 25.62 180 LYS A N 1
ATOM 1431 C CA . LYS A 1 180 ? 14.445 -32.762 -18.863 1.00 25.62 180 LYS A CA 1
ATOM 1432 C C . LYS A 1 180 ? 13.575 -32.075 -17.822 1.00 25.62 180 LYS A C 1
ATOM 1434 O O . LYS A 1 180 ? 13.314 -32.631 -16.761 1.00 25.62 180 LYS A O 1
ATOM 1439 N N . SER A 1 181 ? 13.175 -30.845 -18.116 1.00 26.52 181 SER A N 1
ATOM 1440 C CA . SER A 1 181 ? 11.994 -30.279 -17.488 1.00 26.52 181 SER A CA 1
ATOM 1441 C C . SER A 1 181 ? 10.817 -31.200 -17.833 1.00 26.52 181 SER A C 1
ATOM 1443 O O . SER A 1 181 ? 10.672 -31.565 -19.008 1.00 26.52 181 SER A O 1
ATOM 1445 N N . PRO A 1 182 ? 9.986 -31.614 -16.864 1.00 25.25 182 PRO A N 1
ATOM 1446 C CA . PRO A 1 182 ? 8.727 -32.274 -17.151 1.00 25.25 182 PRO A CA 1
ATOM 1447 C C . PRO A 1 182 ? 7.739 -31.215 -17.660 1.00 25.25 182 PRO A C 1
ATOM 1449 O O . PRO A 1 182 ? 6.763 -30.875 -17.001 1.00 25.25 182 PRO A O 1
ATOM 1452 N N . TYR A 1 183 ? 7.996 -30.672 -18.851 1.00 26.16 183 TYR A N 1
ATOM 1453 C CA . TYR A 1 183 ? 6.959 -30.015 -19.628 1.00 26.16 183 TYR A CA 1
ATOM 1454 C C . TYR A 1 183 ? 6.099 -31.119 -20.228 1.00 26.16 183 TYR A C 1
ATOM 1456 O O . TYR A 1 183 ? 6.384 -31.644 -21.306 1.00 26.16 183 TYR A O 1
ATOM 1464 N N . THR A 1 184 ? 5.016 -31.467 -19.540 1.00 24.41 184 THR A N 1
ATOM 1465 C CA . THR A 1 184 ? 3.850 -31.980 -20.249 1.00 24.41 184 THR A CA 1
ATOM 1466 C C . THR A 1 184 ? 3.350 -30.814 -21.089 1.00 24.41 184 THR A C 1
ATOM 1468 O O . THR A 1 184 ? 2.608 -29.957 -20.614 1.00 24.41 184 THR A O 1
ATOM 1471 N N . HIS A 1 185 ? 3.824 -30.737 -22.333 1.00 27.22 185 HIS A N 1
ATOM 1472 C CA . HIS A 1 185 ? 3.118 -30.030 -23.383 1.00 27.22 185 HIS A CA 1
ATOM 1473 C C . HIS A 1 185 ? 1.707 -30.616 -23.420 1.00 27.22 185 HIS A C 1
ATOM 1475 O O . HIS A 1 185 ? 1.459 -31.629 -24.067 1.00 27.22 185 HIS A O 1
ATOM 1481 N N . VAL A 1 186 ? 0.761 -29.973 -22.744 1.00 27.55 186 VAL A N 1
ATOM 1482 C CA . VAL A 1 186 ? -0.579 -29.938 -23.304 1.00 27.55 186 VAL A CA 1
ATOM 1483 C C . VAL A 1 186 ? -0.427 -29.021 -24.510 1.00 27.55 186 VAL A C 1
ATOM 1485 O O . VAL A 1 186 ? -0.399 -27.799 -24.383 1.00 27.55 186 VAL A O 1
ATOM 1488 N N . GLN A 1 187 ? -0.182 -29.626 -25.674 1.00 32.59 187 GLN A N 1
ATOM 1489 C CA . GLN A 1 187 ? -0.347 -28.967 -26.961 1.00 32.59 187 GLN A CA 1
ATOM 1490 C C . GLN A 1 187 ? -1.799 -28.489 -27.038 1.00 32.59 187 GLN A C 1
ATOM 1492 O O . GLN A 1 187 ? -2.678 -29.196 -27.513 1.00 32.59 187 GLN A O 1
ATOM 1497 N N . LEU A 1 188 ? -2.050 -27.270 -26.572 1.00 33.28 188 LEU A N 1
ATOM 1498 C CA . LEU A 1 188 ? -3.140 -26.444 -27.070 1.00 33.28 188 LEU A CA 1
ATOM 1499 C C . LEU A 1 188 ? -2.592 -25.576 -28.207 1.00 33.28 188 LEU A C 1
ATOM 1501 O O . LEU A 1 188 ? -2.783 -24.370 -28.246 1.00 33.28 188 LEU A O 1
ATOM 1505 N N . THR A 1 189 ? -1.916 -26.205 -29.171 1.00 30.42 189 THR A N 1
ATOM 1506 C CA . THR A 1 189 ? -1.932 -25.726 -30.555 1.00 30.42 189 THR A CA 1
ATOM 1507 C C . THR A 1 189 ? -3.238 -26.201 -31.183 1.00 30.42 189 THR A C 1
ATOM 1509 O O . THR A 1 189 ? -3.249 -27.004 -32.110 1.00 30.42 189 THR A O 1
ATOM 1512 N N . GLN A 1 190 ? -4.362 -25.741 -30.640 1.00 33.97 190 GLN A N 1
ATOM 1513 C CA . GLN A 1 190 ? -5.444 -25.383 -31.535 1.00 33.97 190 GLN A CA 1
ATOM 1514 C C . GLN A 1 190 ? -5.075 -23.978 -31.978 1.00 33.97 190 GLN A C 1
ATOM 1516 O O . GLN A 1 190 ? -5.255 -23.019 -31.231 1.00 33.97 190 GLN A O 1
ATOM 1521 N N . GLU A 1 191 ? -4.476 -23.875 -33.169 1.00 33.00 191 GLU A N 1
ATOM 1522 C CA . GLU A 1 191 ? -4.620 -22.656 -33.953 1.00 33.00 191 GLU A CA 1
ATOM 1523 C C . GLU A 1 191 ? -6.093 -22.281 -33.842 1.00 33.00 191 GLU A C 1
ATOM 1525 O O . GLU A 1 191 ? -6.965 -23.042 -34.270 1.00 33.00 191 GLU A O 1
ATOM 1530 N N . ILE A 1 192 ? -6.383 -21.162 -33.185 1.00 38.06 192 ILE A N 1
ATOM 1531 C CA . ILE A 1 192 ? -7.709 -20.578 -33.243 1.00 38.06 192 ILE A CA 1
ATOM 1532 C C . ILE A 1 192 ? -7.845 -20.107 -34.695 1.00 38.06 192 ILE A C 1
ATOM 1534 O O . ILE A 1 192 ? -7.586 -18.949 -35.018 1.00 38.06 192 ILE A O 1
ATOM 1538 N N . GLN A 1 193 ? -8.201 -21.029 -35.592 1.00 42.62 193 GLN A N 1
ATOM 1539 C CA . GLN A 1 193 ? -8.760 -20.709 -36.892 1.00 42.62 193 GLN A CA 1
ATOM 1540 C C . GLN A 1 193 ? -10.118 -20.081 -36.600 1.00 42.62 193 GLN A C 1
ATOM 1542 O O . GLN A 1 193 ? -11.153 -20.737 -36.554 1.00 42.62 193 GLN A O 1
ATOM 1547 N N . THR A 1 194 ? -10.090 -18.791 -36.281 1.00 39.47 194 THR A N 1
ATOM 1548 C CA . THR A 1 194 ? -11.296 -17.986 -36.196 1.00 39.47 194 THR A CA 1
ATOM 1549 C C . THR A 1 194 ? -11.650 -17.584 -37.614 1.00 39.47 194 THR A C 1
ATOM 1551 O O . THR A 1 194 ? -11.205 -16.556 -38.117 1.00 39.47 194 THR A O 1
ATOM 1554 N N . GLU A 1 195 ? -12.502 -18.383 -38.253 1.00 48.06 195 GLU A N 1
ATOM 1555 C CA . GLU A 1 195 ? -13.528 -17.807 -39.120 1.00 48.06 195 GLU A CA 1
ATOM 1556 C C . GLU A 1 195 ? -14.393 -16.905 -38.231 1.00 48.06 195 GLU A C 1
ATOM 1558 O O . GLU A 1 195 ? -15.366 -17.325 -37.611 1.00 48.06 195 GLU A O 1
ATOM 1563 N N . GLY A 1 196 ? -13.943 -15.671 -38.042 1.00 47.97 196 GLY A N 1
ATOM 1564 C CA . GLY A 1 196 ? -14.517 -14.747 -37.083 1.00 47.97 196 GLY A CA 1
ATOM 1565 C C . GLY A 1 196 ? -14.374 -13.322 -37.577 1.00 47.97 196 GLY A C 1
ATOM 1566 O O . GLY A 1 196 ? -13.473 -12.997 -38.351 1.00 47.97 196 GLY A O 1
ATOM 1567 N N . THR A 1 197 ? -15.304 -12.470 -37.159 1.00 48.34 197 THR A N 1
ATOM 1568 C CA . THR A 1 197 ? -15.327 -11.059 -37.541 1.00 48.34 197 THR A CA 1
ATOM 1569 C C . THR A 1 197 ? -13.981 -10.389 -37.227 1.00 48.34 197 THR A C 1
ATOM 1571 O O . THR A 1 197 ? -13.276 -10.801 -36.302 1.00 48.34 197 THR A O 1
ATOM 1574 N N . PRO A 1 198 ? -13.599 -9.312 -37.936 1.00 46.97 198 PRO A N 1
ATOM 1575 C CA . PRO A 1 198 ? -12.340 -8.609 -37.675 1.00 46.97 198 PRO A CA 1
ATOM 1576 C C . PRO A 1 198 ? -12.118 -8.256 -36.190 1.00 46.97 198 PRO A C 1
ATOM 1578 O O . PRO A 1 198 ? -10.982 -8.224 -35.721 1.00 46.97 198 PRO A O 1
ATOM 1581 N N . SER A 1 199 ? -13.192 -8.054 -35.422 1.00 38.06 199 SER A N 1
ATOM 1582 C CA . SER A 1 199 ? -13.148 -7.803 -33.978 1.00 38.06 199 SER A CA 1
ATOM 1583 C C . SER A 1 199 ? -12.745 -9.027 -33.145 1.00 38.06 199 SER A C 1
ATOM 1585 O O . SER A 1 199 ? -11.978 -8.869 -32.197 1.00 38.06 199 SER A O 1
ATOM 1587 N N . SER A 1 200 ? -13.172 -10.247 -33.496 1.00 41.16 200 SER A N 1
ATOM 1588 C CA . SER A 1 200 ? -12.786 -11.456 -32.749 1.00 41.16 200 SER A CA 1
ATOM 1589 C C . SER A 1 200 ? -11.311 -11.808 -32.944 1.00 41.16 200 SER A C 1
ATOM 1591 O O . SER A 1 200 ? -10.634 -12.175 -31.986 1.00 41.16 200 SER A O 1
ATOM 1593 N N . ILE A 1 201 ? -10.784 -11.613 -34.158 1.00 53.66 201 ILE A N 1
ATOM 1594 C CA . ILE A 1 201 ? -9.359 -11.810 -34.468 1.00 53.66 201 ILE A CA 1
ATOM 1595 C C . ILE A 1 201 ? -8.493 -10.826 -33.660 1.00 53.66 201 ILE A C 1
ATOM 1597 O O . ILE A 1 201 ? -7.453 -11.193 -33.112 1.00 53.66 201 ILE A O 1
ATOM 1601 N N . ARG A 1 202 ? -8.941 -9.571 -33.524 1.00 55.16 202 ARG A N 1
ATOM 1602 C CA . ARG A 1 202 ? -8.236 -8.543 -32.739 1.00 55.16 202 ARG A CA 1
ATOM 1603 C C . ARG A 1 202 ? -8.229 -8.845 -31.239 1.00 55.16 202 ARG A C 1
ATOM 1605 O O . ARG A 1 202 ? -7.185 -8.695 -30.607 1.00 55.16 202 ARG A O 1
ATOM 1612 N N . MET A 1 203 ? -9.343 -9.325 -30.684 1.00 51.25 203 MET A N 1
ATOM 1613 C CA . MET A 1 203 ? -9.417 -9.721 -29.270 1.00 51.25 203 MET A CA 1
ATOM 1614 C C . MET A 1 203 ? -8.536 -10.934 -28.956 1.00 51.25 203 MET A C 1
ATOM 1616 O O . MET A 1 203 ? -7.855 -10.941 -27.930 1.00 51.25 203 MET A O 1
ATOM 1620 N N . ALA A 1 204 ? -8.476 -11.917 -29.859 1.00 54.38 204 ALA A N 1
ATOM 1621 C CA . ALA A 1 204 ? -7.572 -13.057 -29.722 1.00 54.38 204 ALA A CA 1
ATOM 1622 C C . ALA A 1 204 ? -6.097 -12.614 -29.678 1.00 54.38 204 ALA A C 1
ATOM 1624 O O . ALA A 1 204 ? -5.341 -13.070 -28.823 1.00 54.38 204 ALA A O 1
ATOM 1625 N N . LYS A 1 205 ? -5.708 -11.650 -30.524 1.00 59.75 205 LYS A N 1
ATOM 1626 C CA . LYS A 1 205 ? -4.346 -11.093 -30.541 1.00 59.75 205 LYS A CA 1
ATOM 1627 C C . LYS A 1 205 ? -3.981 -10.366 -29.239 1.00 59.75 205 LYS A C 1
ATOM 1629 O O . LYS A 1 205 ? -2.861 -10.508 -28.757 1.00 59.75 205 LYS A O 1
ATOM 1634 N N . ILE A 1 206 ? -4.912 -9.612 -28.648 1.00 53.38 206 ILE A N 1
ATOM 1635 C CA . ILE A 1 206 ? -4.706 -8.953 -27.344 1.00 53.38 206 ILE A CA 1
ATOM 1636 C C . ILE A 1 206 ? -4.517 -9.999 -26.236 1.00 53.38 206 ILE A C 1
ATOM 1638 O O . ILE A 1 206 ? -3.583 -9.891 -25.438 1.00 53.38 206 ILE A O 1
ATOM 1642 N N . ALA A 1 207 ? -5.356 -11.040 -26.219 1.00 51.66 207 ALA A N 1
ATOM 1643 C CA . ALA A 1 207 ? -5.254 -12.128 -25.248 1.00 51.66 207 ALA A CA 1
ATOM 1644 C C . ALA A 1 207 ? -3.915 -12.880 -25.361 1.00 51.66 207 ALA A C 1
ATOM 1646 O O . ALA A 1 207 ? -3.245 -13.109 -24.354 1.00 51.66 207 ALA A O 1
ATOM 1647 N N . GLU A 1 208 ? -3.473 -13.194 -26.581 1.00 60.00 208 GLU A N 1
ATOM 1648 C CA . GLU A 1 208 ? -2.169 -13.818 -26.833 1.00 60.00 208 GLU A CA 1
ATOM 1649 C C . GLU A 1 208 ? -1.006 -12.942 -26.332 1.00 60.00 208 GLU A C 1
ATOM 1651 O O . GLU A 1 208 ? -0.059 -13.430 -25.709 1.00 60.00 208 GLU A O 1
ATOM 1656 N N . MET A 1 209 ? -1.086 -11.624 -26.542 1.00 59.53 209 MET A N 1
ATOM 1657 C CA . MET A 1 209 ? -0.078 -10.680 -26.056 1.00 59.53 209 MET A CA 1
ATOM 1658 C C . MET A 1 209 ? -0.010 -10.622 -24.524 1.00 59.53 209 MET A C 1
ATOM 1660 O O . MET A 1 209 ? 1.100 -10.577 -23.989 1.00 59.53 209 MET A O 1
ATOM 1664 N N . HIS A 1 210 ? -1.149 -10.675 -23.823 1.00 55.41 210 HIS A N 1
ATOM 1665 C CA . HIS A 1 210 ? -1.188 -10.774 -22.356 1.00 55.41 210 HIS A CA 1
ATOM 1666 C C . HIS A 1 210 ? -0.518 -12.056 -21.856 1.00 55.41 210 HIS A C 1
ATOM 1668 O O . HIS A 1 210 ? 0.329 -11.995 -20.964 1.00 55.41 210 HIS A O 1
ATOM 1674 N N . ILE A 1 211 ? -0.836 -13.200 -22.471 1.00 57.28 211 ILE A N 1
ATOM 1675 C CA . ILE A 1 211 ? -0.234 -14.495 -22.121 1.00 57.28 211 ILE A CA 1
ATOM 1676 C C . ILE A 1 211 ? 1.286 -14.444 -22.308 1.00 57.28 211 ILE A C 1
ATOM 1678 O O . ILE A 1 211 ? 2.038 -14.841 -21.415 1.00 57.28 211 ILE A O 1
ATOM 1682 N N . LYS A 1 212 ? 1.769 -13.906 -23.437 1.00 63.97 212 LYS A N 1
ATOM 1683 C CA . LYS A 1 212 ? 3.215 -13.786 -23.656 1.00 63.97 212 LYS A CA 1
ATOM 1684 C C . LYS A 1 212 ? 3.868 -12.824 -22.654 1.00 63.97 212 LYS A C 1
ATOM 1686 O O . LYS A 1 212 ? 4.935 -13.146 -22.147 1.00 63.97 212 LYS A O 1
ATOM 1691 N N . GLY A 1 213 ? 3.241 -11.694 -22.322 1.00 58.69 213 GLY A N 1
ATOM 1692 C CA . GLY A 1 213 ? 3.748 -10.775 -21.293 1.00 58.69 213 GLY A CA 1
ATOM 1693 C C . GLY A 1 213 ? 3.910 -11.447 -19.924 1.00 58.69 213 GLY A C 1
ATOM 1694 O O . GLY A 1 213 ? 4.964 -11.329 -19.301 1.00 58.69 213 GLY A O 1
ATOM 1695 N N . GLN A 1 214 ? 2.921 -12.242 -19.501 1.00 64.69 214 GLN A N 1
ATOM 1696 C CA . GLN A 1 214 ? 3.013 -13.050 -18.278 1.00 64.69 214 GLN A CA 1
ATOM 1697 C C . GLN A 1 214 ? 4.160 -14.069 -18.342 1.00 64.69 214 GLN A C 1
ATOM 1699 O O . GLN A 1 214 ? 4.881 -14.245 -17.360 1.00 64.69 214 GLN A O 1
ATOM 1704 N N . SER A 1 215 ? 4.383 -14.696 -19.503 1.00 73.75 215 SER A N 1
ATOM 1705 C CA . SER A 1 215 ? 5.532 -15.584 -19.702 1.00 73.75 215 SER A CA 1
ATOM 1706 C C . SER A 1 215 ? 6.872 -14.855 -19.563 1.00 73.75 215 SER A C 1
ATOM 1708 O O . SER A 1 215 ? 7.810 -15.451 -19.036 1.00 73.75 215 SER A O 1
ATOM 1710 N N . GLU A 1 216 ? 7.001 -13.612 -20.034 1.00 79.12 216 GLU A N 1
ATOM 1711 C CA . GLU A 1 216 ? 8.257 -12.858 -19.903 1.00 79.12 216 GLU A CA 1
ATOM 1712 C C . GLU A 1 216 ? 8.530 -12.463 -18.447 1.00 79.12 216 GLU A C 1
ATOM 1714 O O . GLU A 1 216 ? 9.664 -12.591 -17.986 1.00 79.12 216 GLU A O 1
ATOM 1719 N N . ILE A 1 217 ? 7.494 -12.094 -17.689 1.00 78.56 217 ILE A N 1
ATOM 1720 C CA . ILE A 1 217 ? 7.606 -11.821 -16.249 1.00 78.56 217 ILE A CA 1
ATOM 1721 C C . ILE A 1 217 ? 8.077 -13.069 -15.482 1.00 78.56 217 ILE A C 1
ATOM 1723 O O . ILE A 1 217 ? 8.990 -12.994 -14.661 1.00 78.56 217 ILE A O 1
ATOM 1727 N N . GLN A 1 218 ? 7.506 -14.240 -15.773 1.00 77.12 218 GLN A N 1
ATOM 1728 C CA . GLN A 1 218 ? 7.912 -15.497 -15.126 1.00 77.12 218 GLN A CA 1
ATOM 1729 C C . GLN A 1 218 ? 9.361 -15.883 -15.460 1.00 77.12 218 GLN A C 1
ATOM 1731 O O . GLN A 1 218 ? 10.102 -16.367 -14.597 1.00 77.12 218 GLN A O 1
ATOM 1736 N N . ARG A 1 219 ? 9.790 -15.655 -16.708 1.00 80.25 219 ARG A N 1
ATOM 1737 C CA . ARG A 1 219 ? 11.187 -15.854 -17.125 1.00 80.25 219 ARG A CA 1
ATOM 1738 C C . ARG A 1 219 ? 12.130 -14.921 -16.380 1.00 80.25 219 ARG A C 1
ATOM 1740 O O . ARG A 1 219 ? 13.173 -15.380 -15.919 1.00 80.25 219 ARG A O 1
ATOM 1747 N N . PHE A 1 220 ? 11.736 -13.662 -16.219 1.00 82.31 220 PHE A N 1
ATOM 1748 C CA . PHE A 1 220 ? 12.509 -12.669 -15.487 1.00 82.31 220 PHE A CA 1
ATOM 1749 C C . PHE A 1 220 ? 12.721 -13.095 -14.034 1.00 82.31 220 PHE A C 1
ATOM 1751 O O . PHE A 1 220 ? 13.861 -13.189 -13.585 1.00 82.31 220 PHE A O 1
ATOM 1758 N N . GLN A 1 221 ? 11.647 -13.482 -13.338 1.00 81.31 221 GLN A N 1
ATOM 1759 C CA . GLN A 1 221 ? 11.730 -14.016 -11.974 1.00 81.31 221 GLN A CA 1
ATOM 1760 C C . GLN A 1 221 ? 12.653 -15.237 -11.883 1.00 81.31 221 GLN A C 1
ATOM 1762 O O . GLN A 1 221 ? 13.519 -15.304 -11.014 1.00 81.31 221 GLN A O 1
ATOM 1767 N N . SER A 1 222 ? 12.509 -16.188 -12.810 1.00 78.44 222 SER A N 1
ATOM 1768 C CA . SER A 1 222 ? 13.332 -17.402 -12.828 1.00 78.44 222 SER A CA 1
ATOM 1769 C C . SER A 1 222 ? 14.822 -17.085 -12.999 1.00 78.44 222 SER A C 1
ATOM 1771 O O . SER A 1 222 ? 15.664 -17.720 -12.372 1.00 78.44 222 SER A O 1
ATOM 1773 N N . ARG A 1 223 ? 15.159 -16.089 -13.826 1.00 80.31 223 ARG A N 1
ATOM 1774 C CA . ARG A 1 223 ? 16.545 -15.669 -14.080 1.00 80.31 223 ARG A CA 1
ATOM 1775 C C . ARG A 1 223 ? 17.140 -14.859 -12.940 1.00 80.31 223 ARG A C 1
ATOM 1777 O O . ARG A 1 223 ? 18.311 -15.057 -12.631 1.00 80.31 223 ARG A O 1
ATOM 1784 N N . LEU A 1 224 ? 16.351 -14.003 -12.292 1.00 81.25 224 LEU A N 1
ATOM 1785 C CA . LEU A 1 224 ? 16.788 -13.311 -11.080 1.00 81.25 224 LEU A CA 1
ATOM 1786 C C . LEU A 1 224 ? 17.168 -14.298 -9.973 1.00 81.25 224 LEU A C 1
ATOM 1788 O O . LEU A 1 224 ? 18.170 -14.097 -9.295 1.00 81.25 224 LEU A O 1
ATOM 1792 N N . SER A 1 225 ? 16.444 -15.412 -9.837 1.00 75.75 225 SER A N 1
ATOM 1793 C CA . SER A 1 225 ? 16.846 -16.464 -8.898 1.00 75.75 225 SER A CA 1
ATOM 1794 C C . SER A 1 225 ? 18.221 -17.052 -9.221 1.00 75.75 225 SER A C 1
ATOM 1796 O O . SER A 1 225 ? 18.995 -17.281 -8.301 1.00 75.75 225 SER A O 1
ATOM 1798 N N . VAL A 1 226 ? 18.584 -17.220 -10.495 1.00 72.75 226 VAL A N 1
ATOM 1799 C CA . VAL A 1 226 ? 19.932 -17.690 -10.871 1.00 72.75 226 VAL A CA 1
ATOM 1800 C C . VAL A 1 226 ? 20.996 -16.620 -10.597 1.00 72.75 226 VAL A C 1
ATOM 1802 O O . VAL A 1 226 ? 22.093 -16.943 -10.153 1.00 72.75 226 VAL A O 1
ATOM 1805 N N . LEU A 1 227 ? 20.668 -15.336 -10.783 1.00 72.31 227 LEU A N 1
ATOM 1806 C CA . LEU A 1 227 ? 21.551 -14.217 -10.429 1.00 72.31 227 LEU A CA 1
ATOM 1807 C C . LEU A 1 227 ? 21.919 -14.211 -8.934 1.00 72.31 227 LEU A C 1
ATOM 1809 O O . LEU A 1 227 ? 22.995 -13.738 -8.577 1.00 72.31 227 LEU A O 1
ATOM 1813 N N . SER A 1 228 ? 21.058 -14.748 -8.062 1.00 68.81 228 SER A N 1
ATOM 1814 C CA . SER A 1 228 ? 21.347 -14.841 -6.624 1.00 68.81 228 SER A CA 1
ATOM 1815 C C . SER A 1 228 ? 22.487 -15.800 -6.271 1.00 68.81 228 SER A C 1
ATOM 1817 O O . SER A 1 228 ? 23.102 -15.633 -5.227 1.00 68.81 228 SER A O 1
ATOM 1819 N N . GLU A 1 229 ? 22.804 -16.760 -7.144 1.00 69.69 229 GLU A N 1
ATOM 1820 C CA . GLU A 1 229 ? 23.898 -17.726 -6.949 1.00 69.69 229 GLU A CA 1
ATOM 1821 C C . GLU A 1 229 ? 25.264 -17.161 -7.369 1.00 69.69 229 GLU A C 1
ATOM 1823 O O . GLU A 1 229 ? 26.297 -17.819 -7.254 1.00 69.69 229 GLU A O 1
ATOM 1828 N N . LEU A 1 230 ? 25.266 -15.946 -7.912 1.00 70.31 230 LEU A N 1
ATOM 1829 C CA . LEU A 1 230 ? 26.447 -15.256 -8.387 1.00 70.31 230 LEU A CA 1
ATOM 1830 C C . LEU A 1 230 ? 26.898 -14.242 -7.336 1.00 70.31 230 LEU A C 1
ATOM 1832 O O . LEU A 1 230 ? 26.078 -13.482 -6.841 1.00 70.31 230 LEU A O 1
ATOM 1836 N N . ASP A 1 231 ? 28.202 -14.173 -7.081 1.00 71.62 231 ASP A N 1
ATOM 1837 C CA . ASP A 1 231 ? 28.827 -13.135 -6.251 1.00 71.62 231 ASP A CA 1
ATOM 1838 C C . ASP A 1 231 ? 29.843 -12.326 -7.071 1.00 71.62 231 ASP A C 1
ATOM 1840 O O . ASP A 1 231 ? 30.265 -12.775 -8.148 1.00 71.62 231 ASP A O 1
ATOM 1844 N N . GLY A 1 232 ? 30.210 -11.142 -6.570 1.00 78.81 232 GLY A N 1
ATOM 1845 C CA . GLY A 1 232 ? 31.265 -10.286 -7.126 1.00 78.81 232 GLY A CA 1
ATOM 1846 C C . GLY A 1 232 ? 30.831 -8.841 -7.422 1.00 78.81 232 GLY A C 1
ATOM 1847 O O . GLY A 1 232 ? 29.633 -8.554 -7.507 1.00 78.81 232 GLY A O 1
ATOM 1848 N N . PRO A 1 233 ? 31.795 -7.919 -7.609 1.00 78.88 233 PRO A N 1
ATOM 1849 C CA . PRO A 1 233 ? 31.518 -6.511 -7.904 1.00 78.88 233 PRO A CA 1
ATOM 1850 C C . PRO A 1 233 ? 30.741 -6.314 -9.217 1.00 78.88 233 PRO A C 1
ATOM 1852 O O . PRO A 1 233 ? 29.971 -5.361 -9.332 1.00 78.88 233 PRO A O 1
ATOM 1855 N N . GLU A 1 234 ? 30.856 -7.229 -10.190 1.00 81.19 234 GLU A N 1
ATOM 1856 C CA . GLU A 1 234 ? 30.098 -7.132 -11.444 1.00 81.19 234 GLU A CA 1
ATOM 1857 C C . GLU A 1 234 ? 28.593 -7.330 -11.228 1.00 81.19 234 GLU A C 1
ATOM 1859 O O . GLU A 1 234 ? 27.781 -6.755 -11.956 1.00 81.19 234 GLU A O 1
ATOM 1864 N N . LYS A 1 235 ? 28.196 -8.128 -10.225 1.00 82.69 235 LYS A N 1
ATOM 1865 C CA . LYS A 1 235 ? 26.782 -8.284 -9.859 1.00 82.69 235 LYS A CA 1
ATOM 1866 C C . LYS A 1 235 ? 26.233 -6.986 -9.297 1.00 82.69 235 LYS A C 1
ATOM 1868 O O . LYS A 1 235 ? 25.125 -6.610 -9.659 1.00 82.69 235 LYS A O 1
ATOM 1873 N N . GLU A 1 236 ? 26.986 -6.290 -8.450 1.00 83.19 236 GLU A N 1
ATOM 1874 C CA . GLU A 1 236 ? 26.555 -5.000 -7.907 1.00 83.19 236 GLU A CA 1
ATOM 1875 C C . GLU A 1 236 ? 26.377 -3.952 -9.011 1.00 83.19 236 GLU A C 1
ATOM 1877 O O . GLU A 1 236 ? 25.349 -3.274 -9.049 1.00 83.19 236 GLU A O 1
ATOM 1882 N N . GLU A 1 237 ? 27.326 -3.862 -9.949 1.00 87.06 237 GLU A N 1
ATOM 1883 C CA . GLU A 1 237 ? 27.221 -2.968 -11.110 1.00 87.06 237 GLU A CA 1
ATOM 1884 C C . GLU A 1 237 ? 26.002 -3.321 -11.975 1.00 87.06 237 GLU A C 1
ATOM 1886 O O . GLU A 1 237 ? 25.227 -2.449 -12.383 1.00 87.06 237 GLU A O 1
ATOM 1891 N N . PHE A 1 238 ? 25.782 -4.615 -12.218 1.00 88.62 238 PHE A N 1
ATOM 1892 C CA . PHE A 1 238 ? 24.611 -5.078 -12.948 1.00 88.62 238 PHE A CA 1
ATOM 1893 C C . PHE A 1 238 ? 23.305 -4.763 -12.208 1.00 88.62 238 PHE A C 1
ATOM 1895 O O . PHE A 1 238 ? 22.356 -4.294 -12.839 1.00 88.62 238 PHE A O 1
ATOM 1902 N N . MET A 1 239 ? 23.257 -4.960 -10.887 1.00 89.06 239 MET A N 1
ATOM 1903 C CA . MET A 1 239 ? 22.099 -4.640 -10.052 1.00 89.06 239 MET A CA 1
ATOM 1904 C C . MET A 1 239 ? 21.793 -3.141 -10.064 1.00 89.06 239 MET A C 1
ATOM 1906 O O . MET A 1 239 ? 20.630 -2.753 -10.156 1.00 89.06 239 MET A O 1
ATOM 1910 N N . GLU A 1 240 ? 22.811 -2.282 -10.051 1.00 89.25 240 GLU A N 1
ATOM 1911 C CA . GLU A 1 240 ? 22.618 -0.842 -10.225 1.00 89.25 240 GLU A CA 1
ATOM 1912 C C . GLU A 1 240 ? 22.064 -0.509 -11.618 1.00 89.25 240 GLU A C 1
ATOM 1914 O O . GLU A 1 240 ? 21.105 0.258 -11.736 1.00 89.25 240 GLU A O 1
ATOM 1919 N N . LYS A 1 241 ? 22.603 -1.125 -12.676 1.00 91.12 241 LYS A N 1
ATOM 1920 C CA . LYS A 1 241 ? 22.144 -0.908 -14.055 1.00 91.12 241 LYS A CA 1
ATOM 1921 C C . LYS A 1 241 ? 20.696 -1.357 -14.262 1.00 91.12 241 LYS A C 1
ATOM 1923 O O . LYS A 1 241 ? 19.900 -0.617 -14.843 1.00 91.12 241 LYS A O 1
ATOM 1928 N N . ILE A 1 242 ? 20.346 -2.561 -13.811 1.00 91.75 242 ILE A N 1
ATOM 1929 C CA . ILE A 1 242 ? 18.999 -3.120 -13.972 1.00 91.75 242 ILE A CA 1
ATOM 1930 C C . ILE A 1 242 ? 17.980 -2.378 -13.100 1.00 91.75 242 ILE A C 1
ATOM 1932 O O . ILE A 1 242 ? 16.852 -2.163 -13.540 1.00 91.75 242 ILE A O 1
ATOM 1936 N N . LEU A 1 243 ? 18.383 -1.897 -11.917 1.00 91.50 243 LEU A N 1
ATOM 1937 C CA . LEU A 1 243 ? 17.559 -1.013 -11.095 1.00 91.50 243 LEU A CA 1
ATOM 1938 C C . LEU A 1 243 ? 17.364 0.356 -11.756 1.00 91.50 243 LEU A C 1
ATOM 1940 O O . LEU A 1 243 ? 16.265 0.907 -11.704 1.00 91.50 243 LEU A O 1
ATOM 1944 N N . GLY A 1 244 ? 18.397 0.898 -12.406 1.00 88.69 244 GLY A N 1
ATOM 1945 C CA . GLY A 1 244 ? 18.299 2.119 -13.206 1.00 88.69 244 GLY A CA 1
ATOM 1946 C C . GLY A 1 244 ? 17.300 1.973 -14.356 1.00 88.69 244 GLY A C 1
ATOM 1947 O O . GLY A 1 244 ? 16.441 2.836 -14.534 1.00 88.69 244 GLY A O 1
ATOM 1948 N N . PHE A 1 245 ? 17.345 0.846 -15.074 1.00 90.19 245 PHE A N 1
ATOM 1949 C CA . PHE A 1 245 ? 16.354 0.521 -16.102 1.00 90.19 245 PHE A CA 1
ATOM 1950 C C . PHE A 1 245 ? 14.945 0.399 -15.509 1.00 90.19 245 PHE A C 1
ATOM 1952 O O . PHE A 1 245 ? 14.031 1.058 -15.999 1.00 90.19 245 PHE A O 1
ATOM 1959 N N . ALA A 1 246 ? 14.782 -0.346 -14.407 1.00 91.81 246 ALA A N 1
ATOM 1960 C CA . ALA A 1 246 ? 13.506 -0.459 -13.701 1.00 91.81 246 ALA A CA 1
ATOM 1961 C C . ALA A 1 246 ? 12.943 0.910 -13.315 1.00 91.81 246 ALA A C 1
ATOM 1963 O O . ALA A 1 246 ? 11.782 1.207 -13.578 1.00 91.81 246 ALA A O 1
ATOM 1964 N N . SER A 1 247 ? 13.797 1.776 -12.774 1.00 85.94 247 SER A N 1
ATOM 1965 C CA . SER A 1 247 ? 13.424 3.118 -12.337 1.00 85.94 247 SER A CA 1
ATOM 1966 C C . SER A 1 247 ? 12.981 4.036 -13.481 1.00 85.94 247 SER A C 1
ATOM 1968 O O . SER A 1 247 ? 12.261 5.004 -13.234 1.00 85.94 247 SER A O 1
ATOM 1970 N N . GLY A 1 248 ? 13.416 3.749 -14.712 1.00 82.44 248 GLY A N 1
ATOM 1971 C CA . GLY A 1 248 ? 13.093 4.502 -15.924 1.00 82.44 248 GLY A CA 1
ATOM 1972 C C . GLY A 1 248 ? 11.854 4.013 -16.679 1.00 82.44 248 GLY A C 1
ATOM 1973 O O . GLY A 1 248 ? 11.478 4.634 -17.668 1.00 82.44 248 GLY A O 1
ATOM 1974 N N . ILE A 1 249 ? 11.203 2.928 -16.243 1.00 83.00 249 ILE A N 1
ATOM 1975 C CA . ILE A 1 249 ? 10.008 2.395 -16.915 1.00 83.00 249 ILE A CA 1
ATOM 1976 C C . ILE A 1 249 ? 8.875 3.409 -16.835 1.00 83.00 249 ILE A C 1
ATOM 1978 O O . ILE A 1 249 ? 8.485 3.803 -15.743 1.00 83.00 249 ILE A O 1
ATOM 1982 N N . GLU A 1 250 ? 8.307 3.806 -17.968 1.00 80.38 250 GLU A N 1
ATOM 1983 C CA . GLU A 1 250 ? 7.239 4.815 -18.026 1.00 80.38 250 GLU A CA 1
ATOM 1984 C C . GLU A 1 250 ? 5.935 4.343 -17.365 1.00 80.38 250 GLU A C 1
ATOM 1986 O O . GLU A 1 250 ? 5.233 5.123 -16.726 1.00 80.38 250 GLU A O 1
ATOM 1991 N N . TYR A 1 251 ? 5.637 3.049 -17.473 1.00 79.31 251 TYR A N 1
ATOM 1992 C CA . TYR A 1 251 ? 4.427 2.432 -16.937 1.00 79.31 251 TYR A CA 1
ATOM 1993 C C . TYR A 1 251 ? 4.551 2.163 -15.433 1.00 79.31 251 TYR A C 1
ATOM 1995 O O . TYR A 1 251 ? 5.354 1.328 -15.021 1.00 79.31 251 TYR A O 1
ATOM 2003 N N . GLY A 1 252 ? 3.748 2.854 -14.619 1.00 75.69 252 GLY A N 1
ATOM 2004 C CA . GLY A 1 252 ? 3.818 2.786 -13.155 1.00 75.69 252 GLY A CA 1
ATOM 2005 C C . GLY A 1 252 ? 3.657 1.379 -12.575 1.00 75.69 252 GLY A C 1
ATOM 2006 O O . GLY A 1 252 ? 4.404 1.011 -11.675 1.00 75.69 252 GLY A O 1
ATOM 2007 N N . ASP A 1 253 ? 2.766 0.573 -13.145 1.00 79.44 253 ASP A N 1
ATOM 2008 C CA . ASP A 1 253 ? 2.521 -0.809 -12.730 1.00 79.44 253 ASP A CA 1
ATOM 2009 C C . ASP A 1 253 ? 3.695 -1.745 -13.066 1.00 79.44 253 ASP A C 1
ATOM 2011 O O . ASP A 1 253 ? 4.167 -2.508 -12.225 1.00 79.44 253 ASP A O 1
ATOM 2015 N N . LEU A 1 254 ? 4.266 -1.624 -14.271 1.00 84.94 254 LEU A N 1
ATOM 2016 C CA . LEU A 1 254 ? 5.455 -2.396 -14.654 1.00 84.94 254 LEU A CA 1
ATOM 2017 C C . LEU A 1 254 ? 6.699 -1.934 -13.883 1.00 84.94 254 LEU A C 1
ATOM 2019 O O . LEU A 1 254 ? 7.540 -2.760 -13.529 1.00 84.94 254 LEU A O 1
ATOM 2023 N N . ARG A 1 255 ? 6.814 -0.629 -13.600 1.00 87.19 255 ARG A N 1
ATOM 2024 C CA . ARG A 1 255 ? 7.862 -0.057 -12.745 1.00 87.19 255 ARG A CA 1
ATOM 2025 C C . ARG A 1 255 ? 7.770 -0.636 -11.339 1.00 87.19 255 ARG A C 1
ATOM 2027 O O . ARG A 1 255 ? 8.763 -1.150 -10.837 1.00 87.19 255 ARG A O 1
ATOM 2034 N N . SER A 1 256 ? 6.585 -0.578 -10.734 1.00 86.31 256 SER A N 1
ATOM 2035 C CA . SER A 1 256 ? 6.289 -1.151 -9.419 1.00 86.31 256 SER A CA 1
ATOM 2036 C C . SER A 1 256 ? 6.679 -2.626 -9.365 1.00 86.31 256 SER A C 1
ATOM 2038 O O . SER A 1 256 ? 7.524 -3.023 -8.559 1.00 86.31 256 SER A O 1
ATOM 2040 N N . GLN A 1 257 ? 6.177 -3.415 -10.315 1.00 89.38 257 GLN A N 1
ATOM 2041 C CA . GLN A 1 257 ? 6.454 -4.841 -10.402 1.00 89.38 257 GLN A CA 1
ATOM 2042 C C . GLN A 1 257 ? 7.952 -5.145 -10.553 1.00 89.38 257 GLN A C 1
ATOM 2044 O O . GLN A 1 257 ? 8.477 -6.012 -9.851 1.00 89.38 257 GLN A O 1
ATOM 2049 N N . ALA A 1 258 ? 8.656 -4.430 -11.433 1.00 90.88 258 ALA A N 1
ATOM 2050 C CA . ALA A 1 258 ? 10.088 -4.616 -11.633 1.00 90.88 258 ALA A CA 1
ATOM 2051 C C . ALA A 1 258 ? 10.904 -4.253 -10.383 1.00 90.88 258 ALA A C 1
ATOM 2053 O O . ALA A 1 258 ? 11.773 -5.025 -9.978 1.00 90.88 258 ALA A O 1
ATOM 2054 N N . LEU A 1 259 ? 10.607 -3.117 -9.739 1.00 91.25 259 LEU A N 1
ATOM 2055 C CA . LEU A 1 259 ? 11.261 -2.711 -8.492 1.00 91.25 259 LEU A CA 1
ATOM 2056 C C . LEU A 1 259 ? 11.040 -3.762 -7.394 1.00 91.25 259 LEU A C 1
ATOM 2058 O O . LEU A 1 259 ? 12.008 -4.223 -6.789 1.00 91.25 259 LEU A O 1
ATOM 2062 N N . SER A 1 260 ? 9.797 -4.213 -7.195 1.00 92.06 260 SER A N 1
ATOM 2063 C CA . SER A 1 260 ? 9.448 -5.261 -6.225 1.00 92.06 260 SER A CA 1
ATOM 2064 C C . SER A 1 260 ? 10.159 -6.590 -6.473 1.00 92.06 260 SER A C 1
ATOM 2066 O O . SER A 1 260 ? 10.524 -7.268 -5.516 1.00 92.06 260 SER A O 1
ATOM 2068 N N . MET A 1 261 ? 10.395 -6.965 -7.733 1.00 90.12 261 MET A N 1
ATOM 2069 C CA . MET A 1 261 ? 11.134 -8.186 -8.073 1.00 90.12 261 MET A CA 1
ATOM 2070 C C . MET A 1 261 ? 12.640 -8.070 -7.828 1.00 90.12 261 MET A C 1
ATOM 2072 O O . MET A 1 261 ? 13.270 -9.078 -7.531 1.00 90.12 261 MET A O 1
ATOM 2076 N N . LEU A 1 262 ? 13.223 -6.874 -7.945 1.00 91.44 262 LEU A N 1
ATOM 2077 C CA . LEU A 1 262 ? 14.663 -6.662 -7.759 1.00 91.44 262 LEU A CA 1
ATOM 2078 C C . LEU A 1 262 ? 15.067 -6.551 -6.284 1.00 91.44 262 LEU A C 1
ATOM 2080 O O . LEU A 1 262 ? 16.154 -6.994 -5.918 1.00 91.44 262 LEU A O 1
ATOM 2084 N N . ILE A 1 263 ? 14.196 -5.996 -5.434 1.00 89.88 263 ILE A N 1
ATOM 2085 C CA . ILE A 1 263 ? 14.457 -5.751 -4.005 1.00 89.88 263 ILE A CA 1
ATOM 2086 C C . ILE A 1 263 ? 15.044 -6.967 -3.249 1.00 89.88 263 ILE A C 1
ATOM 2088 O O . ILE A 1 263 ? 16.010 -6.773 -2.500 1.00 89.88 263 ILE A O 1
ATOM 2092 N N . PRO A 1 264 ? 14.532 -8.208 -3.412 1.00 88.62 264 PRO A N 1
ATOM 2093 C CA . PRO A 1 264 ? 15.064 -9.375 -2.710 1.00 88.62 264 PRO A CA 1
ATOM 2094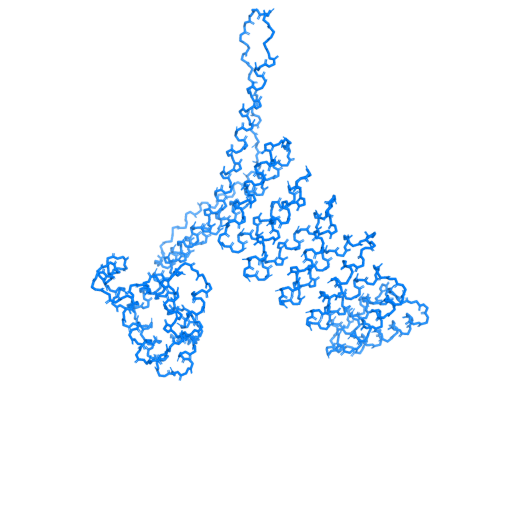 C C . PRO A 1 264 ? 16.546 -9.656 -2.977 1.00 88.62 264 PRO A C 1
ATOM 2096 O O . PRO A 1 264 ? 17.215 -10.228 -2.116 1.00 88.62 264 PRO A O 1
ATOM 2099 N N . TYR A 1 265 ? 17.051 -9.219 -4.132 1.00 87.06 265 TYR A N 1
ATOM 2100 C CA . TYR A 1 265 ? 18.393 -9.505 -4.638 1.00 87.06 265 TYR A CA 1
ATOM 2101 C C . TYR A 1 265 ? 19.390 -8.357 -4.403 1.00 87.06 265 TYR A C 1
ATOM 2103 O O . TYR A 1 265 ? 20.531 -8.432 -4.851 1.00 87.06 265 TYR A O 1
ATOM 2111 N N . LEU A 1 266 ? 18.983 -7.281 -3.717 1.00 87.50 266 LEU A N 1
ATOM 2112 C CA . LEU A 1 266 ? 19.882 -6.180 -3.353 1.00 87.50 266 LEU A CA 1
ATOM 2113 C C . LEU A 1 266 ? 20.771 -6.584 -2.170 1.00 87.50 266 LEU A C 1
ATOM 2115 O O . LEU A 1 266 ? 20.265 -6.915 -1.097 1.00 87.50 266 LEU A O 1
ATOM 2119 N N . GLU A 1 267 ? 22.089 -6.522 -2.326 1.00 86.56 267 GLU A N 1
ATOM 2120 C CA . GLU A 1 267 ? 23.060 -7.021 -1.341 1.00 86.56 267 GLU A CA 1
ATOM 2121 C C . GLU A 1 267 ? 23.931 -5.915 -0.734 1.00 86.56 267 GLU A C 1
ATOM 2123 O O . GLU A 1 267 ? 23.996 -4.788 -1.229 1.00 86.56 267 GLU A O 1
ATOM 2128 N N . GLU A 1 268 ? 24.533 -6.220 0.417 1.00 84.62 268 GLU A N 1
ATOM 2129 C CA . GLU A 1 268 ? 25.500 -5.330 1.067 1.00 84.62 268 GLU A CA 1
ATOM 2130 C C . GLU A 1 268 ? 26.785 -5.240 0.226 1.00 84.62 268 GLU A C 1
ATOM 2132 O O . GLU A 1 268 ? 27.137 -6.240 -0.395 1.00 84.62 268 GLU A O 1
ATOM 2137 N N . PRO A 1 269 ? 27.504 -4.098 0.236 1.00 85.56 269 PRO A N 1
ATOM 2138 C CA . PRO A 1 269 ? 27.331 -2.946 1.135 1.00 85.56 269 PRO A CA 1
ATOM 2139 C C . PRO A 1 269 ? 26.413 -1.832 0.597 1.00 85.56 269 PRO A C 1
ATOM 2141 O O . PRO A 1 269 ? 26.130 -0.873 1.315 1.00 85.56 269 PRO A O 1
ATOM 2144 N N . ARG A 1 270 ? 25.952 -1.912 -0.660 1.00 85.81 270 ARG A N 1
ATOM 2145 C CA . ARG A 1 270 ? 25.164 -0.843 -1.317 1.00 85.81 270 ARG A CA 1
ATOM 2146 C C . ARG A 1 270 ? 23.648 -1.003 -1.193 1.00 85.81 270 ARG A C 1
ATOM 2148 O O . ARG A 1 270 ? 22.898 -0.169 -1.697 1.00 85.81 270 ARG A O 1
ATOM 2155 N N . ARG A 1 271 ? 23.172 -2.040 -0.498 1.00 88.50 271 ARG A N 1
ATOM 2156 C CA . ARG A 1 271 ? 21.746 -2.356 -0.312 1.00 88.50 271 ARG A CA 1
ATOM 2157 C C . ARG A 1 271 ? 20.903 -1.139 0.060 1.00 88.50 271 ARG A C 1
ATOM 2159 O O . ARG A 1 271 ? 19.898 -0.882 -0.595 1.00 88.50 271 ARG A O 1
ATOM 2166 N N . ALA A 1 272 ? 21.297 -0.407 1.103 1.00 88.06 272 ALA A N 1
ATOM 2167 C CA . ALA A 1 272 ? 20.528 0.737 1.588 1.00 88.06 272 ALA A CA 1
ATOM 2168 C C . ALA A 1 272 ? 20.427 1.847 0.529 1.00 88.06 272 ALA A C 1
ATOM 2170 O O . ALA A 1 272 ? 19.332 2.329 0.260 1.00 88.06 272 ALA A O 1
ATOM 2171 N N . GLU A 1 273 ? 21.535 2.175 -0.143 1.00 87.56 273 GLU A N 1
ATOM 2172 C CA . GLU A 1 273 ? 21.578 3.158 -1.236 1.00 87.56 273 GLU A CA 1
ATOM 2173 C C . GLU A 1 273 ? 20.652 2.758 -2.398 1.00 87.56 273 GLU A C 1
ATOM 2175 O O . GLU A 1 273 ? 19.902 3.580 -2.926 1.00 87.56 273 GLU A O 1
ATOM 2180 N N . LEU A 1 274 ? 20.677 1.483 -2.797 1.00 87.38 274 LEU A N 1
ATOM 2181 C CA . LEU A 1 274 ? 19.847 0.975 -3.891 1.00 87.38 274 LEU A CA 1
ATOM 2182 C C . LEU A 1 274 ? 18.360 0.923 -3.510 1.00 87.38 274 LEU A C 1
ATOM 2184 O O . LEU A 1 274 ? 17.507 1.259 -4.332 1.00 87.38 274 LEU A O 1
ATOM 2188 N N . ILE A 1 275 ? 18.030 0.582 -2.260 1.00 87.62 275 ILE A N 1
ATOM 2189 C CA . ILE A 1 275 ? 16.652 0.674 -1.759 1.00 87.62 275 ILE A CA 1
ATOM 2190 C C . ILE A 1 275 ? 16.176 2.134 -1.740 1.00 87.62 275 ILE A C 1
ATOM 2192 O O . ILE A 1 275 ? 15.053 2.402 -2.160 1.00 87.62 275 ILE A O 1
ATOM 2196 N N . GLU A 1 276 ? 17.010 3.086 -1.312 1.00 85.81 276 GLU A N 1
ATOM 2197 C CA . GLU A 1 276 ? 16.676 4.518 -1.352 1.00 85.81 276 GLU A CA 1
ATOM 2198 C C . GLU A 1 276 ? 16.382 4.988 -2.788 1.00 85.81 276 GLU A C 1
ATOM 2200 O O . GLU A 1 276 ? 15.398 5.693 -3.022 1.00 85.81 276 GLU A O 1
ATOM 2205 N N . LYS A 1 277 ? 17.167 4.544 -3.781 1.00 84.81 277 LYS A N 1
ATOM 2206 C CA . LYS A 1 277 ? 16.885 4.814 -5.205 1.00 84.81 277 LYS A CA 1
ATOM 2207 C C . LYS A 1 277 ? 15.545 4.213 -5.647 1.00 84.81 277 LYS A C 1
ATOM 2209 O O . LYS A 1 277 ? 14.767 4.897 -6.315 1.00 84.81 277 LYS A O 1
ATOM 2214 N N . ALA A 1 278 ? 15.254 2.972 -5.252 1.00 86.31 278 ALA A N 1
ATOM 2215 C CA . ALA A 1 278 ? 13.981 2.315 -5.552 1.00 86.31 278 ALA A CA 1
ATOM 2216 C C . ALA A 1 278 ? 12.791 3.064 -4.926 1.00 86.31 278 ALA A C 1
ATOM 2218 O O . ALA A 1 278 ? 11.791 3.290 -5.604 1.00 86.31 278 ALA A O 1
ATOM 2219 N N . LEU A 1 279 ? 12.923 3.520 -3.675 1.00 86.00 279 LEU A N 1
ATOM 2220 C CA . LEU A 1 279 ? 11.935 4.352 -2.979 1.00 86.00 279 LEU A CA 1
ATOM 2221 C C . LEU A 1 279 ? 11.677 5.673 -3.710 1.00 86.00 279 LEU A C 1
ATOM 2223 O O . LEU A 1 279 ? 10.526 6.021 -3.971 1.00 86.00 279 LEU A O 1
ATOM 2227 N N . CYS A 1 280 ? 12.738 6.381 -4.102 1.00 85.38 280 CYS A N 1
ATOM 2228 C CA . CYS A 1 280 ? 12.639 7.616 -4.881 1.00 85.38 280 CYS A CA 1
ATOM 2229 C C . CYS A 1 280 ? 12.001 7.407 -6.263 1.00 85.38 280 CYS A C 1
ATOM 2231 O O . CYS A 1 280 ? 11.358 8.310 -6.791 1.00 85.38 280 CYS A O 1
ATOM 2233 N N . SER A 1 281 ? 12.176 6.237 -6.878 1.00 81.69 281 SER A N 1
ATOM 2234 C CA . SER A 1 281 ? 11.504 5.908 -8.138 1.00 81.69 281 SER A CA 1
ATOM 2235 C C . SER A 1 281 ? 10.026 5.560 -7.925 1.00 81.69 281 SER A C 1
ATOM 2237 O O . SER A 1 281 ? 9.163 6.031 -8.672 1.00 81.69 281 SER A O 1
ATOM 2239 N N . ALA A 1 282 ? 9.726 4.798 -6.870 1.00 83.88 282 ALA A N 1
ATOM 2240 C CA . ALA A 1 282 ? 8.370 4.427 -6.486 1.00 83.88 282 ALA A CA 1
ATOM 2241 C C . ALA A 1 282 ? 7.522 5.646 -6.111 1.00 83.88 282 ALA A C 1
ATOM 2243 O O . ALA A 1 282 ? 6.351 5.711 -6.469 1.00 83.88 282 ALA A O 1
ATOM 2244 N N . SER A 1 283 ? 8.109 6.657 -5.463 1.00 78.25 283 SER A N 1
ATOM 2245 C CA . SER A 1 283 ? 7.400 7.895 -5.115 1.00 78.25 283 SER A CA 1
ATOM 2246 C C . SER A 1 283 ? 6.884 8.676 -6.330 1.00 78.25 283 SER A C 1
ATOM 2248 O O . SER A 1 283 ? 5.953 9.464 -6.197 1.00 78.25 283 SER A O 1
ATOM 2250 N N . ARG A 1 284 ? 7.444 8.418 -7.520 1.00 80.94 284 ARG A N 1
ATOM 2251 C CA . ARG A 1 284 ? 7.028 8.997 -8.808 1.00 80.94 284 ARG A CA 1
ATOM 2252 C C . ARG A 1 284 ? 6.005 8.130 -9.549 1.00 80.94 284 ARG A C 1
ATOM 2254 O O . ARG A 1 284 ? 5.731 8.388 -10.720 1.00 80.94 284 ARG A O 1
ATOM 2261 N N . ILE A 1 285 ? 5.501 7.067 -8.922 1.00 78.31 285 ILE A N 1
ATOM 2262 C CA . ILE A 1 285 ? 4.382 6.277 -9.437 1.00 78.31 285 ILE A CA 1
ATOM 2263 C C . ILE A 1 285 ? 3.086 6.991 -9.050 1.00 78.31 285 ILE A C 1
ATOM 2265 O O . ILE A 1 285 ? 2.834 7.256 -7.870 1.00 78.31 285 ILE A O 1
ATOM 2269 N N . GLN A 1 286 ? 2.290 7.314 -10.071 1.00 75.19 286 GLN A N 1
ATOM 2270 C CA . GLN A 1 286 ? 1.024 8.030 -9.910 1.00 75.19 286 GLN A CA 1
ATOM 2271 C C . GLN A 1 286 ? -0.045 7.157 -9.256 1.00 75.19 286 GLN A C 1
ATOM 2273 O O . GLN A 1 286 ? -0.748 7.612 -8.357 1.00 75.19 286 GLN A O 1
ATOM 2278 N N . ASP A 1 287 ? -0.129 5.895 -9.676 1.00 77.44 287 ASP A N 1
ATOM 2279 C CA . ASP A 1 287 ? -1.038 4.936 -9.067 1.00 77.44 287 ASP A CA 1
ATOM 2280 C C . ASP A 1 287 ? -0.592 4.628 -7.629 1.00 77.44 287 ASP A C 1
ATOM 2282 O O . ASP A 1 287 ? 0.514 4.143 -7.373 1.00 77.44 287 ASP A O 1
ATOM 2286 N N . GLU A 1 288 ? -1.443 4.973 -6.669 1.00 78.50 288 GLU A N 1
ATOM 2287 C CA . GLU A 1 288 ? -1.104 4.851 -5.256 1.00 78.50 288 GLU A CA 1
ATOM 2288 C C . GLU A 1 288 ? -1.099 3.407 -4.762 1.00 78.50 288 GLU A C 1
ATOM 2290 O O . GLU A 1 288 ? -0.393 3.108 -3.797 1.00 78.50 288 GLU A O 1
ATOM 2295 N N . GLU A 1 289 ? -1.879 2.526 -5.392 1.00 79.19 289 GLU A N 1
ATOM 2296 C CA . GLU A 1 289 ? -1.872 1.102 -5.082 1.00 79.19 289 GLU A CA 1
ATOM 2297 C C . GLU A 1 289 ? -0.542 0.501 -5.535 1.00 79.19 289 GLU A C 1
ATOM 2299 O O . GLU A 1 289 ? 0.150 -0.115 -4.727 1.00 79.19 289 GLU A O 1
ATOM 2304 N N . GLU A 1 290 ? -0.099 0.804 -6.755 1.00 83.31 290 GLU A N 1
ATOM 2305 C CA . GLU A 1 290 ? 1.220 0.410 -7.258 1.00 83.31 290 GLU A CA 1
ATOM 2306 C C . GLU A 1 290 ? 2.360 0.987 -6.410 1.00 83.31 290 GLU A C 1
ATOM 2308 O O . GLU A 1 290 ? 3.312 0.289 -6.052 1.00 83.31 290 GLU A O 1
ATOM 2313 N N . ARG A 1 291 ? 2.249 2.251 -5.988 1.00 85.19 291 ARG A N 1
ATOM 2314 C CA . ARG A 1 291 ? 3.211 2.851 -5.056 1.00 85.19 291 ARG A CA 1
ATOM 2315 C C . ARG A 1 291 ? 3.235 2.097 -3.721 1.00 85.19 291 ARG A C 1
ATOM 2317 O O . ARG A 1 291 ? 4.313 1.812 -3.194 1.00 85.19 291 ARG A O 1
ATOM 2324 N N . ALA A 1 292 ? 2.069 1.729 -3.186 1.00 87.06 292 ALA A N 1
ATOM 2325 C CA . ALA A 1 292 ? 1.951 0.953 -1.955 1.00 87.06 292 ALA A CA 1
ATOM 2326 C C . ALA A 1 292 ? 2.528 -0.465 -2.085 1.00 87.06 292 ALA A C 1
ATOM 2328 O O . ALA A 1 292 ? 3.143 -0.958 -1.133 1.00 87.06 292 ALA A O 1
ATOM 2329 N N . LEU A 1 293 ? 2.375 -1.106 -3.250 1.00 87.44 293 LEU A N 1
ATOM 2330 C CA . LEU A 1 293 ? 2.954 -2.418 -3.537 1.00 87.44 293 LEU A CA 1
ATOM 2331 C C . LEU A 1 293 ? 4.476 -2.395 -3.380 1.00 87.44 293 LEU A C 1
ATOM 2333 O O . LEU A 1 293 ? 5.021 -3.248 -2.671 1.00 87.44 293 LEU A O 1
ATOM 2337 N N . VAL A 1 294 ? 5.153 -1.387 -3.943 1.00 88.38 294 VAL A N 1
ATOM 2338 C CA . VAL A 1 294 ? 6.609 -1.254 -3.791 1.00 88.38 294 VAL A CA 1
ATOM 2339 C C . VAL A 1 294 ? 6.990 -1.046 -2.327 1.00 88.38 294 VAL A C 1
ATOM 2341 O O . VAL A 1 294 ? 7.833 -1.782 -1.810 1.00 88.38 294 VAL A O 1
ATOM 2344 N N . LEU A 1 295 ? 6.336 -0.109 -1.631 1.00 91.19 295 LEU A N 1
ATOM 2345 C CA . LEU A 1 295 ? 6.614 0.181 -0.218 1.00 91.19 295 LEU A CA 1
ATOM 2346 C C . LEU A 1 295 ? 6.457 -1.060 0.674 1.00 91.19 295 LEU A C 1
ATOM 2348 O O . LEU A 1 295 ? 7.314 -1.330 1.513 1.00 91.19 295 LEU A O 1
ATOM 2352 N N . ARG A 1 296 ? 5.408 -1.860 0.457 1.00 91.12 296 ARG A N 1
ATOM 2353 C CA . ARG A 1 296 ? 5.185 -3.116 1.188 1.00 91.12 296 ARG A CA 1
ATOM 2354 C C . ARG A 1 296 ? 6.227 -4.176 0.839 1.00 91.12 296 ARG A C 1
ATOM 2356 O O . ARG A 1 296 ? 6.685 -4.896 1.724 1.00 91.12 296 ARG A O 1
ATOM 2363 N N . SER A 1 297 ? 6.616 -4.272 -0.434 1.00 90.56 297 SER A N 1
ATOM 2364 C CA . SER A 1 297 ? 7.617 -5.247 -0.886 1.00 90.56 297 SER A CA 1
ATOM 2365 C C . SER A 1 297 ? 8.996 -5.021 -0.262 1.00 90.56 297 SER A C 1
ATOM 2367 O O . SER A 1 297 ? 9.768 -5.964 -0.148 1.00 90.56 297 SER A O 1
ATOM 2369 N N . LEU A 1 298 ? 9.290 -3.806 0.210 1.00 89.50 298 LEU A N 1
ATOM 2370 C CA . LEU A 1 298 ? 10.538 -3.487 0.901 1.00 89.50 298 LEU A CA 1
ATOM 2371 C C . LEU A 1 298 ? 10.611 -4.040 2.323 1.00 89.50 298 LEU A C 1
ATOM 2373 O O . LEU A 1 298 ? 11.712 -4.311 2.804 1.00 89.50 298 LEU A O 1
ATOM 2377 N N . ALA A 1 299 ? 9.476 -4.222 3.002 1.00 90.00 299 ALA A N 1
ATOM 2378 C CA . ALA A 1 299 ? 9.465 -4.522 4.429 1.00 90.00 299 ALA A CA 1
ATOM 2379 C C . ALA A 1 299 ? 10.239 -5.803 4.808 1.00 90.00 299 ALA A C 1
ATOM 2381 O O . ALA A 1 299 ? 11.149 -5.696 5.637 1.00 90.00 299 ALA A O 1
ATOM 2382 N N . PRO A 1 300 ? 10.043 -6.967 4.140 1.00 88.50 300 PRO A N 1
ATOM 2383 C CA . PRO A 1 300 ? 10.802 -8.196 4.427 1.00 88.50 300 PRO A CA 1
ATOM 2384 C C . PRO A 1 300 ? 12.323 -8.050 4.266 1.00 88.50 300 PRO A C 1
ATOM 2386 O O . PRO A 1 300 ? 13.100 -8.903 4.695 1.00 88.50 300 PRO A O 1
ATOM 2389 N N . HIS A 1 301 ? 12.755 -6.963 3.633 1.00 86.88 301 HIS A N 1
ATOM 2390 C CA . HIS A 1 301 ? 14.118 -6.684 3.228 1.00 86.88 301 HIS A CA 1
ATOM 2391 C C . HIS A 1 301 ? 14.773 -5.565 4.063 1.00 86.88 301 HIS A C 1
ATOM 2393 O O . HIS A 1 301 ? 15.902 -5.162 3.774 1.00 86.88 301 HIS A O 1
ATOM 2399 N N . LEU A 1 302 ? 14.135 -5.118 5.146 1.00 88.50 302 LEU A N 1
ATOM 2400 C CA . LEU A 1 302 ? 14.676 -4.129 6.082 1.00 88.50 302 LEU A CA 1
ATOM 2401 C C . LEU A 1 302 ? 15.657 -4.768 7.080 1.00 88.50 302 LEU A C 1
ATOM 2403 O O . LEU A 1 302 ? 15.270 -5.238 8.157 1.00 88.50 302 LEU A O 1
ATOM 2407 N N . ARG A 1 303 ? 16.947 -4.765 6.722 1.00 88.75 303 ARG A N 1
ATOM 2408 C CA . ARG A 1 303 ? 18.067 -5.321 7.503 1.00 88.75 303 ARG A CA 1
ATOM 2409 C C . ARG A 1 303 ? 19.358 -4.532 7.267 1.00 88.75 303 ARG A C 1
ATOM 2411 O O . ARG A 1 303 ? 19.426 -3.764 6.317 1.00 88.75 303 ARG A O 1
ATOM 2418 N N . GLY A 1 304 ? 20.367 -4.779 8.102 1.00 88.12 304 GLY A N 1
ATOM 2419 C CA . GLY A 1 304 ? 21.708 -4.216 7.929 1.00 88.12 304 GLY A CA 1
ATOM 2420 C C . GLY A 1 304 ? 21.834 -2.736 8.321 1.00 88.12 304 GLY A C 1
ATOM 2421 O O . GLY A 1 304 ? 20.911 -2.161 8.915 1.00 88.12 304 GLY A O 1
ATOM 2422 N N . PRO A 1 305 ? 22.997 -2.123 8.035 1.00 86.50 305 PRO A N 1
ATOM 2423 C CA . PRO A 1 305 ? 23.209 -0.688 8.192 1.00 86.50 305 PRO A CA 1
ATOM 2424 C C . PRO A 1 305 ? 22.161 0.117 7.406 1.00 86.50 305 PRO A C 1
ATOM 2426 O O . PRO A 1 305 ? 21.788 -0.245 6.297 1.00 86.50 305 PRO A O 1
ATOM 2429 N N . GLY A 1 306 ? 21.649 1.206 7.984 1.00 87.25 306 GLY A N 1
ATOM 2430 C CA . GLY A 1 306 ? 20.639 2.053 7.331 1.00 87.25 306 GLY A CA 1
ATOM 2431 C C . GLY A 1 306 ? 19.184 1.583 7.469 1.00 87.25 306 GLY A C 1
ATOM 2432 O O . GLY A 1 306 ? 18.287 2.337 7.101 1.00 87.25 306 GLY A O 1
ATOM 2433 N N . LYS A 1 307 ? 18.914 0.412 8.073 1.00 90.25 307 LYS A N 1
ATOM 2434 C CA . LYS A 1 307 ? 17.548 -0.103 8.320 1.00 90.25 307 LYS A CA 1
ATOM 2435 C C . LYS A 1 307 ? 16.595 0.948 8.909 1.00 90.25 307 LYS A C 1
ATOM 2437 O O . LYS A 1 307 ? 15.469 1.078 8.440 1.00 90.25 307 LYS A O 1
ATOM 2442 N N . GLU A 1 308 ? 17.024 1.669 9.945 1.00 90.31 308 GLU A N 1
ATOM 2443 C CA . GLU A 1 308 ? 16.188 2.682 10.606 1.00 90.31 308 GLU A CA 1
ATOM 2444 C C . GLU A 1 308 ? 15.820 3.833 9.666 1.00 90.31 308 GLU A C 1
ATOM 2446 O O . GLU A 1 308 ? 14.654 4.210 9.594 1.00 90.31 308 GLU A O 1
ATOM 2451 N N . ARG A 1 309 ? 16.783 4.321 8.875 1.00 88.94 309 ARG A N 1
ATOM 2452 C CA . ARG A 1 309 ? 16.544 5.354 7.861 1.00 88.94 309 ARG A CA 1
ATOM 2453 C C . ARG A 1 309 ? 15.547 4.876 6.804 1.00 88.94 309 ARG A C 1
ATOM 2455 O O . ARG A 1 309 ? 14.607 5.595 6.496 1.00 88.94 309 ARG A O 1
ATOM 2462 N N . LEU A 1 310 ? 15.695 3.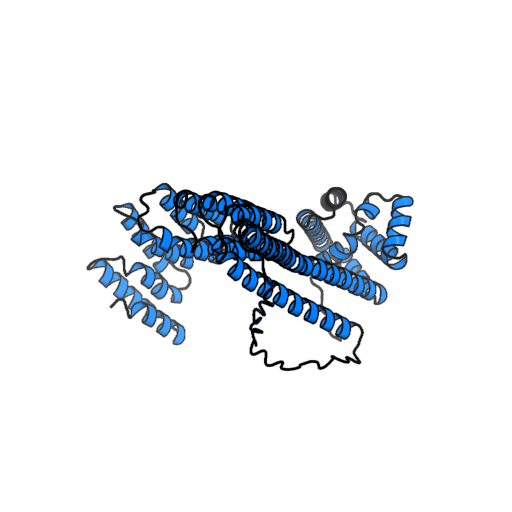642 6.320 1.00 90.44 310 LEU A N 1
ATOM 2463 C CA . LEU A 1 310 ? 14.760 3.058 5.356 1.00 90.44 310 LEU A CA 1
ATOM 2464 C C . LEU A 1 310 ? 13.335 2.951 5.917 1.00 90.44 310 LEU A C 1
ATOM 2466 O O . LEU A 1 310 ? 12.377 3.240 5.207 1.00 90.44 310 LEU A O 1
ATOM 2470 N N . ILE A 1 311 ? 13.181 2.572 7.191 1.00 92.75 311 ILE A N 1
ATOM 2471 C CA . ILE A 1 311 ? 11.872 2.576 7.863 1.00 92.75 311 ILE A CA 1
ATOM 2472 C C . ILE A 1 311 ? 11.295 3.995 7.898 1.00 92.75 311 ILE A C 1
ATOM 2474 O O . ILE A 1 311 ? 10.132 4.194 7.548 1.00 92.75 311 ILE A O 1
ATOM 2478 N N . GLU A 1 312 ? 12.097 4.982 8.304 1.00 90.19 312 GLU A N 1
ATOM 2479 C CA . GLU A 1 312 ? 11.669 6.381 8.346 1.00 90.19 312 GLU A CA 1
ATOM 2480 C C . GLU A 1 312 ? 11.225 6.910 6.977 1.00 90.19 312 GLU A C 1
ATOM 2482 O O . GLU A 1 312 ? 10.273 7.697 6.919 1.00 90.19 312 GLU A O 1
ATOM 2487 N N . ASP A 1 313 ? 11.907 6.505 5.906 1.00 87.69 313 ASP A N 1
ATOM 2488 C CA . ASP A 1 313 ? 11.598 6.905 4.534 1.00 87.69 313 ASP A CA 1
ATOM 2489 C C . ASP A 1 313 ? 10.317 6.225 4.039 1.00 87.69 313 ASP A C 1
ATOM 2491 O O . ASP A 1 313 ? 9.432 6.908 3.526 1.00 87.69 313 ASP A O 1
ATOM 2495 N N . ILE A 1 314 ? 10.146 4.915 4.266 1.00 91.44 314 ILE A N 1
ATOM 2496 C CA . ILE A 1 314 ? 8.906 4.206 3.904 1.00 91.44 314 ILE A CA 1
ATOM 2497 C C . ILE A 1 314 ? 7.699 4.840 4.604 1.00 91.44 314 ILE A C 1
ATOM 2499 O O . ILE A 1 314 ? 6.686 5.098 3.953 1.00 91.44 314 ILE A O 1
ATOM 2503 N N . LEU A 1 315 ? 7.801 5.130 5.907 1.00 92.44 315 LEU A N 1
ATOM 2504 C CA . LEU A 1 315 ? 6.723 5.787 6.653 1.00 92.44 315 LEU A CA 1
ATOM 2505 C C . LEU A 1 315 ? 6.423 7.186 6.096 1.00 92.44 315 LEU A C 1
ATOM 2507 O O . LEU A 1 315 ? 5.256 7.539 5.946 1.00 92.44 315 LEU A O 1
ATOM 2511 N N . ALA A 1 316 ? 7.453 7.959 5.736 1.00 89.50 316 ALA A N 1
ATOM 2512 C CA . ALA A 1 316 ? 7.276 9.286 5.149 1.00 89.50 316 ALA A CA 1
ATOM 2513 C C . ALA A 1 316 ? 6.592 9.232 3.775 1.00 89.50 316 ALA A C 1
ATOM 2515 O O . ALA A 1 316 ? 5.680 10.014 3.517 1.00 89.50 316 ALA A O 1
ATOM 2516 N N . PHE A 1 317 ? 6.977 8.297 2.902 1.00 86.19 317 PHE A N 1
ATOM 2517 C CA . PHE A 1 317 ? 6.314 8.118 1.608 1.00 86.19 317 PHE A CA 1
ATOM 2518 C C . PHE A 1 317 ? 4.878 7.605 1.754 1.00 86.19 317 PHE A C 1
ATOM 2520 O O . PHE A 1 317 ? 4.000 8.015 0.994 1.00 86.19 317 PHE A O 1
ATOM 2527 N N . ALA A 1 318 ? 4.608 6.761 2.752 1.00 90.62 318 ALA A N 1
ATOM 2528 C CA . ALA A 1 318 ? 3.270 6.242 3.014 1.00 90.62 318 ALA A CA 1
ATOM 2529 C C . ALA A 1 318 ? 2.263 7.334 3.420 1.00 90.6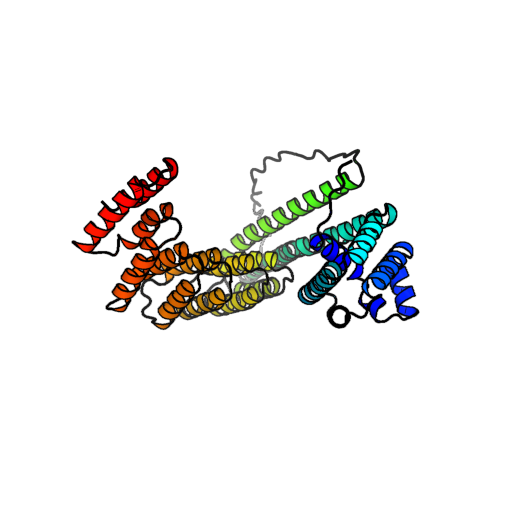2 318 ALA A C 1
ATOM 2531 O O . ALA A 1 318 ? 1.069 7.186 3.152 1.00 90.62 318 ALA A O 1
ATOM 2532 N N . LEU A 1 319 ? 2.719 8.451 4.003 1.00 85.25 319 LEU A N 1
ATOM 2533 C CA . LEU A 1 319 ? 1.852 9.594 4.324 1.00 85.25 319 LEU A CA 1
ATOM 2534 C C . LEU A 1 319 ? 1.213 10.226 3.079 1.00 85.25 319 LEU A C 1
ATOM 2536 O O . LEU A 1 319 ? 0.109 10.758 3.178 1.00 85.25 319 LEU A O 1
ATOM 2540 N N . TYR A 1 320 ? 1.864 10.121 1.916 1.00 85.25 320 TYR A N 1
ATOM 2541 C CA . TYR A 1 320 ? 1.365 10.658 0.646 1.00 85.25 320 TYR A CA 1
ATOM 2542 C C . TYR A 1 320 ? 0.380 9.733 -0.078 1.00 85.25 320 TYR A C 1
ATOM 2544 O O . TYR A 1 320 ? -0.102 10.087 -1.146 1.00 85.25 320 TYR A O 1
ATOM 2552 N N . ILE A 1 321 ? 0.092 8.543 0.449 1.00 81.81 321 ILE A N 1
ATOM 2553 C CA . ILE A 1 321 ? -0.979 7.674 -0.063 1.00 81.81 321 ILE A CA 1
ATOM 2554 C C . ILE A 1 321 ? -2.314 8.158 0.509 1.00 81.81 321 ILE A C 1
ATOM 2556 O O . ILE A 1 321 ? -2.357 8.599 1.649 1.00 81.81 321 ILE A O 1
ATOM 2560 N N . GLN A 1 322 ? -3.412 8.089 -0.238 1.00 82.81 322 GLN A N 1
ATOM 2561 C CA . GLN A 1 322 ? -4.743 8.470 0.249 1.00 82.81 322 GLN A CA 1
ATOM 2562 C C . GLN A 1 322 ? -5.514 7.277 0.813 1.00 82.81 322 GLN A C 1
ATOM 2564 O O . GLN A 1 322 ? -6.184 7.390 1.845 1.00 82.81 322 GLN A O 1
ATOM 2569 N N . TYR A 1 323 ? -5.399 6.114 0.172 1.00 81.31 323 TYR A N 1
ATOM 2570 C CA . TYR A 1 323 ? -6.170 4.931 0.546 1.00 81.31 323 TYR A CA 1
ATOM 2571 C C . TYR A 1 323 ? -5.797 4.399 1.935 1.00 81.31 323 TYR A C 1
ATOM 2573 O O . TYR A 1 323 ? -4.650 4.046 2.221 1.00 81.31 323 TYR A O 1
ATOM 2581 N N . SER A 1 324 ? -6.808 4.313 2.805 1.00 88.38 324 SER A N 1
ATOM 2582 C CA . SER A 1 324 ? -6.657 3.867 4.197 1.00 88.38 324 SER A CA 1
ATOM 2583 C C . SER A 1 324 ? -6.158 2.426 4.298 1.00 88.38 324 SER A C 1
ATOM 2585 O O . SER A 1 324 ? -5.277 2.152 5.112 1.00 88.38 324 SER A O 1
ATOM 2587 N N . ASP A 1 325 ? -6.668 1.531 3.448 1.00 86.94 325 ASP A N 1
ATOM 2588 C CA . ASP A 1 325 ? -6.228 0.134 3.388 1.00 86.94 325 ASP A CA 1
ATOM 2589 C C . ASP A 1 325 ? -4.743 0.031 3.034 1.00 86.94 325 ASP A C 1
ATOM 2591 O O . ASP A 1 325 ? -3.988 -0.664 3.711 1.00 86.94 325 ASP A O 1
ATOM 2595 N N . SER A 1 326 ? -4.292 0.787 2.032 1.00 87.44 326 SER A N 1
ATOM 2596 C CA . SER A 1 326 ? -2.892 0.801 1.600 1.00 87.44 326 SER A CA 1
ATOM 2597 C C . SER A 1 326 ? -1.957 1.306 2.700 1.00 87.44 326 SER A C 1
ATOM 2599 O O . SER A 1 326 ? -0.948 0.661 2.990 1.00 87.44 326 SER A O 1
ATOM 2601 N N . LYS A 1 327 ? -2.309 2.406 3.384 1.00 93.12 327 LYS A N 1
ATOM 2602 C CA . LYS A 1 327 ? -1.546 2.901 4.547 1.00 93.12 327 LYS A CA 1
ATOM 2603 C C . LYS A 1 327 ? -1.442 1.855 5.650 1.00 93.12 327 LYS A C 1
ATOM 2605 O O . LYS A 1 327 ? -0.351 1.604 6.163 1.00 93.12 327 LYS A O 1
ATOM 2610 N N . PHE A 1 328 ? -2.574 1.244 6.000 1.00 96.00 328 PHE A N 1
ATOM 2611 C CA . PHE A 1 328 ? -2.637 0.211 7.025 1.00 96.00 328 PHE A CA 1
ATOM 2612 C C . PHE A 1 328 ? -1.765 -0.996 6.661 1.00 96.00 328 PHE A C 1
ATOM 2614 O O . PHE A 1 328 ? -1.017 -1.490 7.503 1.00 96.00 328 PHE A O 1
ATOM 2621 N N . GLN A 1 329 ? -1.816 -1.451 5.407 1.00 94.94 329 GLN A N 1
ATOM 2622 C CA . GLN A 1 329 ? -1.016 -2.576 4.924 1.00 94.94 329 GLN A CA 1
ATOM 2623 C C . GLN A 1 329 ? 0.486 -2.269 4.938 1.00 94.94 329 GLN A C 1
ATOM 2625 O O . GLN A 1 329 ? 1.273 -3.125 5.347 1.00 94.94 329 GLN A O 1
ATOM 2630 N N . ILE A 1 330 ? 0.893 -1.057 4.543 1.00 94.75 330 ILE A N 1
ATOM 2631 C CA . ILE A 1 330 ? 2.296 -0.627 4.625 1.00 94.75 330 ILE A CA 1
ATOM 2632 C C . ILE A 1 330 ? 2.751 -0.617 6.081 1.00 94.75 330 ILE A C 1
ATOM 2634 O O . ILE A 1 330 ? 3.743 -1.268 6.406 1.00 94.75 330 ILE A O 1
ATOM 2638 N N . LEU A 1 331 ? 2.007 0.046 6.971 1.00 96.19 331 LEU A N 1
ATOM 2639 C CA . LEU A 1 331 ? 2.344 0.086 8.392 1.00 96.19 331 LEU A CA 1
ATOM 2640 C C . LEU A 1 331 ? 2.460 -1.330 8.967 1.00 96.19 331 LEU A C 1
ATOM 2642 O O . LEU A 1 331 ? 3.486 -1.663 9.553 1.00 96.19 331 LEU A O 1
ATOM 2646 N N . SER A 1 332 ? 1.453 -2.175 8.730 1.00 95.25 332 SER A N 1
ATOM 2647 C CA . SER A 1 332 ? 1.412 -3.568 9.193 1.00 95.25 332 SER A CA 1
ATOM 2648 C C . SER A 1 332 ? 2.620 -4.374 8.720 1.00 95.25 332 SER A C 1
ATOM 2650 O O . SER A 1 332 ? 3.152 -5.178 9.481 1.00 95.25 332 SER A O 1
ATOM 2652 N N . SER A 1 333 ? 3.095 -4.135 7.494 1.00 94.94 333 SER A N 1
ATOM 2653 C CA . SER A 1 333 ? 4.294 -4.797 6.971 1.00 94.94 333 SER A CA 1
ATOM 2654 C C . SER A 1 333 ? 5.580 -4.372 7.688 1.00 94.94 333 SER A C 1
ATOM 2656 O O . SER A 1 333 ? 6.502 -5.172 7.810 1.00 94.94 333 SER A O 1
ATOM 2658 N N . ILE A 1 334 ? 5.634 -3.148 8.223 1.00 94.00 334 ILE A N 1
ATOM 2659 C CA . ILE A 1 334 ? 6.799 -2.603 8.935 1.00 94.00 334 ILE A CA 1
ATOM 2660 C C . ILE A 1 334 ? 6.813 -3.028 10.409 1.00 94.00 334 ILE A C 1
ATOM 2662 O O . ILE A 1 334 ? 7.896 -3.149 10.979 1.00 94.00 334 ILE A O 1
ATOM 2666 N N . ILE A 1 335 ? 5.653 -3.303 11.023 1.00 91.75 335 ILE A N 1
ATOM 2667 C CA . ILE A 1 335 ? 5.521 -3.665 12.450 1.00 91.75 335 ILE A CA 1
ATOM 2668 C C . ILE A 1 335 ? 6.558 -4.709 12.919 1.00 91.75 335 ILE A C 1
ATOM 2670 O O . ILE A 1 335 ? 7.266 -4.432 13.894 1.00 91.75 335 ILE A O 1
ATOM 2674 N N . PRO A 1 336 ? 6.765 -5.857 12.235 1.00 90.38 336 PRO A N 1
ATOM 2675 C CA . PRO A 1 336 ? 7.764 -6.847 12.654 1.00 90.38 336 PRO A CA 1
ATOM 2676 C C . PRO A 1 336 ? 9.197 -6.297 12.725 1.00 90.38 336 PRO A C 1
ATOM 2678 O O . PRO A 1 336 ? 10.032 -6.810 13.469 1.00 90.38 336 PRO A O 1
ATOM 2681 N N . HIS A 1 337 ? 9.489 -5.229 11.982 1.00 89.31 337 HIS A N 1
ATOM 2682 C CA . HIS A 1 337 ? 10.808 -4.610 11.886 1.00 89.31 337 HIS A CA 1
ATOM 2683 C C . HIS A 1 337 ? 11.028 -3.489 12.906 1.00 89.31 337 HIS A C 1
ATOM 2685 O O . HIS A 1 337 ? 12.174 -3.054 13.060 1.00 89.31 337 HIS A O 1
ATOM 2691 N N . LEU A 1 338 ? 9.979 -3.070 13.624 1.00 85.25 338 LEU A N 1
ATOM 2692 C CA . LEU A 1 338 ? 10.042 -2.081 14.704 1.00 85.25 338 LEU A CA 1
ATOM 2693 C C . LEU A 1 338 ? 10.563 -2.668 16.024 1.00 85.25 338 LEU A C 1
ATOM 2695 O O . LEU A 1 338 ? 10.970 -1.919 16.913 1.00 85.25 338 LEU A O 1
ATOM 2699 N N . PHE A 1 339 ? 10.586 -3.998 16.168 1.00 75.69 339 PHE A N 1
ATOM 2700 C CA . PHE A 1 339 ? 11.009 -4.643 17.411 1.00 75.69 339 PHE A CA 1
ATOM 2701 C C . PHE A 1 339 ? 12.474 -4.338 17.734 1.00 75.69 339 PHE A C 1
ATOM 2703 O O . PHE A 1 339 ? 13.356 -4.471 16.884 1.00 75.69 339 PHE A O 1
ATOM 2710 N N . GLY A 1 340 ? 12.730 -3.921 18.975 1.00 67.25 340 GLY A N 1
ATOM 2711 C CA . GLY A 1 340 ? 14.060 -3.520 19.436 1.00 67.25 340 GLY A CA 1
ATOM 2712 C C . GLY A 1 340 ? 14.509 -2.129 18.973 1.00 67.25 340 GLY A C 1
ATOM 2713 O O . GLY A 1 340 ? 15.556 -1.672 19.431 1.00 67.25 340 GLY A O 1
ATOM 2714 N N . SER A 1 341 ? 13.731 -1.434 18.133 1.00 71.56 341 SER A N 1
ATOM 2715 C CA . SER A 1 341 ? 13.991 -0.031 17.806 1.00 71.56 341 SER A CA 1
ATOM 2716 C C . SER A 1 341 ? 13.700 0.843 19.025 1.00 71.56 341 SER A C 1
ATOM 2718 O O . SER A 1 341 ? 12.599 0.819 19.571 1.00 71.56 341 SER A O 1
ATOM 2720 N N . LYS A 1 342 ? 14.693 1.623 19.458 1.00 69.75 342 LYS A N 1
ATOM 2721 C CA . LYS A 1 342 ? 14.530 2.680 20.474 1.00 69.75 342 LYS A CA 1
ATOM 2722 C C . LYS A 1 342 ? 14.397 4.065 19.838 1.00 69.75 342 LYS A C 1
ATOM 2724 O O . LYS A 1 342 ? 14.498 5.073 20.529 1.00 69.75 342 LYS A O 1
ATOM 2729 N N . ASN A 1 343 ? 14.225 4.112 18.520 1.00 83.44 343 ASN A N 1
ATOM 2730 C CA . ASN A 1 343 ? 14.171 5.350 17.770 1.00 83.44 343 ASN A CA 1
ATOM 2731 C C . ASN A 1 343 ? 12.762 5.957 17.887 1.00 83.44 343 ASN A C 1
ATOM 2733 O O . ASN A 1 343 ? 11.811 5.513 17.238 1.00 83.44 343 ASN A O 1
ATOM 2737 N N . GLU A 1 344 ? 12.636 6.974 18.741 1.00 86.62 344 GLU A N 1
ATOM 2738 C CA . GLU A 1 344 ? 11.377 7.690 18.979 1.00 86.62 344 GLU A CA 1
ATOM 2739 C C . GLU A 1 344 ? 10.82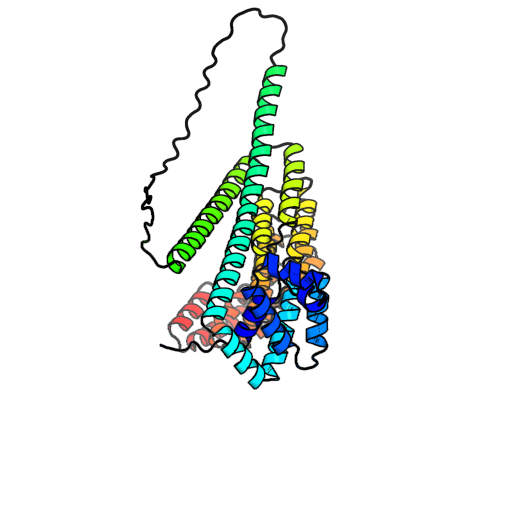5 8.338 17.706 1.00 86.62 344 GLU A C 1
ATOM 2741 O O . GLU A 1 344 ? 9.613 8.333 17.505 1.00 86.62 344 GLU A O 1
ATOM 2746 N N . LYS A 1 345 ? 11.694 8.793 16.795 1.00 89.00 345 LYS A N 1
ATOM 2747 C CA . LYS A 1 345 ? 11.296 9.410 15.523 1.00 89.00 345 LYS A CA 1
ATOM 2748 C C . LYS A 1 345 ? 10.570 8.423 14.607 1.00 89.00 345 LYS A C 1
ATOM 2750 O O . LYS A 1 345 ? 9.601 8.791 13.946 1.00 89.00 345 LYS A O 1
ATOM 2755 N N . ILE A 1 346 ? 10.997 7.157 14.587 1.00 92.00 346 ILE A N 1
ATOM 2756 C CA . ILE A 1 346 ? 10.278 6.095 13.865 1.00 92.00 346 ILE A CA 1
ATOM 2757 C C . ILE A 1 346 ? 8.893 5.879 14.478 1.00 92.00 346 ILE A C 1
ATOM 2759 O O . ILE A 1 346 ? 7.913 5.775 13.741 1.00 92.00 346 ILE A O 1
ATOM 2763 N N . MET A 1 347 ? 8.797 5.831 15.812 1.00 91.88 347 MET A N 1
ATOM 2764 C CA . MET A 1 347 ? 7.505 5.658 16.486 1.00 91.88 347 MET A CA 1
ATOM 2765 C C . MET A 1 347 ? 6.563 6.831 16.228 1.00 91.88 347 MET A C 1
ATOM 2767 O O . MET A 1 347 ? 5.378 6.618 15.987 1.00 91.88 347 MET A O 1
ATOM 2771 N N . GLU A 1 348 ? 7.076 8.059 16.223 1.00 92.19 348 GLU A N 1
ATOM 2772 C CA . GLU A 1 348 ? 6.297 9.254 15.894 1.00 92.19 348 GLU A CA 1
ATOM 2773 C C . GLU A 1 348 ? 5.743 9.201 14.474 1.00 92.19 348 GLU A C 1
ATOM 2775 O O . GLU A 1 348 ? 4.542 9.382 14.295 1.00 92.19 348 GLU A O 1
ATOM 2780 N N . LYS A 1 349 ? 6.569 8.850 13.483 1.00 93.88 349 LYS A N 1
ATOM 2781 C CA . LYS A 1 349 ? 6.112 8.677 12.097 1.00 93.88 349 LYS A CA 1
ATOM 2782 C C . LYS A 1 349 ? 5.095 7.543 11.941 1.00 93.88 349 LYS A C 1
ATOM 2784 O O . LYS A 1 349 ? 4.159 7.654 11.154 1.00 93.88 349 LYS A O 1
ATOM 2789 N N . ALA A 1 350 ? 5.259 6.442 12.674 1.00 95.94 350 ALA A N 1
ATOM 2790 C CA . ALA A 1 350 ? 4.320 5.321 12.639 1.00 95.94 350 ALA A CA 1
ATOM 2791 C C . ALA A 1 350 ? 2.950 5.703 13.233 1.00 95.94 350 ALA A C 1
ATOM 2793 O O . ALA A 1 350 ? 1.903 5.328 12.693 1.00 95.94 350 ALA A O 1
ATOM 2794 N N . LEU A 1 351 ? 2.954 6.486 14.316 1.00 96.19 351 LEU A N 1
ATOM 2795 C CA . LEU A 1 351 ? 1.746 7.062 14.904 1.00 96.19 351 LEU A CA 1
ATOM 2796 C C . LEU A 1 351 ? 1.111 8.095 13.967 1.00 96.19 351 LEU A C 1
ATOM 2798 O O . LEU A 1 351 ? -0.090 8.028 13.731 1.00 96.19 351 LEU A O 1
ATOM 2802 N N . GLU A 1 352 ? 1.897 8.992 13.370 1.00 97.50 352 GLU A N 1
ATOM 2803 C CA . GLU A 1 352 ? 1.423 9.961 12.374 1.00 97.50 352 GLU A CA 1
ATOM 2804 C C . GLU A 1 352 ? 0.731 9.260 11.196 1.00 97.50 352 GLU A C 1
ATOM 2806 O O . GLU A 1 352 ? -0.393 9.611 10.826 1.00 97.50 352 GLU A O 1
ATOM 2811 N N . LEU A 1 353 ? 1.348 8.199 10.662 1.00 96.88 353 LEU A N 1
ATOM 2812 C CA . LEU A 1 353 ? 0.750 7.393 9.604 1.00 96.88 353 LEU A CA 1
ATOM 2813 C C . LEU A 1 353 ? -0.571 6.766 10.059 1.00 96.88 353 LEU A C 1
ATOM 2815 O O . LEU A 1 353 ? -1.555 6.865 9.326 1.00 96.88 353 LEU A O 1
ATOM 2819 N N . SER A 1 354 ? -0.614 6.198 11.269 1.00 97.81 354 SER A N 1
ATOM 2820 C CA . SER A 1 354 ? -1.838 5.645 11.867 1.00 97.81 354 SER A CA 1
ATOM 2821 C C . SER A 1 354 ? -2.945 6.696 11.962 1.00 97.81 354 SER A C 1
ATOM 2823 O O . SER A 1 354 ? -4.066 6.454 11.523 1.00 97.81 354 SER A O 1
ATOM 2825 N N . TYR A 1 355 ? -2.636 7.896 12.458 1.00 97.75 355 TYR A N 1
ATOM 2826 C CA . TYR A 1 355 ? -3.600 8.991 12.574 1.00 97.75 355 TYR A CA 1
ATOM 2827 C C . TYR A 1 355 ? -4.101 9.503 11.221 1.00 97.75 355 TYR A C 1
ATOM 2829 O O . TYR A 1 355 ? -5.252 9.927 11.110 1.00 97.75 355 TYR A O 1
ATOM 2837 N N . SER A 1 356 ? -3.281 9.405 10.175 1.00 95.50 356 SER A N 1
ATOM 2838 C CA . SER A 1 356 ? -3.660 9.801 8.816 1.00 95.50 356 SER A CA 1
ATOM 2839 C C . SER A 1 356 ? -4.615 8.817 8.106 1.00 95.50 356 SER A C 1
ATOM 2841 O O . SER A 1 356 ? -5.095 9.118 7.007 1.00 95.50 356 SER A O 1
ATOM 2843 N N . ILE A 1 357 ? -4.888 7.642 8.694 1.00 94.44 357 ILE A N 1
ATOM 2844 C CA . ILE A 1 357 ? -5.849 6.648 8.184 1.00 94.44 357 ILE A CA 1
ATOM 2845 C C . ILE A 1 357 ? -7.269 7.150 8.447 1.00 94.44 357 ILE A C 1
ATOM 2847 O O . ILE A 1 357 ? -7.633 7.405 9.591 1.00 94.44 357 ILE A O 1
ATOM 2851 N N . GLN A 1 358 ? -8.097 7.276 7.408 1.00 93.00 358 GLN A N 1
ATOM 2852 C CA . GLN A 1 358 ? -9.454 7.836 7.514 1.00 93.00 358 GLN A CA 1
ATOM 2853 C C . GLN A 1 358 ? -10.478 6.841 8.071 1.00 93.00 358 GLN A C 1
ATOM 2855 O O . GLN A 1 358 ? -11.397 7.239 8.783 1.00 93.00 358 GLN A O 1
ATOM 2860 N N . SER A 1 359 ? -10.320 5.548 7.780 1.00 93.56 359 SER A N 1
ATOM 2861 C CA . SER A 1 359 ? -11.167 4.501 8.361 1.00 93.56 359 SER A CA 1
ATOM 2862 C C . SER A 1 359 ? -10.919 4.383 9.868 1.00 93.56 359 SER A C 1
ATOM 2864 O O . SER A 1 359 ? -9.831 3.997 10.286 1.00 93.56 359 SER A O 1
ATOM 2866 N N . GLU A 1 360 ? -11.932 4.678 10.689 1.00 94.88 360 GLU A N 1
ATOM 2867 C CA . GLU A 1 360 ? -11.849 4.574 12.157 1.00 94.88 360 GLU A CA 1
ATOM 2868 C C . GLU A 1 360 ? -11.512 3.148 12.616 1.00 94.88 360 GLU A C 1
ATOM 2870 O O . GLU A 1 360 ? -10.755 2.970 13.569 1.00 94.88 360 GLU A O 1
ATOM 2875 N N . TYR A 1 361 ? -12.033 2.138 11.909 1.00 95.75 361 TYR A N 1
ATOM 2876 C CA . TYR A 1 361 ? -11.740 0.731 12.179 1.00 95.75 361 TYR A CA 1
ATOM 2877 C C . TYR A 1 361 ? -10.254 0.427 11.964 1.00 95.75 361 TYR A C 1
ATOM 2879 O O . TYR A 1 361 ? -9.580 -0.054 12.874 1.00 95.75 361 TYR A O 1
ATOM 2887 N N . LEU A 1 362 ? -9.719 0.787 10.791 1.00 96.94 362 LEU A N 1
ATOM 2888 C CA . LEU A 1 362 ? -8.310 0.555 10.465 1.00 96.94 362 LEU A CA 1
ATOM 2889 C C . LEU A 1 362 ? -7.374 1.418 11.309 1.00 96.94 362 LEU A C 1
ATOM 2891 O O . LEU A 1 362 ? -6.295 0.956 11.656 1.00 96.94 362 LEU A O 1
ATOM 2895 N N . ARG A 1 363 ? -7.786 2.637 11.679 1.00 97.62 363 ARG A N 1
ATOM 2896 C CA . ARG A 1 363 ? -7.038 3.503 12.599 1.00 97.62 363 ARG A CA 1
ATOM 2897 C C . ARG A 1 363 ? -6.941 2.877 13.990 1.00 97.62 363 ARG A C 1
ATOM 2899 O O . ARG A 1 363 ? -5.861 2.819 14.571 1.00 97.62 363 ARG A O 1
ATOM 2906 N N . GLY A 1 364 ? -8.053 2.373 14.528 1.00 97.25 364 GLY A N 1
ATOM 2907 C CA . GLY A 1 364 ? -8.053 1.648 15.802 1.00 97.25 364 GLY A CA 1
ATOM 2908 C C . GLY A 1 364 ? -7.162 0.404 15.745 1.00 97.25 364 GLY A C 1
ATOM 2909 O O . GLY A 1 364 ? -6.367 0.160 16.655 1.00 97.25 364 GLY A O 1
ATOM 2910 N N . GLN A 1 365 ? -7.225 -0.340 14.639 1.00 97.12 365 GLN A N 1
ATOM 2911 C CA . GLN A 1 365 ? -6.377 -1.507 14.412 1.00 97.12 365 GLN A CA 1
ATOM 2912 C C . GLN A 1 365 ? -4.890 -1.133 14.283 1.00 97.12 365 GLN A C 1
ATOM 2914 O O . GLN A 1 365 ? -4.052 -1.772 14.915 1.00 97.12 365 GLN A O 1
ATOM 2919 N N . SER A 1 366 ? -4.542 -0.078 13.538 1.00 97.75 366 SER A N 1
ATOM 2920 C CA . SER A 1 366 ? -3.155 0.384 13.390 1.00 97.75 366 SER A CA 1
ATOM 2921 C C . SER A 1 366 ? -2.559 0.845 14.713 1.00 97.75 366 SER A C 1
ATOM 2923 O O . SER A 1 366 ? -1.437 0.469 15.042 1.00 97.75 366 SER A O 1
ATOM 2925 N N . LEU A 1 367 ? -3.323 1.607 15.505 1.00 97.94 367 LEU A N 1
ATOM 2926 C CA . LEU A 1 367 ? -2.895 2.022 16.841 1.00 97.94 367 LEU A CA 1
ATOM 2927 C C . LEU A 1 367 ? -2.669 0.802 17.739 1.00 97.94 367 LEU A C 1
ATOM 2929 O O . LEU A 1 367 ? -1.660 0.734 18.439 1.00 97.94 367 LEU A O 1
ATOM 2933 N N . SER A 1 368 ? -3.546 -0.203 17.649 1.00 96.88 368 SER A N 1
ATOM 2934 C CA . SER A 1 368 ? -3.413 -1.451 18.408 1.00 96.88 368 SER A CA 1
ATOM 2935 C C . SER A 1 368 ? -2.138 -2.227 18.063 1.00 96.88 368 SER A C 1
ATOM 2937 O O . SER A 1 368 ? -1.488 -2.772 18.954 1.00 96.88 368 SER A O 1
ATOM 2939 N N . LEU A 1 369 ? -1.739 -2.242 16.786 1.00 95.81 369 LEU A N 1
ATOM 2940 C CA . LEU A 1 369 ? -0.496 -2.876 16.331 1.00 95.81 369 LEU A CA 1
ATOM 2941 C C . LEU A 1 369 ? 0.767 -2.186 16.868 1.00 95.81 369 LEU A C 1
ATOM 2943 O O . LEU A 1 369 ? 1.805 -2.835 16.983 1.00 95.81 369 LEU A O 1
ATOM 2947 N N . LEU A 1 370 ? 0.695 -0.896 17.207 1.00 95.38 370 LEU A N 1
ATOM 2948 C CA . LEU A 1 370 ? 1.830 -0.136 17.735 1.00 95.38 370 LEU A CA 1
ATOM 2949 C C . LEU A 1 370 ? 2.008 -0.283 19.252 1.00 95.38 370 LEU A C 1
ATOM 2951 O O . LEU A 1 370 ? 3.117 -0.085 19.746 1.00 95.38 370 LEU A O 1
ATOM 2955 N N . ILE A 1 371 ? 0.972 -0.692 19.996 1.00 94.38 371 ILE A N 1
ATOM 2956 C CA . ILE A 1 371 ? 1.008 -0.827 21.467 1.00 94.38 371 ILE A CA 1
ATOM 2957 C C . ILE A 1 371 ? 2.209 -1.643 21.995 1.00 94.38 371 ILE A C 1
ATOM 2959 O O . ILE A 1 371 ? 2.810 -1.203 22.982 1.00 94.38 371 ILE A O 1
ATOM 2963 N N . PRO A 1 372 ? 2.613 -2.785 21.394 1.00 92.06 372 PRO A N 1
ATOM 2964 C CA . PRO A 1 372 ? 3.779 -3.550 21.852 1.00 92.06 372 PRO A CA 1
ATOM 2965 C C . PRO A 1 372 ? 5.107 -2.781 21.821 1.00 92.06 372 PRO A C 1
ATOM 2967 O O . PRO A 1 372 ? 6.056 -3.187 22.488 1.00 92.06 372 PRO A O 1
ATOM 2970 N N . TYR A 1 373 ? 5.178 -1.690 21.056 1.00 90.00 373 TYR A N 1
ATOM 2971 C CA . TYR A 1 373 ? 6.389 -0.901 20.817 1.00 90.00 373 TYR A CA 1
ATOM 2972 C C . TYR A 1 373 ? 6.398 0.422 21.596 1.00 90.00 373 TYR A C 1
ATOM 2974 O O . TYR A 1 373 ? 7.356 1.189 21.516 1.00 90.00 373 TYR A O 1
ATOM 2982 N N . LEU A 1 374 ? 5.346 0.690 22.374 1.00 90.00 374 LEU A N 1
ATOM 2983 C CA . LEU A 1 374 ? 5.202 1.884 23.200 1.00 90.00 374 LEU A CA 1
ATOM 2984 C C . LEU A 1 374 ? 5.474 1.568 24.673 1.00 90.00 374 LEU A C 1
ATOM 2986 O O . LEU A 1 374 ? 5.246 0.455 25.143 1.00 90.00 374 LEU A O 1
ATOM 2990 N N . ASN A 1 375 ? 5.913 2.577 25.430 1.00 88.88 375 ASN A N 1
ATOM 2991 C CA . ASN A 1 375 ? 6.222 2.454 26.855 1.00 88.88 375 ASN A CA 1
ATOM 2992 C C . ASN A 1 375 ? 5.613 3.601 27.675 1.00 88.88 375 ASN 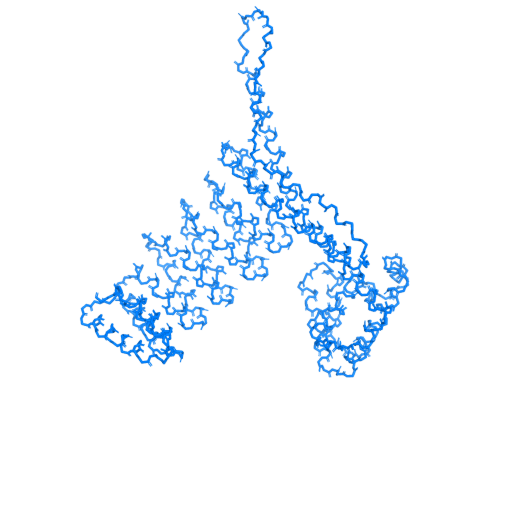A C 1
ATOM 2994 O O . ASN A 1 375 ? 5.290 4.665 27.143 1.00 88.88 375 ASN A O 1
ATOM 2998 N N . GLY A 1 376 ? 5.488 3.382 28.988 1.00 89.88 376 GLY A N 1
ATOM 2999 C CA . GLY A 1 376 ? 5.082 4.406 29.953 1.00 89.88 376 GLY A CA 1
ATOM 3000 C C . GLY A 1 376 ? 3.711 5.020 29.662 1.00 89.88 376 GLY A C 1
ATOM 3001 O O . GLY A 1 376 ? 2.779 4.328 29.258 1.00 89.88 376 GLY A O 1
ATOM 3002 N N . GLN A 1 377 ? 3.605 6.334 29.868 1.00 93.12 377 GLN A N 1
ATOM 3003 C CA . GLN A 1 377 ? 2.366 7.095 29.694 1.00 93.12 377 GLN A CA 1
ATOM 3004 C C . GLN A 1 377 ? 1.809 6.997 28.266 1.00 93.12 377 GLN A C 1
ATOM 3006 O O . GLN A 1 377 ? 0.622 6.732 28.094 1.00 93.12 377 GLN A O 1
ATOM 3011 N N . ARG A 1 378 ? 2.676 7.100 27.249 1.00 92.19 378 ARG A N 1
ATOM 3012 C CA . ARG A 1 378 ? 2.284 7.040 25.832 1.00 92.19 378 ARG A CA 1
ATOM 3013 C C . ARG A 1 378 ? 1.560 5.739 25.487 1.00 92.19 378 ARG A C 1
ATOM 3015 O O . ARG A 1 378 ? 0.587 5.750 24.746 1.00 92.19 378 ARG A O 1
ATOM 3022 N N . LYS A 1 379 ? 1.997 4.607 26.055 1.00 94.56 379 LYS A N 1
ATOM 3023 C CA . LYS A 1 379 ? 1.319 3.314 25.864 1.00 94.56 379 LYS A CA 1
ATOM 3024 C C . LYS A 1 379 ? -0.117 3.347 26.397 1.00 94.56 379 LYS A C 1
ATOM 3026 O O . LYS A 1 379 ? -1.019 2.857 25.726 1.00 94.56 379 LYS A O 1
ATOM 3031 N N . GLY A 1 380 ? -0.320 3.918 27.586 1.00 96.38 380 GLY A N 1
ATOM 3032 C CA . GLY A 1 380 ? -1.645 4.059 28.193 1.00 96.38 380 GLY A CA 1
ATOM 3033 C C . GLY A 1 380 ? -2.573 4.945 27.363 1.00 96.38 380 GLY A C 1
ATOM 3034 O O . GLY A 1 380 ? -3.698 4.545 27.087 1.00 96.38 380 GLY A O 1
ATOM 3035 N N . GLU A 1 381 ? -2.075 6.090 26.893 1.00 96.94 381 GLU A N 1
ATOM 3036 C CA . GLU A 1 381 ? -2.836 7.024 26.051 1.00 96.94 381 GLU A CA 1
ATOM 3037 C C . GLU A 1 381 ? -3.303 6.368 24.745 1.00 96.94 381 GLU A C 1
ATOM 3039 O O . GLU A 1 381 ? -4.480 6.455 24.401 1.00 96.94 381 GLU A O 1
ATOM 3044 N N . ILE A 1 382 ? -2.418 5.633 24.061 1.00 97.75 382 ILE A N 1
ATOM 3045 C CA . ILE A 1 382 ? -2.769 4.931 22.817 1.00 97.75 382 ILE A CA 1
ATOM 3046 C C . ILE A 1 382 ? -3.751 3.775 23.060 1.00 97.75 382 ILE A C 1
ATOM 3048 O O . ILE A 1 382 ? -4.652 3.563 22.249 1.00 97.75 382 ILE A O 1
ATOM 3052 N N . ILE A 1 383 ? -3.633 3.047 24.178 1.00 98.25 383 ILE A N 1
ATOM 3053 C CA . ILE A 1 383 ? -4.623 2.029 24.572 1.00 98.25 383 ILE A CA 1
ATOM 3054 C C . ILE A 1 383 ? -6.000 2.674 24.785 1.00 98.25 383 ILE A C 1
ATOM 3056 O O . ILE A 1 383 ? -7.010 2.154 24.302 1.00 98.25 383 ILE A O 1
ATOM 3060 N N . ASP A 1 384 ? -6.052 3.790 25.512 1.00 97.88 384 ASP A N 1
ATOM 3061 C CA . ASP A 1 384 ? -7.294 4.502 25.817 1.00 97.88 384 ASP A CA 1
ATOM 3062 C C . ASP A 1 384 ? -7.953 5.034 24.539 1.00 97.88 384 ASP A C 1
ATOM 3064 O O . ASP A 1 384 ? -9.158 4.854 24.346 1.00 97.88 384 ASP A O 1
ATOM 3068 N N . GLU A 1 385 ? -7.167 5.623 23.640 1.00 97.94 385 GLU A N 1
ATOM 3069 C CA . GLU A 1 385 ? -7.636 6.124 22.349 1.00 97.94 385 GLU A CA 1
ATOM 3070 C C . GLU A 1 385 ? -8.152 4.995 21.445 1.00 97.94 385 GLU A C 1
ATOM 3072 O O . GLU A 1 385 ? -9.256 5.091 20.901 1.00 97.94 385 GLU A O 1
ATOM 3077 N N . ALA A 1 386 ? -7.411 3.888 21.327 1.00 98.00 386 ALA A N 1
ATOM 3078 C CA . ALA A 1 386 ? -7.843 2.736 20.539 1.00 98.00 386 ALA A CA 1
ATOM 3079 C C . ALA A 1 386 ? -9.166 2.156 21.071 1.00 98.00 386 ALA A C 1
ATOM 3081 O O . ALA A 1 386 ? -10.059 1.830 20.286 1.00 98.00 386 ALA A O 1
ATOM 3082 N N . LEU A 1 387 ? -9.341 2.088 22.399 1.00 98.38 387 LEU A N 1
ATOM 3083 C CA . LEU A 1 387 ? -10.610 1.674 23.006 1.00 98.38 387 LEU A CA 1
ATOM 3084 C C . LEU A 1 387 ? -11.741 2.647 22.683 1.00 98.38 387 LEU A C 1
ATOM 3086 O O . LEU A 1 387 ? -12.840 2.202 22.353 1.00 98.38 387 LEU A O 1
ATOM 3090 N N . GLN A 1 388 ? -11.495 3.956 22.769 1.00 98.00 388 GLN A N 1
ATOM 3091 C CA . GLN A 1 388 ? -12.499 4.960 22.414 1.00 98.00 388 GLN A CA 1
ATOM 3092 C C . GLN A 1 388 ? -12.940 4.815 20.956 1.00 98.00 388 GLN A C 1
ATOM 3094 O O . GLN A 1 388 ? -14.143 4.802 20.698 1.00 98.00 388 GLN A O 1
ATOM 3099 N N . LEU A 1 389 ? -12.002 4.645 20.020 1.00 97.25 389 LEU A N 1
ATOM 3100 C CA . LEU A 1 389 ? -12.317 4.385 18.613 1.00 97.25 389 LEU A CA 1
ATOM 3101 C C . LEU A 1 389 ? -13.164 3.117 18.467 1.00 97.25 389 LEU A C 1
ATOM 3103 O O . LEU A 1 389 ? -14.250 3.174 17.892 1.00 97.25 389 LEU A O 1
ATOM 3107 N N . ALA A 1 390 ? -12.726 2.000 19.055 1.00 98.00 390 ALA A N 1
ATOM 3108 C CA . ALA A 1 390 ? -13.414 0.714 18.962 1.00 98.00 390 ALA A CA 1
ATOM 3109 C C . ALA A 1 390 ? -14.843 0.753 19.533 1.00 98.00 390 ALA A C 1
ATOM 3111 O O . ALA A 1 390 ? -15.770 0.225 18.919 1.00 98.00 390 ALA A O 1
ATOM 3112 N N . PHE A 1 391 ? -15.063 1.412 20.676 1.00 97.81 391 PHE A N 1
ATOM 3113 C CA . PHE A 1 391 ? -16.402 1.557 21.258 1.00 97.81 391 PHE A CA 1
ATOM 3114 C C . PHE A 1 391 ? -17.316 2.486 20.449 1.00 97.81 391 PHE A C 1
ATOM 3116 O O . PHE A 1 391 ? -18.537 2.282 20.437 1.00 97.81 391 PHE A O 1
ATOM 3123 N N . ASN A 1 392 ? -16.744 3.487 19.778 1.00 97.12 392 ASN A N 1
ATOM 3124 C CA . ASN A 1 392 ? -17.490 4.521 19.068 1.00 97.12 392 ASN A CA 1
ATOM 3125 C C . ASN A 1 392 ? -17.691 4.240 17.575 1.00 97.12 392 ASN A C 1
ATOM 3127 O O . ASN A 1 392 ? -18.404 5.013 16.934 1.00 97.12 392 ASN A O 1
ATOM 3131 N N . LEU A 1 393 ? -17.166 3.129 17.036 1.00 96.94 393 LEU A N 1
ATOM 3132 C CA . LEU A 1 393 ? -17.375 2.755 15.634 1.00 96.94 393 LEU A CA 1
ATOM 3133 C C . LEU A 1 393 ? -18.853 2.844 15.242 1.00 96.94 393 LEU A C 1
ATOM 3135 O O . LEU A 1 393 ? -19.743 2.344 15.950 1.00 96.94 393 LEU A O 1
ATOM 3139 N N . LYS A 1 394 ? -19.110 3.489 14.099 1.00 95.31 394 LYS A N 1
ATOM 3140 C CA . LYS A 1 394 ? -20.465 3.682 13.559 1.00 95.31 394 LYS A CA 1
ATOM 3141 C C . LYS A 1 394 ? -21.146 2.350 13.254 1.00 95.31 394 LYS A C 1
ATOM 3143 O O . LYS A 1 394 ? -22.313 2.179 13.611 1.00 95.31 394 LYS A O 1
ATOM 3148 N N . ASP A 1 395 ? -20.417 1.409 12.651 1.00 93.44 395 ASP A N 1
ATOM 3149 C CA . ASP A 1 395 ? -20.884 0.030 12.516 1.00 93.44 395 ASP A CA 1
ATOM 3150 C C . ASP A 1 395 ? -20.743 -0.682 13.867 1.00 93.44 395 ASP A C 1
ATOM 3152 O O . ASP A 1 395 ? -19.646 -0.974 14.347 1.00 93.44 395 ASP A O 1
ATOM 3156 N N . LYS A 1 396 ? -21.889 -0.936 14.503 1.00 94.25 396 LYS A N 1
ATOM 3157 C CA . LYS A 1 396 ? -21.952 -1.585 15.813 1.00 94.25 396 LYS A CA 1
ATOM 3158 C C . LYS A 1 396 ? -21.517 -3.045 15.756 1.00 94.25 396 LYS A C 1
ATOM 3160 O O . LYS A 1 396 ? -21.012 -3.537 16.763 1.00 94.25 396 LYS A O 1
ATOM 3165 N N . ASP A 1 397 ? -21.679 -3.699 14.608 1.00 94.88 397 ASP A N 1
ATOM 3166 C CA . ASP A 1 397 ? -21.316 -5.103 14.437 1.00 94.88 397 ASP A CA 1
ATOM 3167 C C . ASP A 1 397 ? -19.789 -5.288 14.409 1.00 94.88 397 ASP A C 1
ATOM 3169 O O . ASP A 1 397 ? -19.304 -6.358 14.758 1.00 94.88 397 ASP A O 1
ATOM 3173 N N . MET A 1 398 ? -19.026 -4.242 14.062 1.00 95.38 398 MET A N 1
ATOM 3174 C CA . MET A 1 398 ? -17.553 -4.268 14.028 1.00 95.38 398 MET A CA 1
ATOM 3175 C C . MET A 1 398 ? -16.896 -4.004 15.390 1.00 95.38 398 MET A C 1
ATOM 3177 O O . MET A 1 398 ? -15.710 -4.273 15.575 1.00 95.38 398 MET A O 1
ATOM 3181 N N . ARG A 1 399 ? -17.639 -3.469 16.367 1.00 97.44 399 ARG A N 1
ATOM 3182 C CA . ARG A 1 399 ? -17.088 -3.092 17.683 1.00 97.44 399 ARG A CA 1
ATOM 3183 C C . ARG A 1 399 ? -16.436 -4.259 18.431 1.00 97.44 399 ARG A C 1
ATOM 3185 O O . ARG A 1 399 ? -15.352 -4.048 18.968 1.00 97.44 399 ARG A O 1
ATOM 3192 N N . PRO A 1 400 ? -17.030 -5.468 18.498 1.00 97.31 400 PRO A N 1
ATOM 3193 C CA . PRO A 1 400 ? -16.406 -6.578 19.216 1.00 97.31 400 PRO A CA 1
ATOM 3194 C C . PRO A 1 400 ? -15.076 -7.003 18.590 1.00 97.31 400 PRO A C 1
ATOM 3196 O O . PRO A 1 400 ? -14.113 -7.250 19.310 1.00 97.31 400 PRO A O 1
ATOM 3199 N N . GLU A 1 401 ? -15.008 -7.030 17.258 1.00 95.56 401 GLU A N 1
ATOM 3200 C CA . GLU A 1 401 ? -13.779 -7.331 16.526 1.00 95.56 401 GLU A CA 1
ATOM 3201 C C . GLU A 1 401 ? -12.711 -6.261 16.775 1.00 95.56 401 GLU A C 1
ATOM 3203 O O . GLU A 1 401 ? -11.599 -6.595 17.172 1.00 95.56 401 GLU A O 1
ATOM 3208 N N . ALA A 1 402 ? -13.061 -4.976 16.684 1.00 97.00 402 ALA A N 1
ATOM 3209 C CA . ALA A 1 402 ? -12.125 -3.892 16.978 1.00 97.00 402 ALA A CA 1
ATOM 3210 C C . ALA A 1 402 ? -11.598 -3.938 18.426 1.00 97.00 402 ALA A C 1
ATOM 3212 O O . ALA A 1 402 ? -10.408 -3.741 18.664 1.00 97.00 402 ALA A O 1
ATOM 3213 N N . LEU A 1 403 ? -12.463 -4.250 19.400 1.00 98.12 403 LEU A N 1
ATOM 3214 C CA . LEU A 1 403 ? -12.064 -4.432 20.801 1.00 98.12 403 LEU A CA 1
ATOM 3215 C C . LEU A 1 403 ? -11.119 -5.628 20.987 1.00 98.12 403 LEU A C 1
ATOM 3217 O O . LEU A 1 403 ? -10.227 -5.567 21.836 1.00 98.12 403 LEU A O 1
ATOM 3221 N N . SER A 1 404 ? -11.273 -6.689 20.188 1.00 97.12 404 SER A N 1
ATOM 3222 C CA . SER A 1 404 ? -10.417 -7.880 20.262 1.00 97.12 404 SER A CA 1
ATOM 3223 C C . SER A 1 404 ? -8.938 -7.578 19.991 1.00 97.12 404 SER A C 1
ATOM 3225 O O . SER A 1 404 ? -8.074 -8.226 20.577 1.00 97.12 404 SER A O 1
ATOM 3227 N N . PHE A 1 405 ? -8.629 -6.542 19.200 1.00 96.44 405 PHE A N 1
ATOM 3228 C CA . PHE A 1 405 ? -7.247 -6.122 18.941 1.00 96.44 405 PHE A CA 1
ATOM 3229 C C . PHE A 1 405 ? -6.568 -5.466 20.148 1.00 96.44 405 PHE A C 1
ATOM 3231 O O . PHE A 1 405 ? -5.342 -5.450 20.219 1.00 96.44 405 PHE A O 1
ATOM 3238 N N . ILE A 1 406 ? -7.344 -4.929 21.095 1.00 97.94 406 ILE A N 1
ATOM 3239 C CA . ILE A 1 406 ? -6.831 -4.098 22.196 1.00 97.94 406 ILE A CA 1
ATOM 3240 C C . ILE A 1 406 ? -6.804 -4.867 23.519 1.00 97.94 406 ILE A C 1
ATOM 3242 O O . ILE A 1 406 ? -5.899 -4.676 24.330 1.00 97.94 406 ILE A O 1
ATOM 3246 N N . ILE A 1 407 ? -7.770 -5.767 23.733 1.00 97.56 407 ILE A N 1
ATOM 3247 C CA . ILE A 1 407 ? -7.901 -6.594 24.946 1.00 97.56 407 ILE A CA 1
ATOM 3248 C C . ILE A 1 407 ? -6.601 -7.317 25.358 1.00 97.56 407 ILE A C 1
ATOM 3250 O O . ILE A 1 407 ? -6.336 -7.359 26.563 1.00 97.56 407 ILE A O 1
ATOM 3254 N N . PRO A 1 408 ? -5.763 -7.856 24.442 1.00 96.31 408 PRO A N 1
ATOM 3255 C CA . PRO A 1 408 ? -4.481 -8.466 24.808 1.00 96.31 408 PRO A CA 1
ATOM 3256 C C . PRO A 1 408 ? -3.519 -7.542 25.564 1.00 96.31 408 PRO A C 1
ATOM 3258 O O . PRO A 1 408 ? -2.611 -8.033 26.228 1.00 96.31 408 PRO A O 1
ATOM 3261 N N . TYR A 1 409 ? -3.709 -6.226 25.464 1.00 95.81 409 TYR A N 1
ATOM 3262 C CA . TYR A 1 409 ? -2.849 -5.211 26.070 1.00 95.81 409 TYR A CA 1
ATOM 3263 C C . TYR A 1 409 ? -3.450 -4.562 27.323 1.00 95.81 409 TYR A C 1
ATOM 3265 O O . TYR A 1 409 ? -2.899 -3.583 27.828 1.00 95.81 409 TYR A O 1
ATOM 3273 N N . LEU A 1 410 ? -4.583 -5.077 27.806 1.00 96.00 410 LEU A N 1
ATOM 3274 C CA . LEU A 1 410 ? -5.214 -4.660 29.055 1.00 96.00 410 LEU A CA 1
ATOM 3275 C C . LEU A 1 410 ? -4.855 -5.625 30.184 1.00 96.00 410 LEU A C 1
ATOM 3277 O O . LEU A 1 410 ? -4.750 -6.829 29.963 1.00 96.00 410 LEU A O 1
ATOM 3281 N N . ASP A 1 411 ? -4.793 -5.103 31.409 1.00 92.94 411 ASP A N 1
ATOM 3282 C CA . ASP A 1 411 ? -4.468 -5.884 32.603 1.00 92.94 411 ASP A CA 1
ATOM 3283 C C . ASP A 1 411 ? -5.597 -5.859 33.646 1.00 92.94 411 ASP A C 1
ATOM 3285 O O . ASP A 1 411 ? -6.352 -4.887 33.771 1.00 92.94 411 ASP A O 1
ATOM 3289 N N . GLY A 1 412 ? -5.688 -6.944 34.422 1.00 93.75 412 GLY A N 1
ATOM 3290 C CA . GLY A 1 412 ? -6.562 -7.077 35.590 1.00 93.75 412 GLY A CA 1
ATOM 3291 C C . GLY A 1 412 ? -8.039 -6.783 35.314 1.00 93.75 412 GLY A C 1
ATOM 3292 O O . GLY A 1 412 ? -8.594 -7.178 34.289 1.00 93.75 412 GLY A O 1
ATOM 3293 N N . VAL A 1 413 ? -8.666 -6.046 36.236 1.00 94.81 413 VAL A N 1
ATOM 3294 C CA . VAL A 1 413 ? -10.101 -5.703 36.207 1.00 94.81 413 VAL A CA 1
ATOM 3295 C C . VAL A 1 413 ? -10.502 -5.028 34.894 1.00 94.81 413 VAL A C 1
ATOM 3297 O O . VAL A 1 413 ? -11.556 -5.316 34.332 1.00 94.81 413 VAL A O 1
ATOM 3300 N N . ARG A 1 414 ? -9.634 -4.169 34.349 1.00 95.50 414 ARG A N 1
ATOM 3301 C CA . ARG A 1 414 ? -9.912 -3.445 33.107 1.00 95.50 414 ARG A CA 1
ATOM 3302 C C . ARG A 1 414 ? -10.065 -4.396 31.917 1.00 95.50 414 ARG A C 1
ATOM 3304 O O . ARG A 1 414 ? -10.942 -4.183 31.081 1.00 95.50 414 ARG A O 1
ATOM 3311 N N . LYS A 1 415 ? -9.239 -5.446 31.844 1.00 96.69 415 LYS A N 1
ATOM 3312 C CA . LYS A 1 415 ? -9.343 -6.480 30.805 1.00 96.69 415 LYS A CA 1
ATOM 3313 C C . LYS A 1 415 ? -10.675 -7.218 30.904 1.00 96.69 415 LYS A C 1
ATOM 3315 O O . LYS A 1 415 ? -11.371 -7.348 29.900 1.00 96.69 415 LYS A O 1
ATOM 3320 N N . GLU A 1 416 ? -11.038 -7.657 32.107 1.00 95.88 416 GLU A N 1
ATOM 3321 C CA . GLU A 1 416 ? -12.280 -8.396 32.364 1.00 95.88 416 GLU A CA 1
ATOM 3322 C C . GLU A 1 416 ? -13.522 -7.573 31.998 1.00 95.88 416 GLU A C 1
ATOM 3324 O O . GLU A 1 416 ? -14.421 -8.064 31.313 1.00 95.88 416 GLU A O 1
ATOM 3329 N N . GLU A 1 417 ? -13.558 -6.298 32.392 1.00 96.81 417 GLU A N 1
ATOM 3330 C CA . GLU A 1 417 ? -14.667 -5.395 32.083 1.00 96.81 417 GLU A CA 1
ATOM 3331 C C . GLU A 1 417 ? -14.835 -5.163 30.578 1.00 96.81 417 GLU A C 1
ATOM 3333 O O . GLU A 1 417 ? -15.958 -5.205 30.063 1.00 96.81 417 GLU A O 1
ATOM 3338 N N . VAL A 1 418 ? -13.734 -4.911 29.864 1.00 97.50 418 VAL A N 1
ATOM 3339 C CA . VAL A 1 418 ? -13.770 -4.673 28.415 1.00 97.50 418 VAL A CA 1
ATOM 3340 C C . VAL A 1 418 ? -14.138 -5.951 27.665 1.00 97.50 418 VAL A C 1
ATOM 3342 O O . VAL A 1 418 ? -14.990 -5.894 26.779 1.00 97.50 418 VAL A O 1
ATOM 3345 N N . LEU A 1 419 ? -13.581 -7.105 28.047 1.00 97.25 419 LEU A N 1
ATOM 3346 C CA . LEU A 1 419 ? -13.920 -8.394 27.442 1.00 97.25 419 LEU A CA 1
ATOM 3347 C C . LEU A 1 419 ? -15.401 -8.734 27.641 1.00 97.25 419 LEU A C 1
ATOM 3349 O O . LEU A 1 419 ? -16.083 -9.110 26.688 1.00 97.25 419 LEU A O 1
ATOM 3353 N N . LYS A 1 420 ? -15.933 -8.539 28.853 1.00 97.00 420 LYS A N 1
ATOM 3354 C CA . LYS A 1 420 ? -17.357 -8.755 29.133 1.00 97.00 420 LYS A CA 1
ATOM 3355 C C . LYS A 1 420 ? -18.242 -7.876 28.247 1.00 97.00 420 LYS A C 1
ATOM 3357 O O . LYS A 1 420 ? -19.170 -8.389 27.622 1.00 97.00 420 LYS A O 1
ATOM 3362 N N . LYS A 1 421 ? -17.930 -6.580 28.140 1.00 97.38 421 LYS A N 1
ATOM 3363 C CA . LYS A 1 421 ? -18.655 -5.652 27.255 1.00 97.38 421 LYS A CA 1
ATOM 3364 C C . LYS A 1 421 ? -18.557 -6.071 25.787 1.00 97.38 421 LYS A C 1
ATOM 3366 O O . LYS A 1 421 ? -19.562 -6.037 25.085 1.00 97.38 421 LYS A O 1
ATOM 3371 N N . ALA A 1 422 ? -17.382 -6.493 25.321 1.00 97.56 422 ALA A N 1
ATOM 3372 C CA . ALA A 1 422 ? -17.193 -6.964 23.949 1.00 97.56 422 ALA A CA 1
ATOM 3373 C C . ALA A 1 422 ? -18.059 -8.202 23.648 1.00 97.56 422 ALA A C 1
ATOM 3375 O O . ALA A 1 422 ? -18.724 -8.249 22.614 1.00 97.56 422 ALA A O 1
ATOM 3376 N N . LEU A 1 423 ? -18.132 -9.161 24.579 1.00 97.38 423 LEU A N 1
ATOM 3377 C CA . LEU A 1 423 ? -18.989 -10.347 24.462 1.00 97.38 423 LEU A CA 1
ATOM 3378 C C . LEU A 1 423 ? -20.485 -9.996 24.469 1.00 97.38 423 LEU A C 1
ATOM 3380 O O . LEU A 1 423 ? -21.260 -10.603 23.730 1.00 97.38 423 LEU A O 1
ATOM 3384 N N . GLU A 1 424 ? -20.908 -9.031 25.288 1.00 97.56 424 GLU A N 1
ATOM 3385 C CA . GLU A 1 424 ? -22.288 -8.523 25.293 1.00 97.56 424 GLU A CA 1
ATOM 3386 C C . GLU A 1 424 ? -22.647 -7.861 23.955 1.00 97.56 424 GLU A C 1
ATOM 3388 O O . GLU A 1 424 ? -23.701 -8.157 23.388 1.00 97.56 424 GLU A O 1
ATOM 3393 N N . LEU A 1 425 ? -21.749 -7.031 23.411 1.00 97.38 425 LEU A N 1
ATOM 3394 C CA . LEU A 1 425 ? -21.911 -6.416 22.092 1.00 97.38 425 LEU A CA 1
ATOM 3395 C C . LEU A 1 425 ? -22.001 -7.476 20.987 1.00 97.38 425 LEU A C 1
ATOM 3397 O O . LEU A 1 425 ? -22.917 -7.410 20.170 1.00 97.38 425 LEU A O 1
ATOM 3401 N N . ALA A 1 426 ? -21.118 -8.482 20.998 1.00 97.19 426 ALA A N 1
ATOM 3402 C CA . ALA A 1 426 ? -21.127 -9.574 20.025 1.00 97.19 426 ALA A CA 1
ATOM 3403 C C . ALA A 1 426 ? -22.449 -10.354 20.055 1.00 97.19 426 ALA A C 1
ATOM 3405 O O . ALA A 1 426 ? -23.066 -10.571 19.015 1.00 97.19 426 ALA A O 1
ATOM 3406 N N . LYS A 1 427 ? -22.949 -10.709 21.247 1.00 96.25 427 LYS A N 1
ATOM 3407 C CA . LYS A 1 427 ? -24.250 -11.386 21.413 1.00 96.25 427 LYS A CA 1
ATOM 3408 C C . LYS A 1 427 ? -25.433 -10.546 20.918 1.00 96.25 427 LYS A C 1
ATOM 3410 O O . LYS A 1 427 ? -26.448 -11.119 20.527 1.00 96.25 427 LYS A O 1
ATOM 3415 N N . GLY A 1 428 ? -25.306 -9.219 20.940 1.00 96.00 428 GLY A N 1
ATOM 3416 C CA . GLY A 1 428 ? -26.311 -8.276 20.446 1.00 96.00 428 GLY A CA 1
ATOM 3417 C C . GLY A 1 428 ? -26.366 -8.122 18.921 1.00 96.00 428 GLY A C 1
ATOM 3418 O O . GLY A 1 428 ? -27.299 -7.488 18.422 1.00 96.00 428 GLY A O 1
ATOM 3419 N N . ILE A 1 429 ? -25.408 -8.686 18.174 1.00 97.06 429 ILE A N 1
ATOM 3420 C CA . ILE A 1 429 ? -25.393 -8.641 16.706 1.00 97.06 429 ILE A CA 1
ATOM 3421 C C . ILE A 1 429 ? -26.557 -9.470 16.147 1.00 97.06 429 ILE A C 1
ATOM 3423 O O . ILE A 1 429 ? -26.759 -10.629 16.512 1.00 97.06 429 ILE A O 1
ATOM 3427 N N . LYS A 1 430 ? -27.326 -8.868 15.230 1.00 95.81 430 LYS A N 1
ATOM 3428 C CA . LYS A 1 430 ? -28.518 -9.497 14.629 1.00 95.81 430 LYS A CA 1
ATOM 3429 C C . LYS A 1 430 ? -28.178 -10.569 13.597 1.00 95.81 430 LYS A C 1
ATOM 3431 O O . LYS A 1 430 ? -28.883 -11.566 13.502 1.00 95.81 430 LYS A O 1
ATOM 3436 N N . SER A 1 431 ? -27.146 -10.332 12.789 1.00 95.44 431 SER A N 1
ATOM 3437 C CA . SER A 1 431 ? -26.686 -11.295 11.788 1.00 95.44 431 SER A CA 1
ATOM 3438 C C . SER A 1 431 ? -25.979 -12.451 12.487 1.00 95.44 431 SER A C 1
ATOM 3440 O O . SER A 1 431 ? -24.990 -12.235 13.181 1.00 95.44 431 SER A O 1
ATOM 3442 N N . GLU A 1 432 ? -26.464 -13.677 12.289 1.00 95.00 432 GLU A N 1
ATOM 3443 C CA . GLU A 1 432 ? -25.873 -14.857 12.930 1.00 95.00 432 GLU A CA 1
ATOM 3444 C C . GLU A 1 432 ? -24.421 -15.062 12.505 1.00 95.00 432 GLU A C 1
ATOM 3446 O O . GLU A 1 432 ? -23.557 -15.242 13.356 1.00 95.00 432 GLU A O 1
ATOM 3451 N N . TYR A 1 433 ? -24.150 -14.906 11.208 1.00 94.12 433 TYR A N 1
ATOM 3452 C CA . TYR A 1 433 ? -22.806 -14.979 10.644 1.00 94.12 433 TYR A CA 1
ATOM 3453 C C . TYR A 1 433 ? -21.852 -13.959 11.284 1.00 94.12 433 TYR A C 1
ATOM 3455 O O . TYR A 1 433 ? -20.795 -14.328 11.790 1.00 94.12 433 TYR A O 1
ATOM 3463 N N . ARG A 1 434 ? -22.235 -12.673 11.333 1.00 93.44 434 ARG A N 1
ATOM 3464 C CA . ARG A 1 434 ? -21.388 -11.631 11.946 1.00 93.44 434 ARG A CA 1
ATOM 3465 C C . ARG A 1 434 ? -21.214 -11.845 13.450 1.00 93.44 434 ARG A C 1
ATOM 3467 O O . ARG A 1 434 ? -20.137 -11.606 13.985 1.00 93.44 434 ARG A O 1
ATOM 3474 N N . ARG A 1 435 ? -22.260 -12.313 14.135 1.00 96.38 435 ARG A N 1
ATOM 3475 C CA . ARG A 1 435 ? -22.214 -12.659 15.560 1.00 96.38 435 ARG A CA 1
ATOM 3476 C C . ARG A 1 435 ? -21.208 -13.774 15.826 1.00 96.38 435 ARG A C 1
ATOM 3478 O O . ARG A 1 435 ? -20.434 -13.666 16.769 1.00 96.38 435 ARG A O 1
ATOM 3485 N N . GLU A 1 436 ? -21.206 -14.826 15.014 1.00 94.88 436 GLU A N 1
ATOM 3486 C CA . GLU A 1 436 ? -20.244 -15.925 15.135 1.00 94.88 436 GLU A CA 1
ATOM 3487 C C . GLU A 1 436 ? -18.810 -15.455 14.885 1.00 94.88 436 GLU A C 1
ATOM 3489 O O . GLU A 1 436 ? -17.930 -15.770 15.684 1.00 94.88 436 GLU A O 1
ATOM 3494 N N . GLN A 1 437 ? -18.580 -14.634 13.854 1.00 93.00 437 GLN A N 1
ATOM 3495 C CA . GLN A 1 437 ? -17.265 -14.033 13.604 1.00 93.00 437 GLN A CA 1
ATOM 3496 C C . GLN A 1 437 ? -16.780 -13.198 14.800 1.00 93.00 437 GLN A C 1
ATOM 3498 O O . GLN A 1 437 ? -15.663 -13.389 15.278 1.00 93.00 437 GLN A O 1
ATOM 3503 N N . ALA A 1 438 ? -17.642 -12.330 15.333 1.00 94.25 438 ALA A N 1
ATOM 3504 C CA . ALA A 1 438 ? -17.344 -11.491 16.491 1.00 94.25 438 ALA A CA 1
ATOM 3505 C C . ALA A 1 438 ? -17.092 -12.297 17.778 1.00 94.25 438 ALA A C 1
ATOM 3507 O O . ALA A 1 438 ? -16.250 -11.931 18.592 1.00 94.25 438 ALA A O 1
ATOM 3508 N N . LEU A 1 439 ? -17.815 -13.397 17.994 1.00 95.31 439 LEU A N 1
ATOM 3509 C CA . LEU A 1 439 ? -17.564 -14.281 19.135 1.00 95.31 439 LEU A CA 1
ATOM 3510 C C . LEU A 1 439 ? -16.262 -15.070 18.956 1.00 95.31 439 LEU A C 1
ATOM 3512 O O . LEU A 1 439 ? -15.527 -15.253 19.925 1.00 95.31 439 LEU A O 1
ATOM 3516 N N . SER A 1 440 ? -15.952 -15.494 17.730 1.00 94.50 440 SER A N 1
ATOM 3517 C CA . SER A 1 440 ? -14.710 -16.198 17.408 1.00 94.50 440 SER A CA 1
ATOM 3518 C C . SER A 1 440 ? -13.473 -15.315 17.565 1.00 94.50 440 SER A C 1
ATOM 3520 O O . SER A 1 440 ? -12.426 -15.824 17.956 1.00 94.50 440 SER A O 1
ATOM 3522 N N . SER A 1 441 ? -13.554 -14.010 17.284 1.00 92.38 441 SER A N 1
ATOM 3523 C CA . SER A 1 441 ? -12.418 -13.104 17.514 1.00 92.38 441 SER A CA 1
ATOM 3524 C C . SER A 1 441 ? -12.117 -12.916 19.007 1.00 92.38 441 SER A C 1
ATOM 3526 O O . SER A 1 441 ? -10.975 -12.666 19.387 1.00 92.38 441 SER A O 1
ATOM 3528 N N . LEU A 1 442 ? -13.123 -13.091 19.871 1.00 94.12 442 LEU A N 1
ATOM 3529 C CA . LEU A 1 442 ? -13.004 -12.947 21.323 1.00 94.12 442 LEU A CA 1
ATOM 3530 C C . LEU A 1 442 ? -12.691 -14.262 22.054 1.00 94.12 442 LEU A C 1
ATOM 3532 O O . LEU A 1 442 ? -12.241 -14.221 23.198 1.00 94.12 442 LEU A O 1
ATOM 3536 N N . SER A 1 443 ? -12.906 -15.426 21.431 1.00 89.00 443 SER A N 1
ATOM 3537 C CA . SER A 1 443 ? -12.821 -16.732 22.107 1.00 89.00 443 SER A CA 1
ATOM 3538 C C . SER A 1 443 ? -11.422 -17.103 22.597 1.00 89.00 443 SER A C 1
ATOM 3540 O O . SER A 1 443 ? -11.290 -17.911 23.507 1.00 89.00 443 SER A O 1
ATOM 3542 N N . PHE A 1 444 ? -10.373 -16.531 22.004 1.00 81.44 444 PHE A N 1
ATOM 3543 C CA . PHE A 1 444 ? -8.983 -16.768 22.417 1.00 81.44 444 PHE A CA 1
ATOM 3544 C C . PHE A 1 444 ? -8.518 -15.830 23.544 1.00 81.44 444 PHE A C 1
ATOM 3546 O O . PHE A 1 444 ? -7.368 -15.907 23.971 1.00 81.44 444 PHE A O 1
ATOM 3553 N N . LEU A 1 445 ? -9.388 -14.920 23.999 1.00 81.94 445 LEU A N 1
ATOM 3554 C CA . LEU A 1 445 ? -9.067 -13.873 24.974 1.00 81.94 445 LEU A CA 1
ATOM 3555 C C . LEU A 1 445 ? -9.654 -14.135 26.368 1.00 81.94 445 LEU A C 1
ATOM 3557 O O . LEU A 1 445 ? -9.325 -13.391 27.298 1.00 81.94 445 LEU A O 1
ATOM 3561 N N . SER A 1 446 ? -10.523 -15.147 26.480 1.00 60.28 446 SER A N 1
ATOM 3562 C CA . SER A 1 446 ? -11.207 -15.590 27.702 1.00 60.28 446 SER A CA 1
ATOM 3563 C C . SER A 1 446 ? -10.384 -16.536 28.555 1.00 60.28 446 SER A C 1
ATOM 3565 O O . SER A 1 446 ? -9.768 -17.448 27.956 1.00 60.28 446 SER A O 1
#

=== Feature glossary ===
Key to the feature types in this record:

Secondary structure (8-state, DSSP). Secondary structure is the local, repeating backbone conformation. DSSP classifies it into eight states by reading the hydrogen-bond network: three helix types (H, G, I), two β types (E, B), two non-regular types (T, S), and unstructured coil (-).

Backbone torsions (φ/ψ). Backbone dihedral angles. Every residue except chain termini has a φ (preceding-C → N → Cα → C) and a ψ (N → Cα → C → next-N). They are reported in degrees following the IUPAC sign convention. Secondary structure is essentially a statement about which (φ, ψ) basin each residue occupies.

Predicted aligned error. Predicted Aligned Error (PAE) is an AlphaFold confidence matrix: entry (i, j) is the expected error in the position of residue j, in ångströms, when the prediction is superimposed on the true structure at residue i. Low PAE within a block of residues means that block is internally rigid and well-predicted; high PAE between two blocks means their relative placement is uncertain even if each block individually is confident.

B-factor. B-factor (Debye–Waller factor) reflects atomic displacement in the crystal lattice. It is an experimental observable (units Å²), not a prediction; low values mean the atom is pinned down, high values mean it moves or is heterogeneous across the crystal.

Secondary structure (3-state, P-SEA). Three-state secondary structure (P-SEA) collapses the eight DSSP classes into helix (a), strand (b), and coil (c). P-SEA assigns these from Cα geometry alone — distances and angles — without requiring backbone oxygens, so it works on any Cα trace.

Sequence. Primary structure: the covalent order of the twenty standard amino acids along the backbone. Two proteins with the same sequence will (almost always) fold to the same structure; two with 30% identity often share a fold but not the details.

pLDDT. pLDDT is the predicted lDDT-Cα score: AlphaFold's confidence that the local environment of each residue (all inter-atomic distances within 15 Å) is correctly placed. It is a per-residue number between 0 and 100, with higher meaning more reliable.

InterPro / GO / CATH / organism. Functional annotations link the protein to curated databases. InterPro entries identify conserved domains and families by matching the sequence against member-database signatures (Pfam, PROSITE, CDD, …). Gene Ontology (GO) terms describe molecular function, biological process, and cellular component in a controlled vocabulary. CATH places the structure in a hierarchical fold classification (Class/Architecture/Topology/Homologous-superfamily). The organism is the source species.

Contact-map, Ramachandran, and PAE plots. Three diagnostic plots accompany the record. The Cα contact map visualizes the tertiary structure as a 2D adjacency matrix (8 Å cutoff, sequence-local contacts suppressed). The Ramachandran plot shows the distribution of backbone (φ, ψ) torsions, with points in the α and β basins reflecting secondary structure content. The PAE plot shows AlphaFold's inter-residue confidence as a color matrix.

mmCIF coordinates. The mmCIF table is the protein's shape written out atom by atom. For each backbone N, Cα, C, and carbonyl O, it records an (x, y, z) coordinate triple in Å plus the residue type, chain letter, and residue number.

Radius of gyration, Cα contacts, bounding box. Three whole-structure scalars: the radius of gyration (RMS distance of Cα from centroid, in Å), the count of Cα–Cα contacts (pairs closer than 8 Å and separated by more than four residues in sequence — i.e. tertiary, not local, contacts), and the bounding-box dimensions. Together they distinguish compact globular folds from extended fibres or disordered chains.

Foldseek 3Di. The Foldseek 3Di string encodes local tertiary geometry as a 20-letter alphabet — one character per residue — derived from the relative positions of nearby Cα atoms. Unlike the amino-acid sequence, 3Di is a direct function of the 3D structure, so two proteins with the same fold have similar 3Di strings even at low sequence identity.

Rendered structure images. Six rendered views show the 3D structure from the faces of a cube — i.e. along ±x, ±y, ±z. Rendering representation is drawn randomly per protein from cartoon (secondary-structure ribbons), sticks (backbone bonds), or molecular surface; coloring is either N→C rainbow (blue at the N-terminus through red at the C-terminus) or one color per chain.

Nearest PDB structures. The Foldseek neighbor list gives the closest experimentally determined structures in the PDB, ranked by structural alignment. TM-score near 1 means near-identical fold; near 0.3 means only rough topology match. This is how one finds what a novel AlphaFold prediction most resembles in the solved-structure universe.

Solvent-accessible surface area. SASA measures how much of the protein is reachable by solvent. It is computed by rolling a water-sized probe over the atomic surface and summing the exposed area (Å²). Per-residue SASA distinguishes core (buried, low SASA) from surface (exposed, high SASA) residues; total SASA is a whole-molecule size measure.